Protein AF-A0A367IXM8-F1 (afdb_monomer)

Foldseek 3Di:
DKDFDDDDDDDDPLLVLLCCVLCVQVVPLPVCVVCVQVSLCVCPPPVVVLVSVLCCVPPLPGWIQDPVRDIGRVVVCVVVSCVPACLQLPHSNVLQNLSVLLSVLVNCPPPSNVNVVVFDPDLDGPCNVSVVSLLVDQHDNPHDDLLVSVQVDDDPVSCSSVLVVLLSNLNNDPDLVVNLVVLLCLLQRHQASAVSNLSNLVSNCVNPNLSPLSSVCCCLVPVLVVCLVPPVSLLSSLQNLLVNQVPHCPTRCLVSLLVNCLVCVVSLCVSQLPRQDQSSLLSSLSSVLRSLNLVPHDLVVLLVVLVSLVVSLVVQLVCVLVVRHDPSSNVSSLSVNLSSVLPNQDDNLVPPPDDDDDDDDDPDDPDAADFDPQPVCVVVHDPSNVSVNVSLVSVLVSLVVVVVRHDLVSNLVVLVSVLVVVCVQLVQAFDAPVVCVVQLVVLHADPSLCSLLVVCLVCVSVLSNLVSSVVRDDQQSSLSSLVSNLSNLLSVLVDPVQQVAAFCVVVNRSLNSLLSSLVVCVVQDDVVLNVCSNCRRRGGSNVSSCCSVVPVVVSLSPTPDRRRYDHDPPPPDPPDD

Structure (mmCIF, N/CA/C/O backbone):
data_AF-A0A367IXM8-F1
#
_entry.id   AF-A0A367IXM8-F1
#
loop_
_atom_site.group_PDB
_atom_site.id
_atom_site.type_symbol
_atom_site.label_atom_id
_atom_site.label_alt_id
_atom_site.label_comp_id
_atom_site.label_asym_id
_atom_site.label_entity_id
_atom_site.label_seq_id
_atom_site.pdbx_PDB_ins_code
_atom_site.Cartn_x
_atom_site.Cartn_y
_atom_site.Cartn_z
_atom_site.occupancy
_atom_site.B_iso_or_equiv
_atom_site.auth_seq_id
_atom_site.auth_comp_id
_atom_site.auth_asym_id
_atom_site.auth_atom_id
_atom_site.pdbx_PDB_model_num
ATOM 1 N N . MET A 1 1 ? -42.062 -7.644 53.557 1.00 35.94 1 MET A N 1
ATOM 2 C CA . MET A 1 1 ? -41.042 -8.689 53.343 1.00 35.94 1 MET A CA 1
ATOM 3 C C . MET A 1 1 ? -41.454 -9.471 52.094 1.00 35.94 1 MET A C 1
ATOM 5 O O . MET A 1 1 ? -42.642 -9.723 52.002 1.00 35.94 1 MET A O 1
ATOM 9 N N . ILE A 1 2 ? -40.581 -9.754 51.109 1.00 34.12 2 ILE A N 1
ATOM 10 C CA . ILE A 1 2 ? -40.997 -10.581 49.952 1.00 34.12 2 ILE A CA 1
ATOM 11 C C . ILE A 1 2 ? -40.824 -12.045 50.346 1.00 34.12 2 ILE A C 1
ATOM 13 O O . ILE A 1 2 ? -39.690 -12.484 50.521 1.00 34.12 2 ILE A O 1
ATOM 17 N N . HIS A 1 3 ? -41.923 -12.774 50.529 1.00 34.09 3 HIS A N 1
ATOM 18 C CA . HIS A 1 3 ? -41.893 -14.220 50.752 1.00 34.09 3 HIS A CA 1
ATOM 19 C C . HIS A 1 3 ? -42.270 -14.914 49.447 1.00 34.09 3 HIS A C 1
ATOM 21 O O . HIS A 1 3 ? -43.433 -14.922 49.049 1.00 34.09 3 HIS A O 1
ATOM 27 N N . THR A 1 4 ? -41.283 -15.465 48.751 1.00 39.84 4 THR A N 1
ATOM 28 C CA . THR A 1 4 ? -41.521 -16.256 47.542 1.00 39.84 4 THR A CA 1
ATOM 29 C C . THR A 1 4 ? -42.098 -17.609 47.962 1.00 39.84 4 THR A C 1
ATOM 31 O O . THR A 1 4 ? -41.442 -18.366 48.674 1.00 39.84 4 THR A O 1
ATOM 34 N N . ILE A 1 5 ? -43.341 -17.902 47.574 1.00 33.97 5 ILE A N 1
ATOM 35 C CA . ILE A 1 5 ? -43.983 -19.201 47.810 1.00 33.97 5 ILE A CA 1
ATOM 36 C C . ILE A 1 5 ? -43.933 -19.961 46.486 1.00 33.97 5 ILE A C 1
ATOM 38 O O . ILE A 1 5 ? -44.594 -19.568 45.529 1.00 33.97 5 ILE A O 1
ATOM 42 N N . PHE A 1 6 ? -43.150 -21.038 46.425 1.00 41.62 6 PHE A N 1
ATOM 43 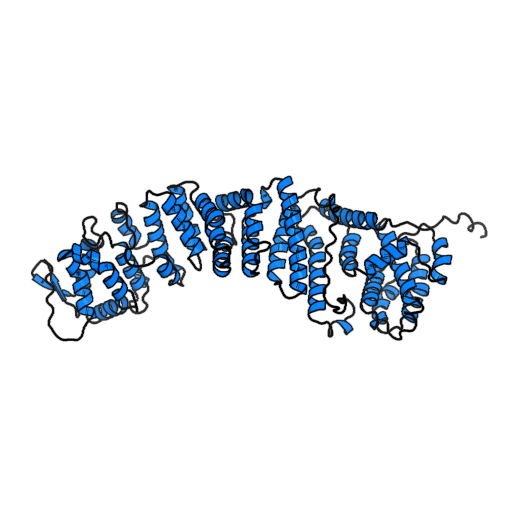C CA . PHE A 1 6 ? -43.096 -21.912 45.254 1.00 41.62 6 PHE A CA 1
ATOM 44 C C . PHE A 1 6 ? -44.029 -23.105 45.450 1.00 41.62 6 PHE A C 1
ATOM 46 O O . PHE A 1 6 ? -43.862 -23.885 46.389 1.00 41.62 6 PHE A O 1
ATOM 53 N N . VAL A 1 7 ? -45.006 -23.261 44.555 1.00 32.53 7 VAL A N 1
ATOM 54 C CA . VAL A 1 7 ? -45.826 -24.473 44.484 1.00 32.53 7 VAL A CA 1
ATOM 55 C C . VAL A 1 7 ? -45.082 -25.503 43.635 1.00 32.53 7 VAL A C 1
ATOM 57 O O . VAL A 1 7 ? -44.706 -25.251 42.493 1.00 32.53 7 VAL A O 1
ATOM 60 N N . ASN A 1 8 ? -44.820 -26.644 44.262 1.00 32.12 8 ASN A N 1
ATOM 61 C CA . ASN A 1 8 ? -43.941 -27.710 43.806 1.00 32.12 8 ASN A CA 1
ATOM 62 C C . ASN A 1 8 ? -44.542 -28.458 42.603 1.00 32.12 8 ASN A C 1
ATOM 64 O O . ASN A 1 8 ? -45.608 -29.051 42.734 1.00 32.12 8 ASN A O 1
ATOM 68 N N . ASN A 1 9 ? -43.844 -28.472 41.465 1.00 32.00 9 ASN A N 1
ATOM 69 C CA . ASN A 1 9 ? -43.823 -29.585 40.513 1.00 32.00 9 ASN A CA 1
ATOM 70 C C . ASN A 1 9 ? -42.594 -29.444 39.600 1.00 32.00 9 ASN A C 1
ATOM 72 O O . ASN A 1 9 ? -42.161 -28.344 39.279 1.00 32.00 9 ASN A O 1
ATOM 76 N N . ARG A 1 10 ? -41.999 -30.579 39.233 1.00 37.84 10 ARG A N 1
ATOM 77 C CA . ARG A 1 10 ? -40.627 -30.775 38.719 1.00 37.84 10 ARG A CA 1
ATOM 78 C C . ARG A 1 10 ? -40.244 -30.115 37.374 1.00 37.84 10 ARG A C 1
ATOM 80 O O . ARG A 1 10 ? -39.266 -30.542 36.772 1.00 37.84 10 ARG A O 1
ATOM 87 N N . ILE A 1 11 ? -40.953 -29.105 36.878 1.00 42.91 11 ILE A N 1
ATOM 88 C CA . ILE A 1 11 ? -40.687 -28.486 35.570 1.00 42.91 11 ILE A CA 1
ATOM 89 C C . ILE A 1 11 ? -40.942 -26.979 35.675 1.00 42.91 11 ILE A C 1
ATOM 91 O O . ILE A 1 11 ? -42.067 -26.540 35.492 1.00 42.91 11 ILE A O 1
ATOM 95 N N . ASP A 1 12 ? -39.917 -26.213 36.055 1.00 58.50 12 ASP A N 1
ATOM 96 C CA . ASP A 1 12 ? -39.691 -24.834 35.588 1.00 58.50 12 ASP A CA 1
ATOM 97 C C . ASP A 1 12 ? -38.408 -24.286 36.226 1.00 58.50 12 ASP A C 1
ATOM 99 O O . ASP A 1 12 ? -38.414 -23.471 37.152 1.00 58.50 12 ASP A O 1
ATOM 103 N N . PHE A 1 13 ? -37.265 -24.743 35.709 1.00 62.34 13 PHE A N 1
ATOM 104 C CA . PHE A 1 13 ? -35.946 -24.179 36.021 1.00 62.34 13 PHE A CA 1
ATOM 105 C C . PHE A 1 13 ? -35.949 -22.638 35.928 1.00 62.34 13 PHE A C 1
ATOM 107 O O . PHE A 1 13 ? -35.348 -21.955 36.749 1.00 62.34 13 PHE A O 1
ATOM 114 N N . GLN A 1 14 ? -36.730 -22.087 34.995 1.00 63.31 14 GLN A N 1
ATOM 115 C CA . GLN A 1 14 ? -36.931 -20.654 34.777 1.00 63.31 14 GLN A CA 1
ATOM 116 C C . GLN A 1 14 ? -37.508 -19.926 36.007 1.00 63.31 14 GLN A C 1
ATOM 118 O O . GLN A 1 14 ? -36.993 -18.876 36.400 1.00 63.31 14 GLN A O 1
ATOM 123 N N . ARG A 1 15 ? -38.528 -20.504 36.660 1.00 61.97 15 ARG A N 1
ATOM 124 C CA . ARG A 1 15 ? -39.173 -19.932 37.858 1.00 61.97 15 ARG A CA 1
ATOM 125 C C . ARG A 1 15 ? -38.250 -19.960 39.068 1.00 61.97 15 ARG A C 1
ATOM 127 O O . ARG A 1 15 ? -38.182 -18.988 39.822 1.00 61.97 15 ARG A O 1
ATOM 134 N N . PHE A 1 16 ? -37.532 -21.070 39.243 1.00 65.00 16 PHE A N 1
ATOM 135 C CA . PHE A 1 16 ? -36.578 -21.227 40.337 1.00 65.00 16 PHE A CA 1
ATOM 136 C C . PHE A 1 16 ? -35.446 -20.200 40.222 1.00 65.00 16 PHE A C 1
ATOM 138 O O . PHE A 1 16 ? -35.149 -19.504 41.190 1.00 65.00 16 PHE A O 1
ATOM 145 N N . THR A 1 17 ? -34.893 -20.029 39.019 1.00 68.44 17 THR A N 1
ATOM 146 C CA . THR A 1 17 ? -33.810 -19.080 38.737 1.00 68.44 17 THR A CA 1
ATOM 147 C C . THR A 1 17 ? -34.224 -17.627 38.990 1.00 68.44 17 THR A C 1
ATOM 149 O O . THR A 1 17 ? -33.500 -16.914 39.679 1.00 68.44 17 THR A O 1
ATOM 152 N N . LEU A 1 18 ? -35.406 -17.190 38.529 1.00 68.50 18 LEU A N 1
ATOM 153 C CA . LEU A 1 18 ? -35.930 -15.835 38.782 1.00 68.50 18 LEU A CA 1
ATOM 154 C C . LEU A 1 18 ? -36.120 -15.547 40.271 1.00 68.50 18 LEU A C 1
ATOM 156 O O . LEU A 1 18 ? -35.673 -14.519 40.779 1.00 68.50 18 LEU A O 1
ATOM 160 N N . GLY A 1 19 ? -36.789 -16.449 40.989 1.00 67.38 19 GLY A N 1
ATOM 161 C CA . GLY A 1 19 ? -37.028 -16.225 42.407 1.00 67.38 19 GLY A CA 1
ATOM 162 C C . GLY A 1 19 ? -35.743 -16.312 43.230 1.00 67.38 19 GLY A C 1
ATOM 163 O O . GLY A 1 19 ? -35.611 -15.564 44.198 1.00 67.38 19 GLY A O 1
ATOM 164 N N . TYR A 1 20 ? -34.767 -17.125 42.820 1.00 70.81 20 TYR A N 1
ATOM 165 C CA . TYR A 1 20 ? -33.434 -17.146 43.422 1.00 70.81 20 TYR A CA 1
ATOM 166 C C . TYR A 1 20 ? -32.702 -15.806 43.203 1.00 70.81 20 TYR A C 1
ATOM 168 O O . TYR A 1 20 ? -32.274 -15.192 44.178 1.00 70.81 20 TYR A O 1
ATOM 176 N N . LEU A 1 21 ? -32.695 -15.262 41.978 1.00 71.94 21 LEU A N 1
ATOM 177 C CA . LEU A 1 21 ? -32.135 -13.939 41.635 1.00 71.94 21 LEU A CA 1
ATOM 178 C C . LEU A 1 21 ? -32.730 -12.798 42.477 1.00 71.94 21 LEU A C 1
ATOM 180 O O . LEU A 1 21 ? -32.019 -11.915 42.957 1.00 71.94 21 LEU A O 1
ATOM 184 N N . LEU A 1 22 ? -34.051 -12.819 42.671 1.00 72.19 22 LEU A N 1
ATOM 185 C CA . LEU A 1 22 ? -34.781 -11.740 43.340 1.00 72.19 22 LEU A CA 1
ATOM 186 C C . LEU A 1 22 ? -34.693 -11.800 44.871 1.00 72.19 22 LEU A C 1
ATOM 188 O O . LEU A 1 22 ? -34.797 -10.760 45.531 1.00 72.19 22 LEU A O 1
ATOM 192 N N . SER A 1 23 ? -34.521 -12.997 45.439 1.00 70.88 23 SER A N 1
ATOM 193 C CA . SER A 1 23 ? -34.578 -13.226 46.889 1.00 70.88 23 SER A CA 1
ATOM 194 C C . SER A 1 23 ? -33.213 -13.439 47.544 1.00 70.88 23 SER A C 1
ATOM 196 O O . SER A 1 23 ? -33.008 -12.942 48.654 1.00 70.88 23 SER A O 1
ATOM 198 N N . LEU A 1 24 ? -32.254 -14.076 46.862 1.00 74.06 24 LEU A N 1
ATOM 199 C CA . LEU A 1 24 ? -30.922 -14.362 47.404 1.00 74.06 24 LEU A CA 1
ATOM 200 C C . LEU A 1 24 ? -30.185 -13.129 47.957 1.00 74.06 24 LEU A C 1
ATOM 202 O O . LEU A 1 24 ? -29.651 -13.224 49.064 1.00 74.06 24 LEU A O 1
ATOM 206 N N . PRO A 1 25 ? -30.232 -11.952 47.302 1.00 71.06 25 PRO A N 1
ATOM 207 C CA . PRO A 1 25 ? -29.621 -10.729 47.822 1.00 71.06 25 PRO A CA 1
ATOM 208 C C . PRO A 1 25 ? -30.084 -10.316 49.217 1.00 71.06 25 PRO A C 1
ATOM 210 O O . PRO A 1 25 ? -29.364 -9.626 49.931 1.00 71.06 25 PRO A O 1
ATOM 213 N N . LYS A 1 26 ? -31.307 -10.706 49.590 1.00 69.81 26 LYS A N 1
ATOM 214 C CA . LYS A 1 26 ? -31.907 -10.407 50.892 1.00 69.81 26 LYS A CA 1
ATOM 215 C C . LYS A 1 26 ? -31.740 -11.549 51.893 1.00 69.81 26 LYS A C 1
ATOM 217 O O . LYS A 1 26 ? -31.821 -11.293 53.088 1.00 69.81 26 LYS A O 1
ATOM 222 N N . ILE A 1 27 ? -31.542 -12.781 51.419 1.00 74.31 27 ILE A N 1
ATOM 223 C CA . ILE A 1 27 ? -31.411 -13.981 52.259 1.00 74.31 27 ILE A CA 1
ATOM 224 C C . ILE A 1 27 ? -29.961 -14.171 52.714 1.00 74.31 27 ILE A C 1
ATOM 226 O O . ILE A 1 27 ? -29.721 -14.415 53.892 1.00 74.31 27 ILE A O 1
ATOM 230 N N . SER A 1 28 ? -28.993 -14.064 51.798 1.00 77.00 28 SER A N 1
ATOM 231 C CA . SER A 1 28 ? -27.574 -14.245 52.115 1.00 77.00 28 SER A CA 1
ATOM 232 C C . SER A 1 28 ? -26.674 -13.452 51.159 1.00 77.00 28 SER A C 1
ATOM 234 O O . SER A 1 28 ? -26.374 -13.917 50.057 1.00 77.00 28 SER A O 1
ATOM 236 N N . PRO A 1 29 ? -26.185 -12.272 51.581 1.00 72.88 29 PRO A N 1
ATOM 237 C CA . PRO A 1 29 ? -25.232 -11.485 50.798 1.00 72.88 29 PRO A CA 1
ATOM 238 C C . PRO A 1 29 ? -23.893 -12.200 50.551 1.00 72.88 29 PRO A C 1
ATOM 240 O O . PRO A 1 29 ? -23.260 -11.978 49.522 1.00 72.88 29 PRO A O 1
ATOM 243 N N . ALA A 1 30 ? -23.455 -13.060 51.478 1.00 76.31 30 ALA A N 1
ATOM 244 C CA . ALA A 1 30 ? -22.222 -13.834 51.324 1.00 76.31 30 ALA A CA 1
ATOM 245 C C . ALA A 1 30 ? -22.361 -14.876 50.206 1.00 76.31 30 ALA A C 1
ATOM 247 O O . ALA A 1 30 ? -21.547 -14.906 49.287 1.00 76.31 30 ALA A O 1
ATOM 248 N N . LEU A 1 31 ? -23.454 -15.649 50.231 1.00 76.94 31 LEU A N 1
ATOM 249 C CA . LEU A 1 31 ? -23.732 -16.652 49.204 1.00 76.94 31 LEU A CA 1
ATOM 250 C C . LEU A 1 31 ? -23.990 -16.003 47.839 1.00 76.94 31 LEU A C 1
ATOM 252 O O . LEU A 1 31 ? -23.589 -16.556 46.819 1.00 76.94 31 LEU A O 1
ATOM 256 N N . LEU A 1 32 ? -24.624 -14.822 47.813 1.00 76.69 32 LEU A N 1
ATOM 257 C CA . LEU A 1 32 ? -24.763 -14.024 46.595 1.00 76.69 32 LEU A CA 1
ATOM 258 C C . LEU A 1 32 ? -23.390 -13.765 45.975 1.00 76.69 32 LEU A C 1
ATOM 260 O O . LEU A 1 32 ? -23.196 -14.100 44.820 1.00 76.69 32 LEU A O 1
ATOM 264 N N . ASN A 1 33 ? -22.429 -13.227 46.726 1.00 75.50 33 ASN A N 1
ATOM 265 C CA . ASN A 1 33 ? -21.121 -12.878 46.166 1.00 75.50 33 ASN A CA 1
ATOM 266 C C . ASN A 1 33 ? -20.327 -14.090 45.662 1.00 75.50 33 ASN A C 1
ATOM 268 O O . ASN A 1 33 ? -19.651 -13.974 44.646 1.00 75.50 33 ASN A O 1
ATOM 272 N N . GLU A 1 34 ? -20.417 -15.238 46.334 1.00 78.06 34 GLU A N 1
ATOM 273 C CA . GLU A 1 34 ? -19.716 -16.458 45.907 1.00 78.06 34 GLU A CA 1
ATOM 274 C C . GLU A 1 34 ? -20.364 -17.124 44.686 1.00 78.06 34 GLU A C 1
ATOM 276 O O . GLU A 1 34 ? -19.672 -17.689 43.842 1.00 78.06 34 GLU A O 1
ATOM 281 N N . SER A 1 35 ? -21.696 -17.067 44.580 1.00 76.94 35 SER A N 1
ATOM 282 C CA . SER A 1 35 ? -22.442 -17.757 43.521 1.00 76.94 35 SER A CA 1
ATOM 283 C C . SER A 1 35 ? -22.839 -16.864 42.346 1.00 76.94 35 SER A C 1
ATOM 285 O O . SER A 1 35 ? -23.238 -17.395 41.309 1.00 76.94 35 SER A O 1
ATOM 287 N N . TRP A 1 36 ? -22.714 -15.535 42.474 1.00 79.00 36 TRP A N 1
ATOM 288 C CA . TRP A 1 36 ? -23.199 -14.577 41.480 1.00 79.00 36 TRP A CA 1
ATOM 289 C C . TRP A 1 36 ? -22.601 -14.829 40.105 1.00 79.00 36 TRP A C 1
ATOM 291 O O . TRP A 1 36 ? -23.372 -15.025 39.176 1.00 79.00 36 TRP A O 1
ATOM 301 N N . SER A 1 37 ? -21.276 -14.928 39.968 1.00 76.38 37 SER A N 1
ATOM 302 C CA . SER A 1 37 ? -20.654 -15.111 38.650 1.00 76.38 37 SER A CA 1
ATOM 303 C C . SER A 1 37 ? -21.099 -16.398 37.957 1.00 76.38 37 SER A C 1
ATOM 305 O O . SER A 1 37 ? -21.421 -16.387 36.773 1.00 76.38 37 SER A O 1
ATOM 307 N N . SER A 1 38 ? -21.209 -17.502 38.704 1.00 75.88 38 SER A N 1
ATOM 308 C CA . SER A 1 38 ? -21.685 -18.782 38.156 1.00 75.88 38 SER A CA 1
ATOM 309 C C . SER A 1 38 ? -23.163 -18.720 37.759 1.00 75.88 38 SER A C 1
ATOM 311 O O . SER A 1 38 ? -23.549 -19.204 36.698 1.00 75.88 38 SER A O 1
ATOM 313 N N . MET A 1 39 ? -23.996 -18.102 38.599 1.00 75.81 39 MET A N 1
ATOM 314 C CA . MET A 1 39 ? -25.422 -17.918 38.333 1.00 75.81 39 MET A CA 1
ATOM 315 C C . MET A 1 39 ? -25.654 -16.968 37.155 1.00 75.81 39 MET A C 1
ATOM 317 O O . MET A 1 39 ? -26.502 -17.230 36.308 1.00 75.81 39 MET A O 1
ATOM 321 N N . PHE A 1 40 ? -24.905 -15.874 37.094 1.00 77.31 40 PHE A N 1
ATOM 322 C CA . PHE A 1 40 ? -25.013 -14.873 36.051 1.00 77.31 40 PHE A CA 1
ATOM 323 C C . PHE A 1 40 ? -24.593 -15.451 34.702 1.00 77.31 40 PHE A C 1
ATOM 325 O O . PHE A 1 40 ? -25.346 -15.313 33.744 1.00 77.31 40 PHE A O 1
ATOM 332 N N . ASN A 1 41 ? -23.488 -16.200 34.643 1.00 74.69 41 ASN A N 1
ATOM 333 C CA . ASN A 1 41 ? -23.078 -16.897 33.423 1.00 74.69 41 ASN A CA 1
ATOM 334 C C . ASN A 1 41 ? -24.119 -17.927 32.980 1.00 74.69 41 ASN A C 1
ATOM 336 O O . ASN A 1 41 ? -24.482 -17.940 31.815 1.00 74.69 41 ASN A O 1
ATOM 340 N N . LEU A 1 42 ? -24.709 -18.697 33.897 1.00 74.44 42 LEU A N 1
ATOM 341 C CA . LEU A 1 42 ? -25.791 -19.635 33.565 1.00 74.44 42 LEU A CA 1
ATOM 342 C C . LEU A 1 42 ? -27.035 -18.944 32.977 1.00 74.44 42 LEU A C 1
ATOM 344 O O . LEU A 1 42 ? -27.723 -19.497 32.120 1.00 74.44 42 LEU A O 1
ATOM 348 N N . ILE A 1 43 ? -27.351 -17.744 33.463 1.00 73.94 43 ILE A N 1
ATOM 349 C CA . ILE A 1 43 ? -28.496 -16.948 33.007 1.00 73.94 43 ILE A CA 1
ATOM 350 C C . ILE A 1 43 ? -28.184 -16.257 31.679 1.00 73.94 43 ILE A C 1
ATOM 352 O O . ILE A 1 43 ? -29.059 -16.130 30.820 1.00 73.94 43 ILE A O 1
ATOM 356 N N . TYR A 1 44 ? -26.949 -15.809 31.510 1.00 71.94 44 TYR A N 1
ATOM 357 C CA . TYR A 1 44 ? -26.492 -15.077 30.344 1.00 71.94 44 TYR A CA 1
ATOM 358 C C . TYR A 1 44 ? -26.212 -16.001 29.149 1.00 71.94 44 TYR A C 1
ATOM 360 O O . TYR A 1 44 ? -26.674 -15.745 28.034 1.00 71.94 44 TYR A O 1
ATOM 368 N N . GLU A 1 45 ? -25.513 -17.111 29.380 1.00 69.69 45 GLU A N 1
ATOM 369 C CA . GLU A 1 45 ? -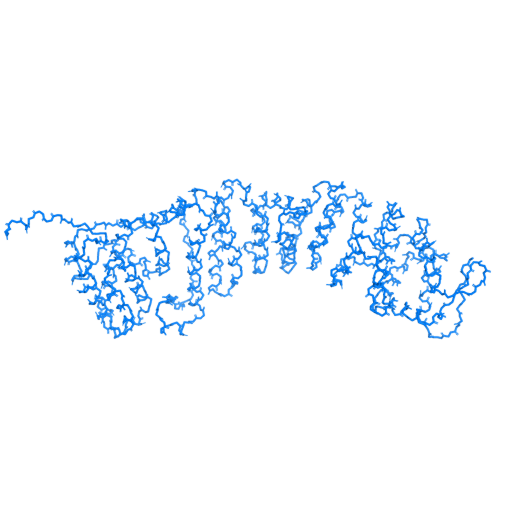25.190 -18.112 28.368 1.00 69.69 45 GLU A CA 1
ATOM 370 C C . GLU A 1 45 ? -26.461 -18.770 27.807 1.00 69.69 45 GLU A C 1
ATOM 372 O O . GLU A 1 45 ? -27.471 -18.972 28.491 1.00 69.69 45 GLU A O 1
ATOM 377 N N . ASN A 1 46 ? -26.417 -19.101 26.513 1.00 63.97 46 ASN A N 1
ATOM 378 C CA . ASN A 1 46 ? -27.512 -19.733 25.765 1.00 63.97 46 ASN A CA 1
ATOM 379 C C . ASN A 1 46 ? -28.835 -18.942 25.732 1.00 63.97 46 ASN A C 1
ATOM 381 O O . ASN A 1 46 ? -29.891 -19.516 25.465 1.00 63.97 46 ASN A O 1
ATOM 385 N N . ASN A 1 47 ? -28.798 -17.624 25.968 1.00 67.00 47 ASN A N 1
ATOM 386 C CA . ASN A 1 47 ? -29.982 -16.755 25.953 1.00 67.00 47 ASN A CA 1
ATOM 387 C C . ASN A 1 47 ? -31.092 -17.233 26.923 1.00 67.00 47 ASN A C 1
ATOM 389 O O . ASN A 1 47 ? -32.303 -17.136 26.657 1.00 67.00 47 ASN A O 1
ATOM 393 N N . THR A 1 48 ? -30.665 -17.781 28.064 1.00 74.62 48 THR A N 1
ATOM 394 C CA . THR A 1 48 ? -31.549 -18.281 29.121 1.00 74.62 48 THR A CA 1
ATOM 395 C C . THR A 1 48 ? -32.341 -17.128 29.740 1.00 74.62 48 THR A C 1
ATOM 397 O O . THR A 1 48 ? -33.554 -17.248 29.903 1.00 74.62 48 THR A O 1
ATOM 400 N N . ALA A 1 49 ? -31.701 -15.975 29.966 1.00 73.69 49 ALA A N 1
ATOM 401 C CA . ALA A 1 49 ? -32.339 -14.742 30.420 1.00 73.69 49 ALA A CA 1
ATOM 402 C C . ALA A 1 49 ? -33.503 -14.339 29.507 1.00 73.69 49 ALA A C 1
ATOM 404 O O . ALA A 1 49 ? -34.633 -14.221 29.975 1.00 73.69 49 ALA A O 1
ATOM 405 N N . GLY A 1 50 ? -33.269 -14.189 28.199 1.00 73.00 50 GLY A N 1
ATOM 406 C CA . GLY A 1 50 ? -34.320 -13.781 27.266 1.00 73.00 50 GLY A CA 1
ATOM 407 C C . GLY A 1 50 ? -35.481 -14.773 27.227 1.00 73.00 50 GLY A C 1
ATOM 408 O O . GLY A 1 50 ? -36.637 -14.366 27.174 1.00 73.00 50 GLY A O 1
ATOM 409 N N . SER A 1 51 ? -35.196 -16.072 27.350 1.00 75.62 51 SER A N 1
ATOM 410 C CA . SER A 1 51 ? -36.225 -17.119 27.388 1.00 75.62 51 SER A CA 1
ATOM 411 C C . SER A 1 51 ? -37.063 -17.059 28.669 1.00 75.62 51 SER A C 1
ATOM 413 O O . SER A 1 51 ? -38.287 -17.163 28.605 1.00 75.62 51 SER A O 1
ATOM 415 N N . ILE A 1 52 ? -36.416 -16.823 29.814 1.00 75.25 52 ILE A N 1
ATOM 416 C CA . ILE A 1 52 ? -37.065 -16.610 31.111 1.00 75.25 52 ILE A CA 1
ATOM 417 C C . ILE A 1 52 ? -37.968 -15.367 31.065 1.00 75.25 52 ILE A C 1
ATOM 419 O O . ILE A 1 52 ? -39.148 -15.450 31.402 1.00 75.25 52 ILE A O 1
ATOM 423 N N . PHE A 1 53 ? -37.444 -14.223 30.612 1.00 74.56 53 PHE A N 1
ATOM 424 C CA . PHE A 1 53 ? -38.204 -12.970 30.556 1.00 74.56 53 PHE A CA 1
ATOM 425 C C . PHE A 1 53 ? -39.326 -13.008 29.512 1.00 74.56 53 PHE A C 1
ATOM 427 O O . PHE A 1 53 ? -40.392 -12.448 29.753 1.00 74.56 53 PHE A O 1
ATOM 434 N N . TYR A 1 54 ? -39.138 -13.699 28.384 1.00 75.75 54 TYR A N 1
ATOM 435 C CA . TYR A 1 54 ? -40.181 -13.881 27.370 1.00 75.75 54 TYR A CA 1
ATOM 436 C C . TYR A 1 54 ? -41.319 -14.766 27.883 1.00 75.75 54 TYR A C 1
ATOM 438 O O . TYR A 1 54 ? -42.493 -14.424 27.726 1.00 75.75 54 TYR A O 1
ATOM 446 N N . HIS A 1 55 ? -40.982 -15.879 28.542 1.00 76.62 55 HIS A N 1
ATOM 447 C CA . HIS A 1 55 ? -41.971 -16.738 29.186 1.00 76.62 55 HIS A CA 1
ATOM 448 C C . HIS A 1 55 ? -42.758 -15.970 30.252 1.00 76.62 55 HIS A C 1
ATOM 450 O O . HIS A 1 55 ? -43.987 -16.035 30.278 1.00 76.62 55 HIS A O 1
ATOM 456 N N . GLU A 1 56 ? -42.076 -15.197 31.097 1.00 73.62 56 GLU A N 1
ATOM 457 C CA . GLU A 1 56 ? -42.730 -14.431 32.158 1.00 73.62 56 GLU A CA 1
ATOM 458 C C . GLU A 1 56 ? -43.607 -13.296 31.605 1.00 73.62 56 GLU A C 1
ATOM 460 O O . GLU A 1 56 ? -44.729 -13.121 32.077 1.00 73.62 56 GLU A O 1
ATOM 465 N N . LYS A 1 57 ? -43.160 -12.591 30.552 1.00 73.75 57 LYS A N 1
ATOM 466 C CA . LYS A 1 57 ? -43.948 -11.562 29.846 1.00 73.75 57 LYS A CA 1
ATOM 467 C C . LYS A 1 57 ? -45.281 -12.115 29.334 1.00 73.75 57 LYS A C 1
ATOM 469 O O . LYS A 1 57 ? -46.291 -11.421 29.407 1.00 73.75 57 LYS A O 1
ATOM 474 N N . ASN A 1 58 ? -45.281 -13.345 28.821 1.00 73.38 58 ASN A N 1
ATOM 475 C CA . ASN A 1 58 ? -46.458 -13.947 28.193 1.00 73.38 58 ASN A CA 1
ATOM 476 C C . ASN A 1 58 ? -47.355 -14.710 29.176 1.00 73.38 58 ASN A C 1
ATOM 478 O O . ASN A 1 58 ? -48.561 -14.786 28.960 1.00 73.38 58 ASN A O 1
ATOM 482 N N . THR A 1 59 ? -46.783 -15.308 30.224 1.00 73.81 59 THR A N 1
ATOM 483 C CA . THR A 1 59 ? -47.528 -16.207 31.122 1.00 73.81 59 THR A CA 1
ATOM 484 C C . THR A 1 59 ? -47.889 -15.584 32.464 1.00 73.81 59 THR A C 1
ATOM 486 O O . THR A 1 59 ? -48.829 -16.070 33.089 1.00 73.81 59 THR A O 1
ATOM 489 N N . LEU A 1 60 ? -47.154 -14.558 32.928 1.00 72.31 60 LEU A N 1
ATOM 490 C CA . LEU A 1 60 ? -47.268 -13.966 34.276 1.00 72.31 60 LEU A CA 1
ATOM 491 C C . LEU A 1 60 ? -47.335 -15.021 35.393 1.00 72.31 60 LEU A C 1
ATOM 493 O O . LEU A 1 60 ? -47.999 -14.845 36.416 1.00 72.31 60 LEU A O 1
ATOM 497 N N . SER A 1 61 ? -46.708 -16.169 35.148 1.00 68.44 61 SER A N 1
ATOM 498 C CA . SER A 1 61 ? -46.962 -17.374 35.925 1.00 68.44 61 SER A CA 1
ATOM 499 C C . SER A 1 61 ? -46.121 -17.448 37.194 1.00 68.44 61 SER A C 1
ATOM 501 O O . SER A 1 61 ? -46.441 -18.232 38.090 1.00 68.44 61 SER A O 1
ATOM 503 N N . SER A 1 62 ? -45.071 -16.629 37.303 1.00 70.31 62 SER A N 1
ATOM 504 C CA . SER A 1 62 ? -44.280 -16.520 38.520 1.00 70.31 62 SER A CA 1
ATOM 505 C C . SER A 1 62 ? -44.872 -15.449 39.431 1.00 70.31 62 SER A C 1
ATOM 507 O O . SER A 1 62 ? -44.990 -14.283 39.064 1.00 70.31 62 SER A O 1
ATOM 509 N N . ILE A 1 63 ? -45.207 -15.830 40.661 1.00 70.38 63 ILE A N 1
ATOM 510 C CA . ILE A 1 63 ? -45.831 -14.950 41.655 1.00 70.38 63 ILE A CA 1
ATOM 511 C C . ILE A 1 63 ? -44.950 -14.821 42.896 1.00 70.38 63 ILE A C 1
ATOM 513 O O . ILE A 1 63 ? -44.289 -15.772 43.317 1.00 70.38 63 ILE A O 1
ATOM 517 N N . ALA A 1 64 ? -44.949 -13.642 43.506 1.00 69.50 64 ALA A N 1
ATOM 518 C CA . ALA A 1 64 ? -44.278 -13.385 44.771 1.00 69.50 64 ALA A CA 1
ATOM 519 C C . ALA A 1 64 ? -45.213 -12.645 45.728 1.00 69.50 64 ALA A C 1
ATOM 521 O O . ALA A 1 64 ? -46.100 -11.898 45.322 1.00 69.50 64 ALA A O 1
ATOM 522 N N . LYS A 1 65 ? -45.015 -12.875 47.027 1.00 67.88 65 LYS A N 1
ATOM 523 C CA . LYS A 1 65 ? -45.791 -12.205 48.065 1.00 67.88 65 LYS A CA 1
ATOM 524 C C . LYS A 1 65 ? -45.137 -10.866 48.387 1.00 67.88 65 LYS A C 1
ATOM 526 O O . LYS A 1 65 ? -43.956 -10.847 48.729 1.00 67.88 65 LYS A O 1
ATOM 531 N N . ASN A 1 66 ? -45.865 -9.764 48.263 1.00 67.88 66 ASN A N 1
ATOM 532 C CA . ASN A 1 66 ? -45.360 -8.417 48.504 1.00 67.88 66 ASN A CA 1
ATOM 533 C C . ASN A 1 66 ? -45.212 -8.122 50.013 1.00 67.88 66 ASN A C 1
ATOM 535 O O . ASN A 1 66 ? -45.432 -8.985 50.867 1.00 67.88 66 ASN A O 1
ATOM 539 N N . LYS A 1 67 ? -44.809 -6.891 50.374 1.00 64.81 67 LYS A N 1
ATOM 540 C CA . LYS A 1 67 ? -44.598 -6.535 51.788 1.00 64.81 67 LYS A CA 1
ATOM 541 C C . LYS A 1 67 ? -45.882 -6.492 52.627 1.00 64.81 67 LYS A C 1
ATOM 543 O O . LYS A 1 67 ? -45.758 -6.639 53.839 1.00 64.81 67 LYS A O 1
ATOM 548 N N . GLU A 1 68 ? -47.033 -6.326 51.991 1.00 71.75 68 GLU A N 1
ATOM 549 C CA . GLU A 1 68 ? -48.373 -6.290 52.590 1.00 71.75 68 GLU A CA 1
ATOM 550 C C . GLU A 1 68 ? -49.025 -7.683 52.641 1.00 71.75 68 GLU A C 1
ATOM 552 O O . GLU A 1 68 ? -50.083 -7.857 53.234 1.00 71.75 68 GLU A O 1
ATOM 557 N N . GLY A 1 69 ? -48.361 -8.705 52.090 1.00 70.19 69 GLY A N 1
ATOM 558 C CA . GLY A 1 69 ? -48.865 -10.073 52.067 1.00 70.19 69 GLY A CA 1
ATOM 559 C C . GLY A 1 69 ? -49.705 -10.411 50.833 1.00 70.19 69 GLY A C 1
ATOM 560 O O . GLY A 1 69 ? -50.210 -11.532 50.752 1.00 70.19 69 GLY A O 1
ATOM 561 N N . GLU A 1 70 ? -49.828 -9.502 49.870 1.00 77.44 70 GLU A N 1
ATOM 562 C CA . GLU A 1 70 ? -50.565 -9.726 48.626 1.00 77.44 70 GLU A CA 1
ATOM 563 C C . GLU A 1 70 ? -49.716 -10.495 47.614 1.00 77.44 70 GLU A C 1
ATOM 565 O O . GLU A 1 70 ? -48.490 -10.382 47.589 1.00 77.44 70 GLU A O 1
ATOM 570 N N . ILE A 1 71 ? -50.370 -11.306 46.786 1.00 75.62 71 ILE A N 1
ATOM 571 C CA . ILE A 1 71 ? -49.719 -12.089 45.737 1.00 75.62 71 ILE A CA 1
ATOM 572 C C . ILE A 1 71 ? -49.690 -11.239 44.468 1.00 75.62 71 ILE A C 1
ATOM 574 O O . ILE A 1 71 ? -50.744 -10.916 43.928 1.00 75.62 71 ILE A O 1
ATOM 578 N N . GLU A 1 72 ? -48.497 -10.910 43.977 1.00 75.25 72 GLU A N 1
ATOM 579 C CA . GLU A 1 72 ? -48.314 -10.157 42.734 1.00 75.25 72 GLU A CA 1
ATOM 580 C C . GLU A 1 72 ? -47.363 -10.884 41.761 1.00 75.25 72 GLU A C 1
ATOM 582 O O . GLU A 1 72 ? -46.437 -11.575 42.205 1.00 75.25 72 GLU A O 1
ATOM 587 N N . PRO A 1 73 ? -47.568 -10.765 40.433 1.00 71.81 73 PRO A N 1
ATOM 588 C CA . PRO A 1 73 ? -46.654 -11.326 39.444 1.00 71.81 73 PRO A CA 1
ATOM 589 C C . PRO A 1 73 ? -45.245 -10.743 39.566 1.00 71.81 73 PRO A C 1
ATOM 591 O O . PRO A 1 73 ? -45.065 -9.541 39.788 1.00 71.81 73 PRO A O 1
ATOM 594 N N . ILE A 1 74 ? -44.227 -11.571 39.335 1.00 68.94 74 ILE A N 1
ATOM 595 C CA . ILE A 1 74 ? -42.825 -11.142 39.367 1.00 68.94 74 ILE A CA 1
ATOM 596 C C . ILE A 1 74 ? -42.552 -10.042 38.331 1.00 68.94 74 ILE A C 1
ATOM 598 O O . ILE A 1 74 ? -41.775 -9.127 38.607 1.00 68.94 74 ILE A O 1
ATOM 602 N N . ALA A 1 75 ? -43.239 -10.061 37.185 1.00 66.38 75 ALA A N 1
ATOM 603 C CA . ALA A 1 75 ? -43.156 -9.000 36.181 1.00 66.38 75 ALA A CA 1
ATOM 604 C C . ALA A 1 75 ? -43.459 -7.597 36.753 1.00 66.38 75 ALA A C 1
ATOM 606 O O . ALA A 1 75 ? -42.814 -6.622 36.369 1.00 66.38 75 ALA A O 1
ATOM 607 N N . HIS A 1 76 ? -44.384 -7.488 37.716 1.00 69.81 76 HIS A N 1
ATOM 608 C CA . HIS A 1 76 ? -44.726 -6.220 38.377 1.00 69.81 76 HIS A CA 1
ATOM 609 C C . HIS A 1 76 ? -43.715 -5.832 39.468 1.00 69.81 76 HIS A C 1
ATOM 611 O O . HIS A 1 76 ? -43.512 -4.652 39.757 1.00 69.81 76 HIS A O 1
ATOM 617 N N . LEU A 1 77 ? -43.044 -6.824 40.052 1.00 68.56 77 LEU A N 1
ATOM 618 C CA . LEU A 1 77 ? -42.011 -6.649 41.071 1.00 68.56 77 LEU A CA 1
ATOM 619 C C . LEU A 1 77 ? -40.643 -6.282 40.501 1.00 68.56 77 LEU A C 1
ATOM 621 O O . LEU A 1 77 ? -39.833 -5.680 41.208 1.00 68.56 77 LEU A O 1
ATOM 625 N N . PHE A 1 78 ? -40.367 -6.653 39.253 1.00 69.12 78 PHE A N 1
ATOM 626 C CA . PHE A 1 78 ? -39.040 -6.544 38.657 1.00 69.12 78 PHE A CA 1
ATOM 627 C C . PHE A 1 78 ? -38.543 -5.093 38.576 1.00 69.12 78 PHE A C 1
ATOM 629 O O . PHE A 1 78 ? -37.427 -4.800 39.002 1.00 69.12 78 PHE A O 1
ATOM 636 N N . SER A 1 79 ? -39.389 -4.155 38.139 1.00 66.38 79 SER A N 1
ATOM 637 C CA . SER A 1 79 ? -39.053 -2.721 38.096 1.00 66.38 79 SER A CA 1
ATOM 638 C C . SER A 1 79 ? -38.731 -2.161 39.487 1.00 66.38 79 SER A C 1
ATOM 640 O O . SER A 1 79 ? -37.753 -1.436 39.676 1.00 66.38 79 SER A O 1
ATOM 642 N N . ARG A 1 80 ? -39.511 -2.564 40.498 1.00 68.94 80 ARG A N 1
ATOM 643 C CA . ARG A 1 80 ? -39.295 -2.184 41.897 1.00 68.94 80 ARG A CA 1
ATOM 644 C C . ARG A 1 80 ? -38.015 -2.808 42.452 1.00 68.94 80 ARG A C 1
ATOM 646 O O . ARG A 1 80 ? -37.304 -2.151 43.207 1.00 68.94 80 ARG A O 1
ATOM 653 N N . TRP A 1 81 ? -37.697 -4.046 42.086 1.00 73.69 81 TRP A N 1
ATOM 654 C CA . TRP A 1 81 ? -36.454 -4.711 42.477 1.00 73.69 81 TRP A CA 1
ATOM 655 C C . TRP A 1 81 ? -35.224 -4.030 41.871 1.00 73.69 81 TRP A C 1
ATOM 657 O O . TRP A 1 81 ? -34.258 -3.788 42.596 1.00 73.69 81 TRP A O 1
ATOM 667 N N . LEU A 1 82 ? -35.285 -3.635 40.595 1.00 67.94 82 LEU A N 1
ATOM 668 C CA . LEU A 1 82 ? -34.218 -2.867 39.953 1.00 67.94 82 LEU A CA 1
ATOM 669 C C . LEU A 1 82 ? -33.937 -1.574 40.728 1.00 67.94 82 LEU A C 1
ATOM 671 O O . LEU A 1 82 ? -32.797 -1.319 41.104 1.00 67.94 82 LEU A O 1
ATOM 675 N N . ALA A 1 83 ? -34.983 -0.810 41.050 1.00 65.06 83 ALA A N 1
ATOM 676 C CA . ALA A 1 83 ? -34.846 0.472 41.738 1.00 65.06 83 ALA A CA 1
ATOM 677 C C . ALA A 1 83 ? -34.441 0.361 43.222 1.00 65.06 83 ALA A C 1
ATOM 679 O O . ALA A 1 83 ? -33.784 1.255 43.741 1.00 65.06 83 ALA A O 1
ATOM 680 N N . THR A 1 84 ? -34.857 -0.700 43.928 1.00 66.31 84 THR A N 1
ATOM 681 C CA . THR A 1 84 ? -34.726 -0.791 45.402 1.00 66.31 84 THR A CA 1
ATOM 682 C C . THR A 1 84 ? -33.735 -1.840 45.897 1.00 66.31 84 THR A C 1
ATOM 684 O O . THR A 1 84 ? -33.532 -1.955 47.103 1.00 66.31 84 THR A O 1
ATOM 687 N N . VAL A 1 85 ? -33.166 -2.653 45.004 1.00 68.56 85 VAL A N 1
ATOM 688 C CA . VAL A 1 85 ? -32.230 -3.726 45.368 1.00 68.56 85 VAL A CA 1
ATOM 689 C C . VAL A 1 85 ? -31.014 -3.739 44.446 1.00 68.56 85 VAL A C 1
ATOM 691 O O . VAL A 1 85 ? -29.895 -3.763 44.953 1.00 68.56 85 VAL A O 1
ATOM 694 N N . ALA A 1 86 ? -31.214 -3.720 43.122 1.00 67.00 86 ALA A N 1
ATOM 695 C CA . ALA A 1 86 ? -30.108 -3.809 42.163 1.00 67.00 86 ALA A CA 1
ATOM 696 C C . ALA A 1 86 ? -29.309 -2.502 42.046 1.00 67.00 86 ALA A C 1
ATOM 698 O O . ALA A 1 86 ? -28.084 -2.542 42.045 1.00 67.00 86 ALA A O 1
ATOM 699 N N . PHE A 1 87 ? -30.005 -1.360 41.996 1.00 67.56 87 PHE A N 1
ATOM 700 C CA . PHE A 1 87 ? -29.415 -0.022 41.867 1.00 67.56 87 PHE A CA 1
ATOM 701 C C . PHE A 1 87 ? -29.558 0.839 43.135 1.00 67.56 87 PHE A C 1
ATOM 703 O O . PHE A 1 87 ? -29.443 2.063 43.069 1.00 67.56 87 PHE A O 1
ATOM 710 N N . ASP A 1 88 ? -29.818 0.220 44.292 1.00 70.62 88 ASP A N 1
ATOM 711 C CA . ASP A 1 88 ? -29.732 0.907 45.585 1.00 70.62 88 ASP A CA 1
ATOM 712 C C . ASP A 1 88 ? -28.244 1.114 45.936 1.00 70.62 88 ASP A C 1
ATOM 714 O O . ASP A 1 88 ? -27.524 0.120 46.054 1.00 70.62 88 ASP A O 1
ATOM 718 N N . PRO A 1 89 ? -27.760 2.355 46.156 1.00 63.81 89 PRO A N 1
ATOM 719 C CA . PRO A 1 89 ? -26.370 2.616 46.546 1.00 63.81 89 PRO A CA 1
ATOM 720 C C . PRO A 1 89 ? -25.926 1.877 47.817 1.00 63.81 89 PRO A C 1
ATOM 722 O O . PRO A 1 89 ? -24.733 1.657 48.019 1.00 63.81 89 PRO A O 1
ATOM 725 N N . LYS A 1 90 ? -26.873 1.496 48.687 1.00 64.75 90 LYS A N 1
ATOM 726 C CA . LYS A 1 90 ? -26.632 0.695 49.901 1.00 64.75 90 LYS A CA 1
ATOM 727 C C . LYS A 1 90 ? -27.015 -0.783 49.730 1.00 64.75 90 LYS A C 1
ATOM 729 O O . LYS A 1 90 ? -26.944 -1.550 50.690 1.00 64.75 90 LYS A O 1
ATOM 734 N N . GLY A 1 91 ? -27.436 -1.178 48.532 1.00 66.56 91 GLY A N 1
ATOM 735 C CA . GLY A 1 91 ? -27.932 -2.507 48.205 1.00 66.56 91 GLY A CA 1
ATOM 736 C C . GLY A 1 91 ? -26.824 -3.550 48.062 1.00 66.56 91 GLY A C 1
ATOM 737 O O . GLY A 1 91 ? -25.730 -3.278 47.572 1.00 66.56 91 GLY A O 1
ATOM 738 N N . TYR A 1 92 ? -27.130 -4.791 48.445 1.00 67.69 92 TYR A N 1
ATOM 739 C CA . TYR A 1 92 ? -26.184 -5.914 48.401 1.00 67.69 92 TYR A CA 1
ATOM 740 C C . TYR A 1 92 ? -25.776 -6.337 46.978 1.00 67.69 92 TYR A C 1
ATOM 742 O O . TYR A 1 92 ? -24.713 -6.928 46.809 1.00 67.69 92 TYR A O 1
ATOM 750 N N . ILE A 1 93 ? -26.588 -6.022 45.959 1.00 69.06 93 ILE A N 1
ATOM 751 C CA . ILE A 1 93 ? -26.293 -6.306 44.539 1.00 69.06 93 ILE A CA 1
ATOM 752 C C . ILE A 1 93 ? -25.462 -5.206 43.894 1.00 69.06 93 ILE A C 1
ATOM 754 O O . ILE A 1 93 ? -24.926 -5.425 42.819 1.00 69.06 93 ILE A O 1
ATOM 758 N N . MET A 1 94 ? -25.298 -4.044 44.527 1.00 67.81 94 MET A N 1
ATOM 759 C CA . MET A 1 94 ? -24.703 -2.889 43.859 1.00 67.81 94 MET A CA 1
ATOM 760 C C . MET A 1 94 ? -23.280 -3.164 43.331 1.00 67.81 94 MET A C 1
ATOM 762 O O . MET A 1 94 ? -22.902 -2.634 42.294 1.00 67.81 94 MET A O 1
ATOM 766 N N . ARG A 1 95 ? -22.519 -4.073 43.966 1.00 66.56 95 ARG A N 1
ATOM 767 C CA . ARG A 1 95 ? -21.209 -4.559 43.470 1.00 66.56 95 ARG A CA 1
ATOM 768 C C . ARG A 1 95 ? -21.277 -5.281 42.117 1.00 66.56 95 ARG A C 1
ATOM 770 O O . ARG A 1 95 ? -20.297 -5.298 41.392 1.00 66.56 95 ARG A O 1
ATOM 777 N N . HIS A 1 96 ? -22.436 -5.834 41.789 1.00 73.12 96 HIS A N 1
ATOM 778 C CA . HIS A 1 96 ? -22.749 -6.584 40.574 1.00 73.12 96 HIS A CA 1
ATOM 779 C C . HIS A 1 96 ? -23.637 -5.788 39.605 1.00 73.12 96 HIS A C 1
ATOM 781 O O . HIS A 1 96 ? -24.177 -6.342 38.648 1.00 73.12 96 HIS A O 1
ATOM 787 N N . ALA A 1 97 ? -23.825 -4.484 39.841 1.00 71.00 97 ALA A N 1
ATOM 788 C CA . ALA A 1 97 ? -24.711 -3.643 39.036 1.00 71.00 97 ALA A CA 1
ATOM 789 C C . ALA A 1 97 ? -24.331 -3.644 37.544 1.00 71.00 97 ALA A C 1
ATOM 791 O O . ALA A 1 97 ? -25.218 -3.611 36.694 1.00 71.00 97 ALA A O 1
ATOM 792 N N . MET A 1 98 ? -23.036 -3.757 37.223 1.00 71.06 98 MET A N 1
ATOM 793 C CA . MET A 1 98 ? -22.540 -3.857 35.842 1.00 71.06 98 MET A CA 1
ATOM 794 C C . MET A 1 98 ? -23.062 -5.106 35.129 1.00 71.06 98 MET A C 1
ATOM 796 O O . MET A 1 98 ? -23.520 -5.010 33.994 1.00 71.06 98 MET A O 1
ATOM 800 N N . ASP A 1 99 ? -23.073 -6.253 35.809 1.00 74.94 99 ASP A N 1
ATOM 801 C CA . ASP A 1 99 ? -23.619 -7.499 35.269 1.00 74.94 99 ASP A CA 1
ATOM 802 C C . ASP A 1 99 ? -25.129 -7.342 35.014 1.00 74.94 99 ASP A C 1
ATOM 804 O O . ASP A 1 99 ? -25.631 -7.627 33.928 1.00 74.94 99 ASP A O 1
ATOM 808 N N . VAL A 1 100 ? -25.868 -6.760 35.966 1.00 75.19 100 VAL A N 1
ATOM 809 C CA . VAL A 1 100 ? -27.303 -6.477 35.783 1.00 75.19 100 VAL A CA 1
ATOM 810 C C . VAL A 1 100 ? -27.546 -5.539 34.591 1.00 75.19 100 VAL A C 1
ATOM 812 O O . VAL A 1 100 ? -28.470 -5.775 33.814 1.00 75.19 100 VAL A O 1
ATOM 815 N N . MET A 1 101 ? -26.710 -4.515 34.396 1.00 72.44 101 MET A N 1
ATOM 816 C CA . MET A 1 101 ? -26.801 -3.602 33.248 1.00 72.44 101 MET A CA 1
ATOM 817 C C . MET A 1 101 ? -26.527 -4.314 31.917 1.00 72.44 101 MET A C 1
ATOM 819 O O . MET A 1 101 ? -27.277 -4.110 30.964 1.00 72.44 101 MET A O 1
ATOM 823 N N . ILE A 1 102 ? -25.515 -5.187 31.859 1.00 73.75 102 ILE A N 1
ATOM 824 C CA . ILE A 1 102 ? -25.198 -6.010 30.679 1.00 73.75 102 ILE A CA 1
ATOM 825 C C . ILE A 1 102 ? -26.372 -6.935 30.323 1.00 73.75 102 ILE A C 1
ATOM 827 O O . ILE A 1 102 ? -26.746 -7.059 29.152 1.00 73.75 102 ILE A O 1
ATOM 831 N N . MET A 1 103 ? -26.993 -7.563 31.325 1.00 76.06 103 MET A N 1
ATOM 832 C CA . MET A 1 103 ? -28.170 -8.410 31.119 1.00 76.06 103 MET A CA 1
ATOM 833 C C . MET A 1 103 ? -29.354 -7.598 30.582 1.00 76.06 103 MET A C 1
ATOM 835 O O . MET A 1 103 ? -29.961 -8.003 29.594 1.00 76.06 103 MET A O 1
ATOM 839 N N . LEU A 1 104 ? -29.670 -6.450 31.191 1.00 73.19 104 LEU A N 1
ATOM 840 C CA . LEU A 1 104 ? -30.775 -5.592 30.748 1.00 73.19 104 LEU A CA 1
ATOM 841 C C . LEU A 1 104 ? -30.580 -5.084 29.316 1.00 73.19 104 LEU A C 1
ATOM 843 O O . LEU A 1 104 ? -31.530 -5.101 28.539 1.00 73.19 104 LEU A O 1
ATOM 847 N N . ASP A 1 105 ? -29.360 -4.691 28.949 1.00 70.12 105 ASP A N 1
ATOM 848 C CA . ASP A 1 105 ? -29.017 -4.312 27.574 1.00 70.12 105 ASP A CA 1
ATOM 849 C C . ASP A 1 105 ? -29.223 -5.474 26.598 1.00 70.12 105 ASP A C 1
ATOM 851 O O . ASP A 1 105 ? -29.868 -5.336 25.562 1.00 70.12 105 ASP A O 1
ATOM 855 N N . THR A 1 106 ? -28.742 -6.664 26.959 1.00 71.00 106 THR A N 1
ATOM 856 C CA . THR A 1 106 ? -28.921 -7.870 26.139 1.00 71.00 106 THR A CA 1
ATOM 857 C C . THR A 1 106 ? -30.395 -8.196 25.913 1.00 71.00 106 THR A C 1
ATOM 859 O O . THR A 1 106 ? -30.773 -8.548 24.799 1.00 71.00 106 THR A O 1
ATOM 862 N N . LEU A 1 107 ? -31.235 -8.007 26.930 1.00 71.69 107 LEU A N 1
ATOM 863 C CA . LEU A 1 107 ? -32.682 -8.198 26.834 1.00 71.69 107 LEU A CA 1
ATOM 864 C C . LEU A 1 107 ? -33.372 -7.102 26.014 1.00 71.69 107 LEU A C 1
ATOM 866 O O . LEU A 1 107 ? -34.327 -7.399 25.299 1.00 71.69 107 LEU A O 1
ATOM 870 N N . ALA A 1 108 ? -32.901 -5.854 26.088 1.00 67.81 108 ALA A N 1
ATOM 871 C CA . ALA A 1 108 ? -33.480 -4.741 25.337 1.00 67.81 108 ALA A CA 1
ATOM 872 C C . ALA A 1 108 ? -33.392 -4.952 23.814 1.00 67.81 108 ALA A C 1
ATOM 874 O O . ALA A 1 108 ? -34.297 -4.555 23.078 1.00 67.81 108 ALA A O 1
ATOM 875 N N . TYR A 1 109 ? -32.330 -5.625 23.363 1.00 65.88 109 TYR A N 1
ATOM 876 C CA . TYR A 1 109 ? -32.097 -5.984 21.963 1.00 65.88 109 TYR A CA 1
ATOM 877 C C . TYR A 1 109 ? -32.560 -7.407 21.591 1.00 65.88 109 TYR A C 1
ATOM 879 O O . TYR A 1 109 ? -32.371 -7.833 20.451 1.00 65.88 109 TYR A O 1
ATOM 887 N N . ASP A 1 110 ? -33.197 -8.155 22.501 1.00 68.81 110 ASP A N 1
ATOM 888 C CA . ASP A 1 110 ? -33.787 -9.453 22.158 1.00 68.81 110 ASP A CA 1
ATOM 889 C C . ASP A 1 110 ? -35.060 -9.250 21.318 1.00 68.81 110 ASP A C 1
ATOM 891 O O . ASP A 1 110 ? -36.083 -8.753 21.798 1.00 68.81 110 ASP A O 1
ATOM 895 N N . SER A 1 111 ? -35.006 -9.682 20.054 1.00 68.25 111 SER A N 1
ATOM 896 C CA . SER A 1 111 ? -36.117 -9.584 19.092 1.00 68.25 111 SER A CA 1
ATOM 897 C C . SER A 1 111 ? -37.443 -10.183 19.584 1.00 68.25 111 SER A C 1
ATOM 899 O O . SER A 1 111 ? -38.505 -9.746 19.152 1.00 68.25 111 SER A O 1
ATOM 901 N N . ARG A 1 112 ? -37.409 -11.152 20.509 1.00 71.31 112 ARG A N 1
ATOM 902 C CA . ARG A 1 112 ? -38.611 -11.783 21.077 1.00 71.31 112 ARG A CA 1
ATOM 903 C C . ARG A 1 112 ? -39.319 -10.875 22.079 1.00 71.31 112 ARG A C 1
ATOM 905 O O . ARG A 1 112 ? -40.524 -11.007 22.291 1.00 71.31 112 ARG A O 1
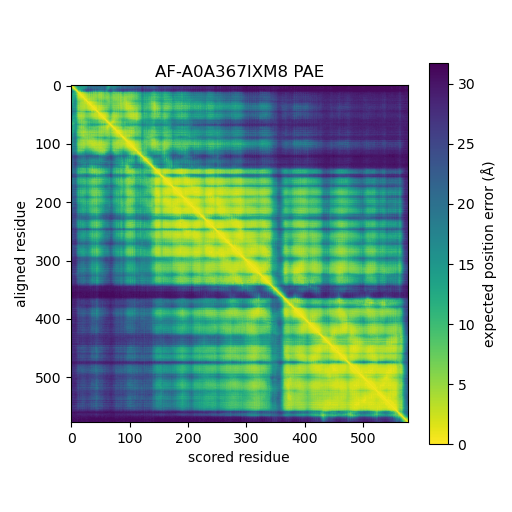ATOM 912 N N . LEU A 1 113 ? -38.574 -9.988 22.738 1.00 67.94 113 LEU A N 1
ATOM 913 C CA . LEU A 1 113 ? -39.100 -9.094 23.767 1.00 67.94 113 LEU A CA 1
ATOM 914 C C . LEU A 1 113 ? -39.605 -7.770 23.187 1.00 67.94 113 LEU A C 1
ATOM 916 O O . LEU A 1 113 ? -40.480 -7.162 23.808 1.00 67.94 113 LEU A O 1
ATOM 920 N N . ASP A 1 114 ? -39.109 -7.381 22.008 1.00 64.69 114 ASP A N 1
ATOM 921 C CA . ASP A 1 114 ? -39.463 -6.152 21.285 1.00 64.69 114 ASP A CA 1
ATOM 922 C C . ASP A 1 114 ? -39.376 -4.903 22.177 1.00 64.69 114 ASP A C 1
ATOM 924 O O . ASP A 1 114 ? -40.302 -4.108 22.271 1.00 64.69 114 ASP A O 1
ATOM 928 N N . LEU A 1 115 ? -38.273 -4.761 22.918 1.00 63.56 115 LEU A N 1
ATOM 929 C CA . LEU A 1 115 ? -38.070 -3.675 23.890 1.00 63.56 115 LEU A CA 1
ATOM 930 C C . LEU A 1 115 ? -37.253 -2.509 23.319 1.00 63.56 115 LEU A C 1
ATOM 932 O O . LEU A 1 115 ? -37.018 -1.522 24.013 1.00 63.56 115 LEU A O 1
ATOM 936 N N . SER A 1 116 ? -36.847 -2.593 22.051 1.00 57.56 116 SER A N 1
ATOM 937 C CA . SER A 1 116 ? -36.019 -1.583 21.385 1.00 57.56 116 SER A CA 1
ATOM 938 C C . SER A 1 116 ? -36.694 -0.206 21.339 1.00 57.56 116 SER A C 1
ATOM 940 O O . SER A 1 116 ? -36.012 0.810 21.434 1.00 57.56 116 SER A O 1
ATOM 942 N N . HIS A 1 117 ? -38.031 -0.159 21.282 1.00 55.41 117 HIS A N 1
ATOM 943 C CA . HIS A 1 117 ? -38.825 1.074 21.315 1.00 55.41 117 HIS A CA 1
ATOM 944 C C . HIS A 1 117 ? -38.821 1.786 22.679 1.00 55.41 117 HIS A C 1
ATOM 946 O O . HIS A 1 117 ? -39.156 2.967 22.754 1.00 55.41 117 HIS A O 1
ATOM 952 N N . LEU A 1 118 ? -38.472 1.078 23.759 1.00 52.16 118 LEU A N 1
ATOM 953 C CA . LEU A 1 118 ? -38.346 1.652 25.103 1.00 52.16 118 LEU A CA 1
ATOM 954 C C . LEU A 1 118 ? -36.969 2.273 25.328 1.00 52.16 118 LEU A C 1
ATOM 956 O O . LEU A 1 118 ? -36.788 3.033 26.280 1.00 52.16 118 LEU A O 1
ATOM 960 N N . LEU A 1 119 ? -35.998 1.964 24.464 1.00 54.69 119 LEU A N 1
ATOM 961 C CA . LEU A 1 119 ? -34.706 2.624 24.489 1.00 54.69 119 LEU A CA 1
ATOM 962 C C . LEU A 1 119 ? -34.896 4.063 23.988 1.00 54.69 119 LEU A C 1
ATOM 964 O O . LEU A 1 119 ? -35.425 4.269 22.896 1.00 54.69 119 LEU A O 1
ATOM 968 N N . PRO A 1 120 ? -34.488 5.078 24.762 1.00 50.81 120 PRO A N 1
ATOM 969 C CA . PRO A 1 120 ? -34.673 6.467 24.384 1.00 50.81 120 PRO A CA 1
ATOM 970 C C . PRO A 1 120 ? -34.034 6.751 23.022 1.00 50.81 120 PRO A C 1
ATOM 972 O O . PRO A 1 120 ? -32.851 6.506 22.770 1.00 50.81 120 PRO A O 1
ATOM 975 N N . THR A 1 121 ? -34.855 7.277 22.119 1.00 42.88 121 THR A N 1
ATOM 976 C CA . THR A 1 121 ? -34.443 7.734 20.797 1.00 42.88 121 THR A CA 1
ATOM 977 C C . THR A 1 121 ? -33.762 9.097 20.937 1.00 42.88 121 THR A C 1
ATOM 979 O O . THR A 1 121 ? -34.417 10.136 20.917 1.00 42.88 121 THR A O 1
ATOM 982 N N . GLY A 1 122 ? -32.444 9.087 21.145 1.00 50.44 122 GLY A N 1
ATOM 983 C CA . GLY A 1 122 ? -31.578 10.267 21.262 1.00 50.44 122 GLY A CA 1
ATOM 984 C C . GLY A 1 122 ? -30.235 9.924 21.925 1.00 50.44 122 GLY A C 1
ATOM 985 O O . GLY A 1 122 ? -30.002 8.766 22.267 1.00 50.44 122 GLY A O 1
ATOM 986 N N . ASP A 1 123 ? -29.371 10.922 22.138 1.00 45.22 123 ASP A N 1
ATOM 987 C CA . ASP A 1 123 ? -28.058 10.771 22.808 1.00 45.22 123 ASP A CA 1
ATOM 988 C C . ASP A 1 123 ? -28.146 10.477 24.317 1.00 45.22 123 ASP A C 1
ATOM 990 O O . ASP A 1 123 ? -27.119 10.346 24.977 1.00 45.22 123 ASP A O 1
ATOM 994 N N . ARG A 1 124 ? -29.354 10.388 24.887 1.00 42.22 124 ARG A N 1
ATOM 995 C CA . ARG A 1 124 ? -29.555 10.043 26.298 1.00 42.22 124 ARG A CA 1
ATOM 996 C C . ARG A 1 124 ? -30.084 8.623 26.414 1.00 42.22 124 ARG A C 1
ATOM 998 O O . ARG A 1 124 ? -31.180 8.378 25.934 1.00 42.22 124 ARG A O 1
ATOM 1005 N N . SER A 1 125 ? -29.345 7.710 27.041 1.00 47.78 125 SER A N 1
ATOM 1006 C CA . SER A 1 125 ? -29.756 6.332 27.346 1.00 47.78 125 SER A CA 1
ATOM 1007 C C . SER A 1 125 ? -30.583 6.245 28.646 1.00 47.78 125 SER A C 1
ATOM 1009 O O . SER A 1 125 ? -30.517 7.136 29.490 1.00 47.78 125 SER A O 1
ATOM 1011 N N . ILE A 1 126 ? -31.310 5.134 28.870 1.00 48.38 126 ILE A N 1
ATOM 1012 C CA . ILE A 1 126 ? -31.944 4.799 30.176 1.00 48.38 126 ILE A CA 1
ATOM 1013 C C . ILE A 1 126 ? -30.926 4.840 31.330 1.00 48.38 126 ILE A C 1
ATOM 1015 O O . ILE A 1 126 ? -31.275 5.021 32.498 1.00 48.38 126 ILE A O 1
ATOM 1019 N N . LEU A 1 127 ? -29.645 4.687 31.019 1.00 49.69 127 LEU A N 1
ATOM 1020 C CA . LEU A 1 127 ? -28.576 4.667 32.000 1.00 49.69 127 LEU A CA 1
ATOM 1021 C C . LEU A 1 127 ? -28.097 6.081 32.374 1.00 49.69 127 LEU A C 1
ATOM 1023 O O . LEU A 1 127 ? -27.560 6.256 33.466 1.00 49.69 127 LEU A O 1
ATOM 1027 N N . ASP A 1 128 ? -28.389 7.112 31.571 1.00 48.88 128 ASP A N 1
ATOM 1028 C CA . ASP A 1 128 ? -28.118 8.510 31.948 1.00 48.88 128 ASP A CA 1
ATOM 1029 C C . ASP A 1 128 ? -29.000 8.965 33.115 1.00 48.88 128 ASP A C 1
ATOM 1031 O O . ASP A 1 128 ? -28.574 9.755 33.956 1.00 48.88 128 ASP A O 1
ATOM 1035 N N . THR A 1 129 ? -30.200 8.392 33.244 1.00 50.28 129 THR A N 1
ATOM 1036 C CA . THR A 1 129 ? -31.031 8.548 34.447 1.00 50.28 129 THR A CA 1
ATOM 1037 C C . THR A 1 129 ? -30.472 7.821 35.677 1.00 50.28 129 THR A C 1
ATOM 1039 O O . THR A 1 129 ? -30.812 8.194 36.797 1.00 50.28 129 THR A O 1
ATOM 1042 N N . LEU A 1 130 ? -29.588 6.830 35.500 1.00 51.59 130 LEU A N 1
ATOM 1043 C CA . LEU A 1 130 ? -28.948 6.067 36.586 1.00 51.59 130 LEU A CA 1
ATOM 1044 C C . LEU A 1 130 ? -27.563 6.618 36.981 1.00 51.59 130 LEU A C 1
ATOM 1046 O O . LEU A 1 130 ? -27.029 6.262 38.033 1.00 51.59 130 LEU A O 1
ATOM 1050 N N . GLN A 1 131 ? -26.998 7.527 36.180 1.00 51.72 131 GLN A N 1
ATOM 1051 C CA . GLN A 1 131 ? -25.678 8.135 36.373 1.00 51.72 131 GLN A CA 1
ATOM 1052 C C . GLN A 1 131 ? -25.432 8.729 37.784 1.00 51.72 131 GLN A C 1
ATOM 1054 O O . GLN A 1 131 ? -24.334 8.534 38.312 1.00 51.72 131 GLN A O 1
ATOM 1059 N N . PRO A 1 132 ? -26.394 9.416 38.444 1.00 52.03 132 PRO A N 1
ATOM 1060 C CA . PRO A 1 132 ? -26.183 9.976 39.784 1.00 52.03 132 PRO A CA 1
ATOM 1061 C C . PRO A 1 132 ? -25.941 8.912 40.864 1.00 52.03 132 PR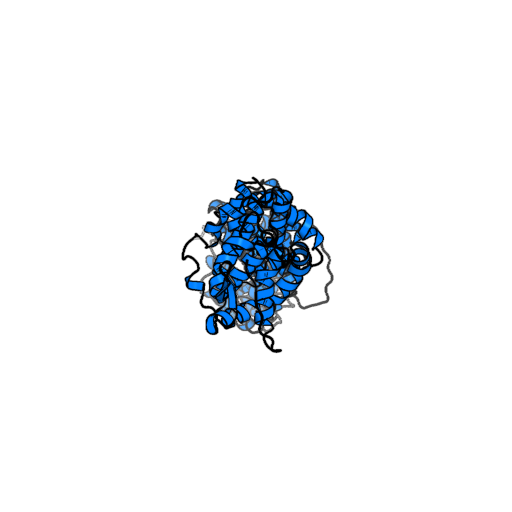O A C 1
ATOM 1063 O O . PRO A 1 132 ? -25.147 9.140 41.773 1.00 52.03 132 PRO A O 1
ATOM 1066 N N . SER A 1 133 ? -26.587 7.747 40.748 1.00 51.97 133 SER A N 1
ATOM 1067 C CA . SER A 1 133 ? -26.483 6.643 41.716 1.00 51.97 133 SER A CA 1
ATOM 1068 C C . SER A 1 133 ? -25.193 5.833 41.553 1.00 51.97 133 SER A C 1
ATOM 1070 O O . SER A 1 133 ? -24.746 5.182 42.492 1.00 51.97 133 SER A O 1
ATOM 1072 N N . ILE A 1 134 ? -24.591 5.875 40.360 1.00 54.81 134 ILE A N 1
ATOM 1073 C CA . ILE A 1 134 ? -23.454 5.030 39.968 1.00 54.81 134 ILE A CA 1
ATOM 1074 C C . ILE A 1 134 ? -22.096 5.735 40.168 1.00 54.81 134 ILE A C 1
ATOM 1076 O O . ILE A 1 134 ? -21.084 5.075 40.397 1.00 54.81 134 ILE A O 1
ATOM 1080 N N . LYS A 1 135 ? -22.051 7.075 40.159 1.00 51.41 135 LYS A N 1
ATOM 1081 C CA . LYS A 1 135 ? -20.815 7.880 40.308 1.00 51.41 135 LYS A CA 1
ATOM 1082 C C . LYS A 1 135 ? -20.044 7.689 41.626 1.00 51.41 135 LYS A C 1
ATOM 1084 O O . LYS A 1 135 ? -18.926 8.175 41.738 1.00 51.41 135 LYS A O 1
ATOM 1089 N N . GLN A 1 136 ? -20.623 7.034 42.633 1.00 51.38 136 GLN A N 1
ATOM 1090 C CA . GLN A 1 136 ? -20.008 6.882 43.961 1.00 51.38 136 GLN A CA 1
ATOM 1091 C C . GLN A 1 136 ? -19.282 5.541 44.172 1.00 51.38 136 GLN A C 1
ATOM 1093 O O . GLN A 1 136 ? -18.856 5.264 45.292 1.00 51.38 136 GLN A O 1
ATOM 1098 N N . LEU A 1 137 ? -19.165 4.682 43.151 1.00 53.16 137 LEU A N 1
ATOM 1099 C CA . LEU A 1 137 ? -18.759 3.287 43.351 1.00 53.16 137 LEU A CA 1
ATOM 1100 C C . LEU A 1 137 ? -17.719 2.797 42.331 1.00 53.16 137 LEU A C 1
ATOM 1102 O O . LEU A 1 137 ? -17.865 2.991 41.123 1.00 53.16 137 LEU A O 1
ATOM 1106 N N . ASN A 1 138 ? -16.702 2.093 42.843 1.00 53.41 138 ASN A N 1
ATOM 1107 C CA . ASN A 1 138 ? -15.785 1.259 42.061 1.00 53.41 138 ASN A CA 1
ATOM 1108 C C . ASN A 1 138 ? -16.553 0.028 41.567 1.00 53.41 138 ASN A C 1
ATOM 1110 O O . ASN A 1 138 ? -16.759 -0.916 42.331 1.00 53.41 138 ASN A O 1
ATOM 1114 N N . LEU A 1 139 ? -17.020 0.064 40.321 1.00 59.47 139 LEU A N 1
ATOM 1115 C CA . LEU A 1 139 ? -17.777 -1.022 39.706 1.00 59.47 139 LEU A CA 1
ATOM 1116 C C . LEU A 1 139 ? -16.941 -1.672 38.602 1.00 59.47 139 LEU A C 1
ATOM 1118 O O . LEU A 1 139 ? -16.625 -1.027 37.605 1.00 59.47 139 LEU A O 1
ATOM 1122 N N . GLU A 1 140 ? -16.623 -2.954 38.768 1.00 55.47 140 GLU A N 1
ATOM 1123 C CA . GLU A 1 140 ? -16.100 -3.821 37.709 1.00 55.47 140 GLU A CA 1
ATOM 1124 C C . GLU A 1 140 ? -17.118 -4.945 37.452 1.00 55.47 140 GLU A C 1
ATOM 1126 O O . GLU A 1 140 ? -17.759 -5.400 38.404 1.00 55.47 140 GLU A O 1
ATOM 1131 N N . PRO A 1 141 ? -17.322 -5.390 36.197 1.00 57.75 141 PRO A N 1
ATOM 1132 C CA . PRO A 1 141 ? -18.122 -6.582 35.930 1.00 57.75 141 PRO A CA 1
ATOM 1133 C C . PRO A 1 141 ? -17.439 -7.801 36.564 1.00 57.75 141 PRO A C 1
ATOM 1135 O O . PRO A 1 141 ? -16.289 -8.109 36.256 1.00 57.75 141 PRO A O 1
ATOM 1138 N N . ALA A 1 142 ? -18.135 -8.481 37.476 1.00 58.25 142 ALA A N 1
ATOM 1139 C CA . ALA A 1 142 ? -17.575 -9.589 38.252 1.00 58.25 142 ALA A CA 1
ATOM 1140 C C . ALA A 1 142 ? -17.664 -10.937 37.516 1.00 58.25 142 ALA A C 1
ATOM 1142 O O . ALA A 1 142 ? -17.091 -11.931 37.969 1.00 58.25 142 ALA A O 1
ATOM 1143 N N . SER A 1 143 ? -18.422 -10.993 36.417 1.00 65.75 143 SER A N 1
ATOM 1144 C CA . SER A 1 143 ? -18.909 -12.268 35.875 1.00 65.75 143 SER A CA 1
ATOM 1145 C C . SER A 1 143 ? -18.632 -12.472 34.388 1.00 65.75 143 SER A C 1
ATOM 1147 O O . SER A 1 143 ? -18.461 -13.614 33.968 1.00 65.75 143 SER A O 1
ATOM 1149 N N . ILE A 1 144 ? -18.549 -11.392 33.603 1.00 68.94 144 ILE A N 1
ATOM 1150 C CA . ILE A 1 144 ? -18.368 -11.442 32.146 1.00 68.94 144 ILE A CA 1
ATOM 1151 C C . ILE A 1 144 ? -17.105 -10.694 31.726 1.00 68.94 144 ILE A C 1
ATOM 1153 O O . ILE A 1 144 ? -16.833 -9.590 32.200 1.00 68.94 144 ILE A O 1
ATOM 1157 N N . ASP A 1 145 ? -16.376 -11.264 30.764 1.00 74.69 145 ASP A N 1
ATOM 1158 C CA . ASP A 1 145 ? -15.340 -10.530 30.047 1.00 74.69 145 ASP A CA 1
ATOM 1159 C C . ASP A 1 145 ? -15.980 -9.461 29.147 1.00 74.69 145 ASP A C 1
ATOM 1161 O O . ASP A 1 145 ? -16.604 -9.752 28.120 1.00 74.69 145 ASP A O 1
ATOM 1165 N N . LEU A 1 146 ? -15.811 -8.201 29.552 1.00 76.75 146 LEU A N 1
ATOM 1166 C CA . LEU A 1 146 ? -16.379 -7.039 28.878 1.00 76.75 146 LEU A CA 1
ATOM 1167 C C . LEU A 1 146 ? -16.013 -6.986 27.385 1.00 76.75 146 LEU A C 1
ATOM 1169 O O . LEU A 1 146 ? -16.838 -6.578 26.573 1.00 76.75 146 LEU A O 1
ATOM 1173 N N . PHE A 1 147 ? -14.806 -7.404 26.997 1.00 82.75 147 PHE A N 1
ATOM 1174 C CA . PHE A 1 147 ? -14.350 -7.310 25.607 1.00 82.75 147 PHE A CA 1
ATOM 1175 C C . PHE A 1 147 ? -14.966 -8.391 24.725 1.00 82.75 147 PHE A C 1
ATOM 1177 O O . PHE A 1 147 ? -15.302 -8.119 23.571 1.00 82.75 147 PHE A O 1
ATOM 1184 N N . ASP A 1 148 ? -15.140 -9.599 25.260 1.00 79.62 148 ASP A N 1
ATOM 1185 C CA . ASP A 1 148 ? -15.787 -10.693 24.534 1.00 79.62 148 ASP A CA 1
ATOM 1186 C C . ASP A 1 148 ? -17.275 -10.389 24.335 1.00 79.62 148 ASP A C 1
ATOM 1188 O O . ASP A 1 148 ? -17.811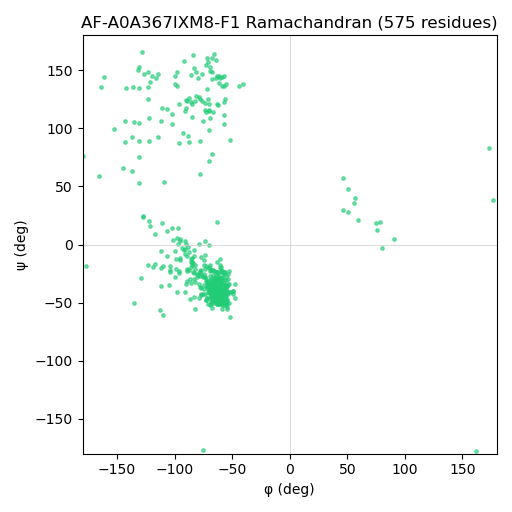 -10.571 23.239 1.00 79.62 148 ASP A O 1
ATOM 1192 N N . TRP A 1 149 ? -17.916 -9.804 25.351 1.00 77.75 149 TRP A N 1
ATOM 1193 C CA . TRP A 1 149 ? -19.276 -9.291 25.228 1.00 77.75 149 TRP A CA 1
ATOM 1194 C C . TRP A 1 149 ? -19.394 -8.203 24.159 1.00 77.75 149 TRP A C 1
ATOM 1196 O O . TRP A 1 149 ? -20.266 -8.293 23.294 1.00 77.75 149 TRP A O 1
ATOM 1206 N N . ILE A 1 150 ? -18.500 -7.210 24.152 1.00 80.44 150 ILE A N 1
ATOM 1207 C CA . ILE A 1 150 ? -18.506 -6.155 23.127 1.00 80.44 150 ILE A CA 1
ATOM 1208 C C . ILE A 1 150 ? -18.334 -6.750 21.725 1.00 80.44 150 ILE A C 1
ATOM 1210 O O . ILE A 1 150 ? -19.058 -6.368 20.811 1.00 80.44 150 ILE A O 1
ATOM 1214 N N . ASN A 1 151 ? -17.430 -7.718 21.553 1.00 81.94 151 ASN A N 1
ATOM 1215 C CA . ASN A 1 151 ? -17.205 -8.385 20.267 1.00 81.94 151 ASN A CA 1
ATOM 1216 C C . ASN A 1 151 ? -18.429 -9.170 19.759 1.00 81.94 151 ASN A C 1
ATOM 1218 O O . ASN A 1 151 ? -18.542 -9.391 18.554 1.00 81.94 151 ASN A O 1
ATOM 1222 N N . SER A 1 152 ? -19.336 -9.593 20.647 1.00 74.12 152 SER A N 1
ATOM 1223 C CA . SER A 1 152 ? -20.583 -10.274 20.267 1.00 74.12 152 SER A CA 1
ATOM 1224 C C . SER A 1 152 ? -21.646 -9.335 19.674 1.00 74.12 152 SER A C 1
ATOM 1226 O O . SER A 1 152 ? 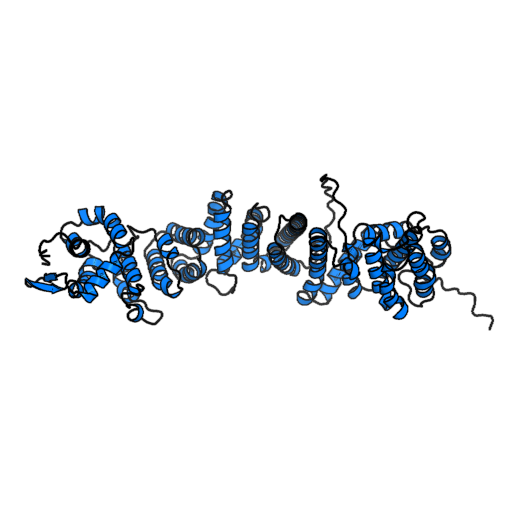-22.615 -9.799 19.070 1.00 74.12 152 SER A O 1
ATOM 1228 N N . ARG A 1 153 ? -21.474 -8.013 19.812 1.00 71.19 153 ARG A N 1
ATOM 1229 C CA . ARG A 1 153 ? -22.384 -6.993 19.275 1.00 71.19 153 ARG A CA 1
ATOM 1230 C C . ARG A 1 153 ? -21.995 -6.644 17.839 1.00 71.19 153 ARG A C 1
ATOM 1232 O O . ARG A 1 153 ? -20.848 -6.299 17.572 1.00 71.19 153 ARG A O 1
ATOM 1239 N N . THR A 1 154 ? -22.946 -6.728 16.907 1.00 57.88 154 THR A N 1
ATOM 1240 C CA . THR A 1 154 ? -22.674 -6.545 15.466 1.00 57.88 154 THR A CA 1
ATOM 1241 C C . THR A 1 154 ? -23.295 -5.281 14.874 1.00 57.88 154 THR A C 1
ATOM 1243 O O . THR A 1 154 ? -22.808 -4.816 13.844 1.00 57.88 154 THR A O 1
ATOM 1246 N N . ALA A 1 155 ? -24.316 -4.680 15.505 1.00 59.50 155 ALA A N 1
ATOM 1247 C CA . ALA A 1 155 ? -24.938 -3.456 15.003 1.00 59.50 155 ALA A CA 1
ATOM 1248 C C . ALA A 1 155 ? -24.420 -2.189 15.725 1.00 59.50 155 ALA A C 1
ATOM 1250 O O . ALA A 1 155 ? -24.202 -2.210 16.936 1.00 59.50 155 ALA A O 1
ATOM 1251 N N . PRO A 1 156 ? -24.289 -1.037 15.035 1.00 56.00 156 PRO A N 1
ATOM 1252 C CA . PRO A 1 156 ? -23.795 0.212 15.636 1.00 56.00 156 PRO A CA 1
ATOM 1253 C C . PRO A 1 156 ? -24.634 0.731 16.816 1.00 56.00 156 PRO A C 1
ATOM 1255 O O . PRO A 1 156 ? -24.106 1.378 17.722 1.00 56.00 156 PRO A O 1
ATOM 1258 N N . ASN A 1 157 ? -25.944 0.457 16.819 1.00 59.66 157 ASN A N 1
ATOM 1259 C CA . ASN A 1 157 ? -26.832 0.826 17.926 1.00 59.66 157 ASN A CA 1
ATOM 1260 C C . ASN A 1 157 ? -26.547 0.008 19.195 1.00 59.66 157 ASN A C 1
ATOM 1262 O O . ASN A 1 157 ? -26.702 0.530 20.300 1.00 59.66 157 ASN A O 1
ATOM 1266 N N . ASP A 1 158 ? -26.025 -1.208 19.043 1.00 65.12 158 ASP A N 1
ATOM 1267 C CA . ASP A 1 158 ? -25.739 -2.132 20.142 1.00 65.12 158 ASP A CA 1
ATOM 1268 C C . ASP A 1 158 ? -24.510 -1.706 20.969 1.00 65.12 158 ASP A C 1
ATOM 1270 O O . ASP A 1 158 ? -24.239 -2.271 22.026 1.00 65.12 158 ASP A O 1
ATOM 1274 N N . LEU A 1 159 ? -23.753 -0.697 20.515 1.00 71.88 159 LEU A N 1
ATOM 1275 C CA . LEU A 1 159 ? -22.555 -0.194 21.199 1.00 71.88 159 LEU A CA 1
ATOM 1276 C C . LEU A 1 159 ? -22.832 0.966 22.167 1.00 71.88 159 LEU A C 1
ATOM 1278 O O . LEU A 1 159 ? -21.920 1.402 22.870 1.00 71.88 159 LEU A O 1
ATOM 1282 N N . ARG A 1 160 ? -24.074 1.470 22.243 1.00 69.62 160 ARG A N 1
ATOM 1283 C CA . ARG A 1 160 ? -24.433 2.602 23.123 1.00 69.62 160 ARG A CA 1
ATOM 1284 C C . ARG A 1 160 ? -24.206 2.289 24.601 1.00 69.62 160 ARG A C 1
ATOM 1286 O O . ARG A 1 160 ? -23.626 3.103 25.315 1.00 69.62 160 ARG A O 1
ATOM 1293 N N . ILE A 1 161 ? -24.645 1.115 25.052 1.00 69.06 161 ILE A N 1
ATOM 1294 C CA . ILE A 1 161 ? -24.483 0.701 26.447 1.00 69.06 161 ILE A CA 1
ATOM 1295 C C . ILE A 1 161 ? -23.028 0.336 26.758 1.00 69.06 161 ILE A C 1
ATOM 1297 O O . ILE A 1 161 ? -22.506 0.888 27.727 1.00 69.06 161 ILE A O 1
ATOM 1301 N N . PRO A 1 162 ? -22.320 -0.470 25.941 1.00 75.06 162 PRO A N 1
ATOM 1302 C CA . PRO A 1 162 ? -20.879 -0.643 26.092 1.00 75.06 162 PRO A CA 1
ATOM 1303 C C . PRO A 1 162 ? -20.098 0.664 26.239 1.00 75.06 162 PRO A C 1
ATOM 1305 O O . PRO A 1 162 ? -19.275 0.790 27.142 1.00 75.06 162 PRO A O 1
ATOM 1308 N N . LEU A 1 163 ? -20.389 1.657 25.391 1.00 75.75 163 LEU A N 1
ATOM 1309 C CA . LEU A 1 163 ? -19.747 2.966 25.448 1.00 75.75 163 LEU A CA 1
ATOM 1310 C C . LEU A 1 163 ? -19.992 3.658 26.792 1.00 75.75 163 LEU A C 1
ATOM 1312 O O . LEU A 1 163 ? -19.043 4.111 27.426 1.00 75.75 163 LEU A O 1
ATOM 1316 N N . PHE A 1 164 ? -21.246 3.717 27.238 1.00 71.62 164 PHE A N 1
ATOM 1317 C CA . PHE A 1 164 ? -21.609 4.332 28.513 1.00 71.62 164 PHE A CA 1
ATOM 1318 C C . PHE A 1 164 ? -20.939 3.633 29.706 1.00 71.62 164 PHE A C 1
ATOM 1320 O O . PHE A 1 164 ? -20.389 4.293 30.587 1.00 71.62 164 PHE A O 1
ATOM 1327 N N . LEU A 1 165 ? -20.941 2.298 29.723 1.00 72.12 165 LEU A N 1
ATOM 1328 C CA . LEU A 1 165 ? -20.294 1.506 30.770 1.00 72.12 165 LEU A CA 1
ATOM 1329 C C . LEU A 1 165 ? -18.787 1.777 30.823 1.00 72.12 165 LEU A C 1
ATOM 1331 O O . LEU A 1 165 ? -18.242 2.016 31.898 1.00 72.12 165 LEU A O 1
ATOM 1335 N N . LEU A 1 166 ? -18.121 1.815 29.667 1.00 79.44 166 LEU A N 1
ATOM 1336 C CA . LEU A 1 166 ? -16.701 2.157 29.576 1.00 79.44 166 LEU A CA 1
ATOM 1337 C C . LEU A 1 166 ? -16.427 3.594 30.046 1.00 79.44 166 LEU A C 1
ATOM 1339 O O . LEU A 1 166 ? -15.468 3.815 30.783 1.00 79.44 166 LEU A O 1
ATOM 1343 N N . GLN A 1 167 ? -17.283 4.560 29.694 1.00 77.38 167 GLN A N 1
ATOM 1344 C CA . GLN A 1 167 ? -17.179 5.939 30.187 1.00 77.38 167 GLN A CA 1
ATOM 1345 C C . GLN A 1 167 ? -17.308 6.005 31.712 1.00 77.38 167 GLN A C 1
ATOM 1347 O O . GLN A 1 167 ? -16.519 6.691 32.359 1.00 77.38 167 GLN A O 1
ATOM 1352 N N . LEU A 1 168 ? -18.261 5.277 32.300 1.00 69.88 168 LEU A N 1
ATOM 1353 C CA . LEU A 1 168 ? -18.423 5.204 33.752 1.00 69.88 168 LEU A CA 1
ATOM 1354 C C . LEU A 1 168 ? -17.201 4.596 34.437 1.00 69.88 168 LEU A C 1
ATOM 1356 O O . LEU A 1 168 ? -16.721 5.168 35.412 1.00 69.88 168 LEU A O 1
ATOM 1360 N N . ILE A 1 169 ? -16.679 3.481 33.914 1.00 74.56 169 ILE A N 1
ATOM 1361 C CA . ILE A 1 169 ? -15.463 2.847 34.436 1.00 74.56 169 ILE A CA 1
ATOM 1362 C C . ILE A 1 169 ? -14.307 3.859 34.428 1.00 74.56 169 ILE A C 1
ATOM 1364 O O . ILE A 1 169 ? -13.629 4.017 35.438 1.00 74.56 169 ILE A O 1
ATOM 1368 N N . MET A 1 170 ? -14.112 4.601 33.331 1.00 76.50 170 MET A N 1
ATOM 1369 C CA . MET A 1 170 ? -13.053 5.617 33.230 1.00 76.50 170 MET A CA 1
ATOM 1370 C C . MET A 1 170 ? -13.250 6.796 34.194 1.00 76.50 170 MET A C 1
ATOM 1372 O O . MET A 1 170 ? -12.284 7.298 34.768 1.00 76.50 170 MET A O 1
ATOM 1376 N N . ILE A 1 171 ? -14.491 7.255 34.379 1.00 73.31 171 ILE A N 1
ATOM 1377 C CA . ILE A 1 171 ? -14.809 8.375 35.276 1.00 73.31 171 ILE A CA 1
ATOM 1378 C C . ILE A 1 171 ? -14.623 7.971 36.740 1.00 73.31 171 ILE A C 1
ATOM 1380 O O . ILE A 1 171 ? -14.071 8.755 37.514 1.00 73.31 171 ILE A O 1
ATOM 1384 N N . ASN A 1 172 ? -15.052 6.766 37.115 1.00 68.69 172 ASN A N 1
ATOM 1385 C CA . ASN A 1 172 ? -15.028 6.297 38.499 1.00 68.69 172 ASN A CA 1
ATOM 1386 C C . ASN A 1 172 ? -13.662 5.738 38.917 1.00 68.69 172 ASN A C 1
ATOM 1388 O O . ASN A 1 172 ? -13.352 5.738 40.102 1.00 68.69 172 ASN A O 1
ATOM 1392 N N . ASN A 1 173 ? -12.834 5.274 37.978 1.00 72.94 173 ASN A N 1
ATOM 1393 C CA . ASN A 1 173 ? -11.518 4.741 38.308 1.00 72.94 173 ASN A CA 1
ATOM 1394 C C . ASN A 1 173 ? -10.494 5.871 38.503 1.00 72.94 173 ASN A C 1
ATOM 1396 O O . ASN A 1 173 ? -10.321 6.736 37.640 1.00 72.94 173 ASN A O 1
ATOM 1400 N N . ASP A 1 174 ? -9.790 5.860 39.633 1.00 76.81 174 ASP A N 1
ATOM 1401 C CA . ASP A 1 174 ? -8.772 6.863 39.969 1.00 76.81 174 ASP A CA 1
ATOM 1402 C C . ASP A 1 174 ? -7.356 6.491 39.503 1.00 76.81 174 ASP A C 1
ATOM 1404 O O . ASP A 1 174 ? -6.414 7.265 39.672 1.00 76.81 174 ASP A O 1
ATOM 1408 N N . SER A 1 175 ? -7.190 5.337 38.856 1.00 84.31 175 SER A N 1
ATOM 1409 C CA . SER A 1 175 ? -5.923 4.916 38.270 1.00 84.31 175 SER A CA 1
ATOM 1410 C C . SER A 1 175 ? -5.787 5.372 36.817 1.00 84.31 175 SER A C 1
ATOM 1412 O O . SER A 1 175 ? -6.464 4.897 35.894 1.00 84.31 175 SER A O 1
ATOM 1414 N N . LYS A 1 176 ? -4.813 6.261 36.600 1.00 87.00 176 LYS A N 1
ATOM 1415 C CA . LYS A 1 176 ? -4.346 6.649 35.265 1.00 87.00 176 LYS A CA 1
ATOM 1416 C C . LYS A 1 176 ? -3.859 5.429 34.473 1.00 87.00 176 LYS A C 1
ATOM 1418 O O . LYS A 1 176 ? -4.204 5.270 33.307 1.00 87.00 176 LYS A O 1
ATOM 1423 N N . GLU A 1 177 ? -3.097 4.541 35.107 1.00 87.75 177 GLU A N 1
ATOM 1424 C CA . GLU A 1 177 ? -2.549 3.339 34.463 1.00 87.75 177 GLU A CA 1
ATOM 1425 C C . GLU A 1 177 ? -3.646 2.372 34.019 1.00 87.75 177 GLU A C 1
ATOM 1427 O O . GLU A 1 177 ? -3.584 1.837 32.913 1.00 87.75 177 GLU A O 1
ATOM 1432 N N . TYR A 1 178 ? -4.682 2.199 34.843 1.00 86.62 178 TYR A N 1
ATOM 1433 C CA . TYR A 1 178 ? -5.839 1.389 34.480 1.00 86.62 178 TYR A CA 1
ATOM 1434 C C . TYR A 1 178 ? -6.530 1.935 33.229 1.00 86.62 178 TYR A C 1
ATOM 1436 O O . TYR A 1 178 ? -6.809 1.184 32.298 1.00 86.62 178 TYR A O 1
ATOM 1444 N N . THR A 1 179 ? -6.745 3.252 33.167 1.00 87.75 179 THR A N 1
ATOM 1445 C CA . THR A 1 179 ? -7.388 3.904 32.015 1.00 87.75 179 THR A CA 1
ATOM 1446 C C . THR A 1 179 ? -6.560 3.739 30.737 1.00 87.75 179 THR A C 1
ATOM 1448 O O . THR A 1 179 ? -7.110 3.429 29.680 1.00 87.75 179 THR A O 1
ATOM 1451 N N . ALA A 1 180 ? -5.231 3.875 30.819 1.00 90.44 180 ALA A N 1
ATOM 1452 C CA . ALA A 1 180 ? -4.346 3.604 29.685 1.00 90.44 180 ALA A CA 1
ATOM 1453 C C . ALA A 1 180 ? -4.439 2.136 29.237 1.00 90.44 180 ALA A C 1
ATOM 1455 O O . ALA A 1 180 ? -4.575 1.858 28.046 1.00 90.44 180 ALA A O 1
ATOM 1456 N N . ASN A 1 181 ? -4.408 1.196 30.186 1.00 89.88 181 ASN A N 1
ATOM 1457 C CA . ASN A 1 181 ? -4.520 -0.235 29.904 1.00 89.88 181 ASN A CA 1
ATOM 1458 C C . ASN A 1 181 ? -5.878 -0.604 29.298 1.00 89.88 181 ASN A C 1
ATOM 1460 O O . ASN A 1 181 ? -5.931 -1.473 28.431 1.00 89.88 181 ASN A O 1
ATOM 1464 N N . LEU A 1 182 ? -6.956 0.083 29.679 1.00 89.50 182 LEU A N 1
ATOM 1465 C CA . LEU A 1 182 ? -8.269 -0.093 29.069 1.00 89.50 182 LEU A CA 1
ATOM 1466 C C . LEU A 1 182 ? -8.231 0.251 27.572 1.00 89.50 182 LEU A C 1
ATOM 1468 O O . LEU A 1 182 ? -8.692 -0.547 26.761 1.00 89.50 182 LEU A O 1
ATOM 1472 N N . PHE A 1 183 ? -7.602 1.364 27.172 1.00 92.75 183 PHE A N 1
ATOM 1473 C CA . PHE A 1 183 ? -7.396 1.677 25.747 1.00 92.75 183 PHE A CA 1
ATOM 1474 C C . PHE A 1 183 ? -6.527 0.641 25.030 1.00 92.75 183 PHE A C 1
ATOM 1476 O O . PHE A 1 183 ? -6.852 0.246 23.908 1.00 92.75 183 PHE A O 1
ATOM 1483 N N . VAL A 1 184 ? -5.454 0.165 25.673 1.00 91.94 184 VAL A N 1
ATOM 1484 C CA . VAL A 1 184 ? -4.614 -0.916 25.128 1.00 91.94 184 VAL A CA 1
ATOM 1485 C C . VAL A 1 184 ? -5.471 -2.158 24.865 1.00 91.94 184 VAL A C 1
ATOM 1487 O O . VAL A 1 184 ? -5.418 -2.723 23.774 1.00 91.94 184 VAL A O 1
ATOM 1490 N N . GLN A 1 185 ? -6.310 -2.568 25.818 1.00 89.94 185 GLN A N 1
ATOM 1491 C CA . GLN A 1 185 ? -7.189 -3.728 25.668 1.00 89.94 185 GLN A CA 1
ATOM 1492 C C . GLN A 1 185 ? -8.269 -3.509 24.600 1.00 89.94 185 GLN A C 1
ATOM 1494 O O . GLN A 1 185 ? -8.502 -4.406 23.793 1.00 89.94 185 GLN A O 1
ATOM 1499 N N . LEU A 1 186 ? -8.864 -2.314 24.511 1.00 91.00 186 LEU A N 1
ATOM 1500 C CA . LEU A 1 186 ? -9.833 -1.981 23.460 1.00 91.00 186 LEU A CA 1
ATOM 1501 C C . LEU A 1 186 ? -9.214 -2.122 22.062 1.00 91.00 186 LEU A C 1
ATOM 1503 O O . LEU A 1 186 ? -9.796 -2.764 21.192 1.00 91.00 186 LEU A O 1
ATOM 1507 N N . ILE A 1 187 ? -8.010 -1.586 21.852 1.00 91.25 187 ILE A N 1
ATOM 1508 C CA . ILE A 1 187 ? -7.333 -1.631 20.546 1.00 91.25 187 ILE A CA 1
ATOM 1509 C C . ILE A 1 187 ? -6.822 -3.042 20.214 1.00 91.25 187 ILE A C 1
ATOM 1511 O O . ILE A 1 187 ? -6.773 -3.426 19.046 1.00 91.25 187 ILE A O 1
ATOM 1515 N N . THR A 1 188 ? -6.451 -3.836 21.218 1.00 88.88 188 THR A N 1
ATOM 1516 C CA . THR A 1 188 ? -5.842 -5.161 21.004 1.00 88.88 188 THR A CA 1
ATOM 1517 C C . THR A 1 188 ? -6.866 -6.291 20.918 1.00 88.88 188 THR A C 1
ATOM 1519 O O . THR A 1 188 ? -6.669 -7.238 20.155 1.00 88.88 188 THR A O 1
ATOM 1522 N N . ARG A 1 189 ? -7.972 -6.210 21.668 1.00 87.38 189 ARG A N 1
ATOM 1523 C CA . ARG A 1 189 ? -8.959 -7.294 21.792 1.00 87.38 189 ARG A CA 1
ATOM 1524 C C . ARG A 1 189 ? -10.196 -7.112 20.923 1.00 87.38 189 ARG A C 1
ATOM 1526 O O . ARG A 1 189 ? -10.783 -8.121 20.525 1.00 87.38 189 ARG A O 1
ATOM 1533 N N . LEU A 1 190 ? -10.598 -5.886 20.589 1.00 86.94 190 LEU A N 1
ATOM 1534 C CA . LEU A 1 190 ? -11.817 -5.668 19.803 1.00 86.94 190 LEU A CA 1
ATOM 1535 C C . LEU A 1 190 ? -11.597 -5.903 18.311 1.00 86.94 190 LEU A C 1
ATOM 1537 O O . LEU A 1 190 ? -10.544 -5.572 17.774 1.00 86.94 190 LEU A O 1
ATOM 1541 N N . ASN A 1 191 ? -12.597 -6.461 17.628 1.00 83.12 191 ASN A N 1
ATOM 1542 C CA . ASN A 1 191 ? -12.572 -6.624 16.170 1.00 83.12 191 ASN A CA 1
ATOM 1543 C C . ASN A 1 191 ? -12.770 -5.291 15.429 1.00 83.12 191 ASN A C 1
ATOM 1545 O O . ASN A 1 191 ? -12.212 -5.103 14.353 1.00 83.12 191 ASN A O 1
ATOM 1549 N N . CYS A 1 192 ? -13.533 -4.365 16.017 1.00 81.00 192 CYS A N 1
ATOM 1550 C CA . CYS A 1 192 ? -13.759 -3.022 15.486 1.00 81.00 192 CYS A CA 1
ATOM 1551 C C . CYS A 1 192 ? -13.670 -2.001 16.627 1.00 81.00 192 CYS A C 1
ATOM 1553 O O . CYS A 1 192 ? -14.651 -1.741 17.319 1.00 81.00 192 CYS A O 1
ATOM 1555 N N . ALA A 1 193 ? -12.480 -1.437 16.851 1.00 85.06 193 ALA A N 1
ATOM 1556 C CA . ALA A 1 193 ? -12.248 -0.542 17.990 1.00 85.06 193 ALA A CA 1
ATOM 1557 C C . ALA A 1 193 ? -12.626 0.931 17.728 1.00 85.06 193 ALA A C 1
ATOM 1559 O O . ALA A 1 193 ? -12.807 1.687 18.682 1.00 85.06 193 ALA A O 1
ATOM 1560 N N . LYS A 1 194 ? -12.731 1.346 16.457 1.00 88.50 194 LYS A N 1
ATOM 1561 C CA . LYS A 1 194 ? -12.781 2.759 16.040 1.00 88.50 194 LYS A CA 1
ATOM 1562 C C . LYS A 1 194 ? -13.832 3.584 16.782 1.00 88.50 194 LYS A C 1
ATOM 1564 O O . LYS A 1 194 ? -13.479 4.516 17.499 1.00 88.50 194 LYS A O 1
ATOM 1569 N N . ASP A 1 195 ? -15.104 3.223 16.636 1.00 84.25 195 ASP A N 1
ATOM 1570 C CA . ASP A 1 195 ? -16.216 4.039 17.136 1.00 84.25 195 ASP A CA 1
ATOM 1571 C C . ASP A 1 195 ? -16.217 4.165 18.661 1.00 84.25 195 ASP A C 1
ATOM 1573 O O . ASP A 1 195 ? -16.563 5.216 19.199 1.00 84.25 195 ASP A O 1
ATOM 1577 N N . LEU A 1 196 ? -15.816 3.102 19.365 1.00 87.25 196 LEU A N 1
ATOM 1578 C CA . LEU A 1 196 ? -15.711 3.107 20.822 1.00 87.25 196 LEU A CA 1
ATOM 1579 C C . LEU A 1 196 ? -14.532 3.963 21.281 1.00 87.25 196 LEU A C 1
ATOM 1581 O O . LEU A 1 196 ? -14.708 4.852 22.109 1.00 87.25 196 LEU A O 1
ATOM 1585 N N . VAL A 1 197 ? -13.339 3.729 20.729 1.00 91.19 197 VAL A N 1
ATOM 1586 C CA . VAL A 1 197 ? -12.121 4.440 21.136 1.00 91.19 197 VAL A CA 1
ATOM 1587 C C . VAL A 1 197 ? -12.260 5.942 20.887 1.00 91.19 197 VAL A C 1
ATOM 1589 O O . VAL A 1 197 ? -12.039 6.719 21.814 1.00 91.19 197 VAL A O 1
ATOM 1592 N N . LEU A 1 198 ? -12.703 6.359 19.695 1.00 90.75 198 LEU A N 1
ATOM 1593 C CA . LEU A 1 198 ? -12.850 7.781 19.359 1.00 90.75 198 LEU A CA 1
ATOM 1594 C C . LEU A 1 198 ? -13.845 8.506 20.277 1.00 90.75 198 LEU A C 1
ATOM 1596 O O . LEU A 1 198 ? -13.597 9.643 20.675 1.00 90.75 198 LEU A O 1
ATOM 1600 N N . LYS A 1 199 ? -14.939 7.843 20.674 1.00 88.56 199 LYS A N 1
ATOM 1601 C CA . LYS A 1 199 ? -15.935 8.412 21.599 1.00 88.56 199 LYS A CA 1
ATOM 1602 C C . LYS A 1 199 ? -15.485 8.408 23.064 1.00 88.56 199 LYS A C 1
ATOM 1604 O O . LYS A 1 199 ? -16.008 9.193 23.853 1.00 88.56 199 LYS A O 1
ATOM 1609 N N . LEU A 1 200 ? -14.532 7.553 23.440 1.00 89.50 200 LEU A N 1
ATOM 1610 C CA . LEU A 1 200 ? -13.987 7.474 24.802 1.00 89.50 200 LEU A CA 1
ATOM 1611 C C . LEU A 1 200 ? -12.836 8.451 25.050 1.00 89.50 200 LEU A C 1
ATOM 1613 O O . LEU A 1 200 ? -12.671 8.911 26.181 1.00 89.50 200 LEU A O 1
ATOM 1617 N N . ILE A 1 201 ? -12.058 8.793 24.016 1.00 92.56 201 ILE A N 1
ATOM 1618 C CA . ILE A 1 201 ? -10.909 9.705 24.133 1.00 92.56 201 ILE A CA 1
ATOM 1619 C C . ILE A 1 201 ? -11.287 11.036 24.811 1.00 92.56 201 ILE A C 1
ATOM 1621 O O . ILE A 1 201 ? -10.626 11.374 25.791 1.00 92.56 201 ILE A O 1
ATOM 1625 N N . PRO A 1 202 ? -12.345 11.773 24.404 1.00 88.44 202 PRO A N 1
ATOM 1626 C CA . PRO A 1 202 ? -12.701 13.040 25.050 1.00 88.44 202 PRO A CA 1
ATOM 1627 C C . PRO A 1 202 ? -12.989 12.900 26.549 1.00 88.44 202 PRO A C 1
ATOM 1629 O O . PRO A 1 202 ? -12.558 13.731 27.347 1.00 88.44 202 PRO A O 1
ATOM 1632 N N . THR A 1 203 ? -13.695 11.833 26.943 1.00 83.19 203 THR A N 1
ATOM 1633 C CA . THR A 1 203 ? -14.006 11.546 28.349 1.00 83.19 203 THR A CA 1
ATOM 1634 C C . THR A 1 203 ? -12.728 11.288 29.140 1.00 83.19 203 THR A C 1
ATOM 1636 O O . THR A 1 203 ? -12.532 11.882 30.199 1.00 83.19 203 THR A O 1
ATOM 1639 N N . ALA A 1 204 ? -11.837 10.450 28.614 1.00 87.00 204 ALA A N 1
ATOM 1640 C CA . ALA A 1 204 ? -10.597 10.096 29.290 1.00 87.00 204 ALA A CA 1
ATOM 1641 C C . ALA A 1 204 ? -9.623 11.281 29.389 1.00 87.00 204 ALA A C 1
ATOM 1643 O O . ALA A 1 204 ? -9.099 11.539 30.469 1.00 87.00 204 ALA A O 1
ATOM 1644 N N . GLU A 1 205 ? -9.439 12.040 28.306 1.00 88.75 205 GLU A N 1
ATOM 1645 C CA . GLU A 1 205 ? -8.569 13.224 28.253 1.00 88.75 205 GLU A CA 1
ATOM 1646 C C . GLU A 1 205 ? -9.058 14.344 29.187 1.00 88.75 205 GLU A C 1
ATOM 1648 O O . GLU A 1 205 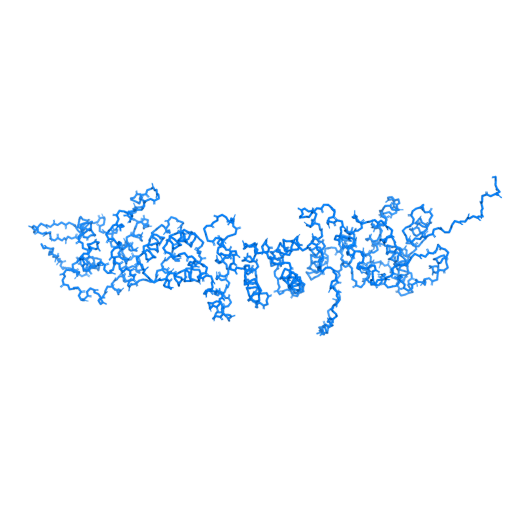? -8.244 15.072 29.753 1.00 88.75 205 GLU A O 1
ATOM 1653 N N . SER A 1 206 ? -10.375 14.450 29.421 1.00 85.06 206 SER A N 1
ATOM 1654 C CA . SER A 1 206 ? -10.935 15.429 30.367 1.00 85.06 206 SER A CA 1
ATOM 1655 C C . SER A 1 206 ? -10.518 15.178 31.822 1.00 85.06 206 SER A C 1
ATOM 1657 O O . SER A 1 206 ? -10.337 16.133 32.577 1.00 85.06 206 SER A O 1
ATOM 1659 N N . LYS A 1 207 ? -10.344 13.906 32.215 1.00 83.50 207 LYS A N 1
ATOM 1660 C CA . LYS A 1 207 ? -9.895 13.512 33.561 1.00 83.50 207 LYS A CA 1
ATOM 1661 C C . LYS A 1 207 ? -8.370 13.390 33.623 1.00 83.50 207 LYS A C 1
ATOM 1663 O O . LYS A 1 207 ? -7.753 13.823 34.592 1.00 83.50 207 LYS A O 1
ATOM 1668 N N . TRP A 1 208 ? -7.767 12.820 32.582 1.00 88.56 208 TRP A N 1
ATOM 1669 C CA . TRP A 1 208 ? -6.345 12.501 32.493 1.00 88.56 208 TRP A CA 1
ATOM 1670 C C . TRP A 1 208 ? -5.752 13.008 31.169 1.00 88.56 208 TRP A C 1
ATOM 1672 O O . TRP A 1 208 ? -5.695 12.254 30.197 1.00 88.56 208 TRP A O 1
ATOM 1682 N N . PRO A 1 209 ? -5.251 14.253 31.117 1.00 90.06 209 PRO A N 1
ATOM 1683 C CA . PRO A 1 209 ? -4.619 14.780 29.912 1.00 90.06 209 PRO A CA 1
ATOM 1684 C C . PRO A 1 209 ? -3.411 13.940 29.461 1.00 90.06 209 PRO A C 1
ATOM 1686 O O . PRO A 1 209 ? -2.572 13.532 30.276 1.00 90.06 209 PRO A O 1
ATOM 1689 N N . GLY A 1 210 ? -3.319 13.687 28.156 1.00 89.56 210 GLY A N 1
ATOM 1690 C CA . GLY A 1 210 ? -2.272 12.895 27.507 1.00 89.56 210 GLY A CA 1
ATOM 1691 C C . GLY A 1 210 ? -2.412 11.382 27.697 1.00 89.56 210 GLY A C 1
ATOM 1692 O O . GLY A 1 210 ? -1.464 10.638 27.435 1.00 89.56 210 GLY A O 1
ATOM 1693 N N . ILE A 1 211 ? -3.557 10.893 28.182 1.00 92.69 211 ILE A N 1
ATOM 1694 C CA . ILE A 1 211 ? -3.750 9.464 28.453 1.00 92.69 211 ILE A CA 1
ATOM 1695 C C . ILE A 1 211 ? -3.701 8.616 27.185 1.00 92.69 211 ILE A C 1
ATOM 1697 O O . ILE A 1 211 ? -3.153 7.511 27.207 1.00 92.69 211 ILE A O 1
ATOM 1701 N N . PHE A 1 212 ? -4.215 9.135 26.067 1.00 93.38 212 PHE A N 1
ATOM 1702 C CA . PHE A 1 212 ? -4.209 8.392 24.815 1.00 93.38 212 PHE A CA 1
ATOM 1703 C C . PHE A 1 212 ? -2.787 8.226 24.259 1.00 93.38 212 PHE A C 1
ATOM 1705 O O . PHE A 1 212 ? -2.451 7.163 23.740 1.00 93.38 212 PHE A O 1
ATOM 1712 N N . GLN A 1 213 ? -1.911 9.217 24.455 1.00 92.00 213 GLN A N 1
ATOM 1713 C CA . GLN A 1 213 ? -0.493 9.097 24.104 1.00 92.00 213 GLN A CA 1
ATOM 1714 C C . GLN A 1 213 ? 0.191 7.965 24.889 1.00 92.00 213 GLN A C 1
ATOM 1716 O O . GLN A 1 213 ? 0.895 7.147 24.301 1.00 92.00 213 GLN A O 1
ATOM 1721 N N . ILE A 1 214 ? -0.076 7.858 26.195 1.00 92.31 214 ILE A N 1
ATOM 1722 C CA . ILE A 1 214 ? 0.466 6.780 27.044 1.00 92.31 214 ILE A CA 1
ATOM 1723 C C . ILE A 1 214 ? -0.058 5.409 26.595 1.00 92.31 214 ILE A C 1
ATOM 1725 O O . ILE A 1 214 ? 0.673 4.416 26.607 1.00 92.31 214 ILE A O 1
ATOM 1729 N N . ALA A 1 215 ? -1.324 5.333 26.175 1.00 93.06 215 ALA A N 1
ATOM 1730 C CA . ALA A 1 215 ? -1.875 4.107 25.612 1.00 93.06 215 ALA A CA 1
ATOM 1731 C C . ALA A 1 215 ? -1.137 3.700 24.325 1.00 93.06 215 ALA A C 1
ATOM 1733 O O . ALA A 1 215 ? -0.743 2.541 24.199 1.00 93.06 215 ALA A O 1
ATOM 1734 N N . LEU A 1 216 ? -0.877 4.641 23.408 1.00 92.19 216 LEU A N 1
ATOM 1735 C CA . LEU A 1 216 ? -0.099 4.387 22.188 1.00 92.19 216 LEU A CA 1
ATOM 1736 C C . LEU A 1 216 ? 1.327 3.913 22.502 1.00 92.19 216 LEU A C 1
ATOM 1738 O O . LEU A 1 216 ? 1.773 2.916 21.932 1.00 92.19 216 LEU A O 1
ATOM 1742 N N . GLU A 1 217 ? 2.003 4.554 23.458 1.00 90.31 217 GLU A N 1
ATOM 1743 C CA . GLU A 1 217 ? 3.318 4.130 23.952 1.00 90.31 217 GLU A CA 1
ATOM 1744 C C . GLU A 1 217 ? 3.296 2.679 24.453 1.00 90.31 217 GLU A C 1
ATOM 1746 O O . GLU A 1 217 ? 4.153 1.875 24.086 1.00 90.31 217 GLU A O 1
ATOM 1751 N N . ASN A 1 218 ? 2.289 2.296 25.242 1.00 90.12 218 ASN A N 1
ATOM 1752 C CA . ASN A 1 218 ? 2.147 0.921 25.726 1.00 90.12 218 ASN A CA 1
ATOM 1753 C C . ASN A 1 218 ? 1.830 -0.081 24.598 1.00 90.12 218 ASN A C 1
ATOM 1755 O O . ASN A 1 218 ? 2.269 -1.235 24.652 1.00 90.12 218 ASN A O 1
ATOM 1759 N N . ILE A 1 219 ? 1.096 0.326 23.561 1.00 90.12 219 ILE A N 1
ATOM 1760 C CA . ILE A 1 219 ? 0.801 -0.542 22.415 1.00 90.12 219 ILE A CA 1
ATOM 1761 C C . ILE A 1 219 ? 2.077 -0.824 21.626 1.00 90.12 219 ILE A C 1
ATOM 1763 O O . ILE A 1 219 ? 2.438 -1.988 21.452 1.00 90.12 219 ILE A O 1
ATOM 1767 N N . PHE A 1 220 ? 2.784 0.217 21.192 1.00 85.62 220 PHE A N 1
ATOM 1768 C CA . PHE A 1 220 ? 3.959 0.066 20.335 1.00 85.62 220 PHE A CA 1
ATOM 1769 C C . PHE A 1 220 ? 5.182 -0.477 21.082 1.00 85.62 220 PHE A C 1
ATOM 1771 O O . PHE A 1 220 ? 5.844 -1.379 20.572 1.00 85.62 220 PHE A O 1
ATOM 1778 N N . SER A 1 221 ? 5.454 -0.004 22.302 1.00 80.69 221 SER A N 1
ATOM 1779 C CA . SER A 1 221 ? 6.672 -0.376 23.036 1.00 80.69 221 SER A CA 1
ATOM 1780 C C . SER A 1 221 ? 6.556 -1.699 23.791 1.00 80.69 221 SER A C 1
ATOM 1782 O O . SER A 1 221 ? 7.562 -2.374 23.993 1.00 80.69 221 SER A O 1
ATOM 1784 N N . LYS A 1 222 ? 5.350 -2.081 24.237 1.00 80.44 222 LYS A N 1
ATOM 1785 C CA . LYS A 1 222 ? 5.148 -3.301 25.040 1.00 80.44 222 LYS A CA 1
ATOM 1786 C C . LYS A 1 222 ? 4.347 -4.343 24.278 1.00 80.44 222 LYS A C 1
ATOM 1788 O O . LYS A 1 222 ? 4.814 -5.458 24.087 1.00 80.44 222 LYS A O 1
ATOM 1793 N N . THR A 1 223 ? 3.156 -3.990 23.811 1.00 76.38 223 THR A N 1
ATOM 1794 C CA . THR A 1 223 ? 2.201 -4.990 23.311 1.00 76.38 223 THR A CA 1
ATOM 1795 C C . THR A 1 223 ? 2.626 -5.592 21.973 1.00 76.38 223 THR A C 1
ATOM 1797 O O . THR A 1 223 ? 2.635 -6.810 21.809 1.00 76.38 223 THR A O 1
ATOM 1800 N N . ILE A 1 224 ? 3.046 -4.751 21.030 1.00 76.56 224 ILE A N 1
ATOM 1801 C CA . ILE A 1 224 ? 3.568 -5.195 19.734 1.00 76.56 224 ILE A CA 1
ATOM 1802 C C . ILE A 1 224 ? 4.885 -5.962 19.911 1.00 76.56 224 ILE A C 1
ATOM 1804 O O . ILE A 1 224 ? 5.079 -6.991 19.267 1.00 76.56 224 ILE A O 1
ATOM 1808 N N . ALA A 1 225 ? 5.757 -5.520 20.824 1.00 70.75 225 ALA A N 1
ATOM 1809 C CA . ALA A 1 225 ? 7.007 -6.215 21.130 1.00 70.75 225 ALA A CA 1
ATOM 1810 C C . ALA A 1 225 ? 6.764 -7.629 21.695 1.00 70.75 225 ALA A C 1
ATOM 1812 O O . ALA A 1 225 ? 7.402 -8.586 21.261 1.00 70.75 225 ALA A O 1
ATOM 1813 N N . ILE A 1 226 ? 5.797 -7.781 22.607 1.00 70.25 226 ILE A N 1
ATOM 1814 C CA . ILE A 1 226 ? 5.411 -9.078 23.188 1.00 70.25 226 ILE A CA 1
ATOM 1815 C C . ILE A 1 226 ? 4.811 -10.011 22.126 1.00 70.25 226 ILE A C 1
ATOM 1817 O O . ILE A 1 226 ? 5.020 -11.223 22.167 1.00 70.25 226 ILE A O 1
ATOM 1821 N N . HIS A 1 227 ? 4.077 -9.467 21.156 1.00 69.31 227 HIS A N 1
ATOM 1822 C CA . HIS A 1 227 ? 3.396 -10.249 20.124 1.00 69.31 227 HIS A CA 1
ATOM 1823 C C . HIS A 1 227 ? 4.165 -10.366 18.808 1.00 69.31 227 HIS A C 1
ATOM 1825 O O . HIS A 1 227 ? 3.586 -10.831 17.832 1.00 69.31 227 HIS A O 1
ATOM 1831 N N . ILE A 1 228 ? 5.461 -10.033 18.766 1.00 66.31 228 ILE A N 1
ATOM 1832 C CA . ILE A 1 228 ? 6.254 -10.011 17.522 1.00 66.31 228 ILE A CA 1
ATOM 1833 C C . ILE A 1 228 ? 6.267 -11.347 16.757 1.00 66.31 228 ILE A C 1
ATOM 1835 O O . ILE A 1 228 ? 6.435 -11.363 15.541 1.00 66.31 228 ILE A O 1
ATOM 1839 N N . ALA A 1 229 ? 6.026 -12.466 17.448 1.00 64.31 229 ALA A N 1
ATOM 1840 C CA . ALA A 1 229 ? 5.876 -13.791 16.844 1.00 64.31 229 ALA A CA 1
ATOM 1841 C C . ALA A 1 229 ? 4.427 -14.138 16.425 1.00 64.31 229 ALA A C 1
ATOM 1843 O O . ALA A 1 229 ? 4.224 -15.016 15.586 1.00 64.31 229 ALA A O 1
ATOM 1844 N N . ASN A 1 230 ? 3.413 -13.470 16.986 1.00 79.62 230 ASN A N 1
ATOM 1845 C CA . ASN A 1 230 ? 1.996 -13.703 16.700 1.00 79.62 230 ASN A CA 1
ATOM 1846 C C . ASN A 1 230 ? 1.479 -12.710 15.647 1.00 79.62 230 ASN A C 1
ATOM 1848 O O . ASN A 1 230 ? 0.925 -11.650 15.951 1.00 79.62 230 ASN A O 1
ATOM 1852 N N . THR A 1 231 ? 1.651 -13.096 14.385 1.00 80.12 231 THR A N 1
ATOM 1853 C CA . THR A 1 231 ? 1.334 -12.247 13.231 1.00 80.12 231 THR A CA 1
ATOM 1854 C C . THR A 1 231 ? -0.136 -11.815 13.163 1.00 80.12 231 THR A C 1
ATOM 1856 O O . THR A 1 231 ? -0.397 -10.655 12.862 1.00 80.12 231 THR A O 1
ATOM 1859 N N . THR A 1 232 ? -1.090 -12.683 13.517 1.00 83.56 232 THR A N 1
ATOM 1860 C CA . THR A 1 232 ? -2.529 -12.361 13.467 1.00 83.56 232 THR A CA 1
ATOM 1861 C C . THR A 1 232 ? -2.919 -11.314 14.503 1.00 83.56 232 THR A C 1
ATOM 1863 O O . THR A 1 232 ? -3.746 -10.443 14.237 1.00 83.56 232 THR A O 1
ATOM 1866 N N . GLN A 1 233 ? -2.299 -11.362 15.684 1.00 84.62 233 GLN A N 1
ATOM 1867 C CA . GLN A 1 233 ? -2.575 -10.390 16.737 1.00 84.62 233 GLN A CA 1
ATOM 1868 C C . GLN A 1 233 ? -2.013 -9.010 16.377 1.00 84.62 233 GLN A C 1
ATOM 1870 O O . GLN A 1 233 ? -2.687 -8.000 16.569 1.00 84.62 233 GLN A O 1
ATOM 1875 N N . ILE A 1 234 ? -0.807 -8.962 15.801 1.00 86.50 234 ILE A N 1
ATOM 1876 C CA . ILE A 1 234 ? -0.211 -7.711 15.313 1.00 86.50 234 ILE A CA 1
ATOM 1877 C C . ILE A 1 234 ? -1.038 -7.114 14.181 1.00 86.50 234 ILE A C 1
ATOM 1879 O O . ILE A 1 234 ? -1.303 -5.914 14.197 1.00 86.50 234 ILE A O 1
ATOM 1883 N N . GLU A 1 235 ? -1.463 -7.933 13.220 1.00 87.62 235 GLU A N 1
ATOM 1884 C CA . GLU A 1 235 ? -2.317 -7.489 12.120 1.00 87.62 235 GLU A CA 1
ATOM 1885 C C . GLU A 1 235 ? -3.585 -6.811 12.644 1.00 87.62 235 GLU A C 1
ATOM 1887 O O . GLU A 1 235 ? -3.901 -5.701 12.223 1.00 87.62 235 GLU A O 1
ATOM 1892 N N . LYS A 1 236 ? -4.257 -7.432 13.620 1.00 89.44 236 LYS A N 1
ATOM 1893 C CA . LYS A 1 236 ? -5.457 -6.881 14.257 1.00 89.44 236 LYS A CA 1
ATOM 1894 C C . LYS A 1 236 ? -5.189 -5.548 14.958 1.00 89.44 236 LYS A C 1
ATOM 1896 O O . LYS A 1 236 ? -5.934 -4.592 14.752 1.00 89.44 236 LYS A O 1
ATOM 1901 N N . ILE A 1 237 ? -4.116 -5.462 15.747 1.00 90.69 237 ILE A N 1
ATOM 1902 C CA . ILE A 1 237 ? -3.728 -4.225 16.445 1.00 90.69 237 ILE A CA 1
ATOM 1903 C C . ILE A 1 237 ? -3.472 -3.100 15.437 1.00 90.69 237 ILE A C 1
ATOM 1905 O O . ILE A 1 237 ? -4.025 -2.009 15.572 1.00 90.69 237 ILE A O 1
ATOM 1909 N N . LEU A 1 238 ? -2.660 -3.362 14.408 1.00 89.62 238 LEU A N 1
ATOM 1910 C CA . LEU A 1 238 ? -2.336 -2.377 13.375 1.00 89.62 238 LEU A CA 1
ATOM 1911 C C . LEU A 1 238 ? -3.567 -2.002 12.543 1.00 89.62 238 LEU A C 1
ATOM 1913 O O . LEU A 1 238 ? -3.718 -0.838 12.191 1.00 89.62 238 LEU A O 1
ATOM 1917 N N . GLY A 1 239 ? -4.456 -2.957 12.263 1.00 90.06 239 GLY A N 1
ATOM 1918 C CA . GLY A 1 239 ? -5.722 -2.716 11.576 1.00 90.06 239 GLY A CA 1
ATOM 1919 C C . GLY A 1 239 ? -6.630 -1.772 12.361 1.00 90.06 239 GLY A C 1
ATOM 1920 O O . GLY A 1 239 ? -7.111 -0.784 11.807 1.00 90.06 239 GLY A O 1
ATOM 1921 N N . ASN A 1 240 ? -6.789 -2.005 13.668 1.00 91.88 240 ASN A N 1
ATOM 1922 C CA . ASN A 1 240 ? -7.541 -1.107 14.545 1.00 91.88 240 ASN A CA 1
ATOM 1923 C C . ASN A 1 240 ? -6.910 0.289 14.611 1.00 91.88 240 ASN A C 1
ATOM 1925 O O . ASN A 1 240 ? -7.626 1.280 14.495 1.00 91.88 240 ASN A O 1
ATOM 1929 N N . LEU A 1 241 ? -5.582 0.384 14.748 1.00 92.25 241 LEU A N 1
ATOM 1930 C CA . LEU A 1 241 ? -4.875 1.669 14.753 1.00 92.25 241 LEU A CA 1
ATOM 1931 C C . LEU A 1 241 ? -5.023 2.422 13.425 1.00 92.25 241 LEU A C 1
ATOM 1933 O O . LEU A 1 241 ? -5.235 3.632 13.431 1.00 92.25 241 LEU A O 1
ATOM 1937 N N . ALA A 1 242 ? -4.931 1.720 12.294 1.00 89.62 242 ALA A N 1
ATOM 1938 C CA . ALA A 1 242 ? -5.115 2.308 10.973 1.00 89.62 242 ALA A CA 1
ATOM 1939 C C . ALA A 1 242 ? -6.535 2.867 10.806 1.00 89.62 242 ALA A C 1
ATOM 1941 O O . ALA A 1 242 ? -6.691 3.987 10.319 1.00 89.62 242 ALA A O 1
ATOM 1942 N N . ALA A 1 243 ? -7.549 2.121 11.254 1.00 90.75 243 ALA A N 1
ATOM 1943 C CA . ALA A 1 243 ? -8.954 2.488 11.107 1.00 90.75 243 ALA A CA 1
ATOM 1944 C C . ALA A 1 243 ? -9.343 3.762 11.880 1.00 90.75 243 ALA A C 1
ATOM 1946 O O . ALA A 1 243 ? -10.248 4.474 11.442 1.00 90.75 243 ALA A O 1
ATOM 1947 N N . LEU A 1 244 ? -8.669 4.070 13.001 1.00 90.19 244 LEU A N 1
ATOM 1948 C CA . LEU A 1 244 ? -8.994 5.226 13.852 1.00 90.19 244 LEU A CA 1
ATOM 1949 C C . LEU A 1 244 ? -9.039 6.546 13.074 1.00 90.19 244 LEU A C 1
ATOM 1951 O O . LEU A 1 244 ? -9.963 7.329 13.265 1.00 90.19 244 LEU A O 1
ATOM 1955 N N . TYR A 1 245 ? -8.080 6.765 12.173 1.00 89.75 245 TYR A N 1
ATOM 1956 C CA . TYR A 1 245 ? -7.887 8.053 11.494 1.00 89.75 245 TYR A CA 1
ATOM 1957 C C . TYR A 1 245 ? -7.827 7.928 9.966 1.00 89.75 245 TYR A C 1
ATOM 1959 O O . TYR A 1 245 ? -7.236 8.768 9.293 1.00 89.75 245 TYR A O 1
ATOM 1967 N N . GLU A 1 246 ? -8.425 6.874 9.402 1.00 82.12 246 GLU A N 1
ATOM 1968 C CA . GLU A 1 246 ? -8.457 6.651 7.947 1.00 82.12 246 GLU A CA 1
ATOM 1969 C C . GLU A 1 246 ? -9.244 7.746 7.200 1.00 82.12 246 GLU A C 1
ATOM 1971 O O . GLU A 1 246 ? -8.855 8.133 6.098 1.00 82.12 246 GLU A O 1
ATOM 1976 N N . ASP A 1 247 ? -10.287 8.305 7.831 1.00 73.50 247 ASP A N 1
ATOM 1977 C CA . ASP A 1 247 ? -11.243 9.214 7.177 1.00 73.50 247 ASP A CA 1
ATOM 1978 C C . ASP A 1 247 ? -11.051 10.701 7.518 1.00 73.50 247 ASP A C 1
ATOM 1980 O O . ASP A 1 247 ? -11.527 11.571 6.787 1.00 73.50 247 ASP A O 1
ATOM 1984 N N . SER A 1 248 ? -10.401 11.031 8.639 1.00 76.62 248 SER A N 1
ATOM 1985 C CA . SER A 1 248 ? -10.380 12.409 9.141 1.00 76.62 248 SER A CA 1
ATOM 1986 C C . SER A 1 248 ? -9.284 12.656 10.179 1.00 76.62 248 SER A C 1
ATOM 1988 O O . SER A 1 248 ? -9.116 11.901 11.132 1.00 76.62 248 SER A O 1
ATOM 1990 N N . GLN A 1 249 ? -8.591 13.788 10.027 1.00 83.31 249 GLN A N 1
ATOM 1991 C CA . GLN A 1 249 ? -7.634 14.323 11.009 1.00 83.31 249 GLN A CA 1
ATOM 1992 C C . GLN A 1 249 ? -8.318 15.134 12.124 1.00 83.31 249 GLN A C 1
ATOM 1994 O O . GLN A 1 249 ? -7.659 15.619 13.040 1.00 83.31 249 GLN A O 1
ATOM 1999 N N . LYS A 1 250 ? -9.638 15.346 12.024 1.00 85.25 250 LYS A N 1
ATOM 2000 C CA . LYS A 1 250 ? -10.423 16.118 13.002 1.00 85.25 250 LYS A CA 1
ATOM 2001 C C . LYS A 1 250 ? -10.930 15.263 14.162 1.00 85.25 250 LYS A C 1
ATOM 2003 O O . LYS A 1 250 ? -11.533 15.804 15.084 1.00 85.25 250 LYS A O 1
ATOM 2008 N N . GLU A 1 251 ? -10.724 13.951 14.094 1.00 88.50 251 GLU A N 1
ATOM 2009 C CA . GLU A 1 251 ? -11.184 13.031 15.126 1.00 88.50 251 GLU A CA 1
ATOM 2010 C C . GLU A 1 251 ? -10.433 13.241 16.454 1.00 88.50 251 GLU A C 1
ATOM 2012 O O . GLU A 1 251 ? -9.248 13.610 16.457 1.00 88.50 251 GLU A O 1
ATOM 2017 N N . PRO A 1 252 ? -11.090 12.996 17.602 1.00 89.31 252 PRO A N 1
ATOM 2018 C CA . PRO A 1 252 ? -10.462 13.105 18.913 1.00 89.31 252 PRO A CA 1
ATOM 2019 C C . PRO A 1 252 ? -9.210 12.235 19.029 1.00 89.31 252 PRO A C 1
ATOM 2021 O O . PRO A 1 252 ? -9.202 11.090 18.596 1.00 89.31 252 PRO A O 1
ATOM 2024 N N . GLY A 1 253 ? -8.157 12.770 19.651 1.00 88.50 253 GLY A N 1
ATOM 2025 C CA . GLY A 1 253 ? -6.900 12.045 19.873 1.00 88.50 253 GLY A CA 1
ATOM 2026 C C . GLY A 1 253 ? -5.961 11.982 18.668 1.00 88.50 253 GLY A C 1
ATOM 2027 O O . GLY A 1 253 ? -4.834 11.504 18.821 1.00 88.50 253 GLY A O 1
ATOM 2028 N N . TYR A 1 254 ? -6.354 12.525 17.506 1.00 92.75 254 TYR A N 1
ATOM 2029 C CA . TYR A 1 254 ? -5.493 12.557 16.320 1.00 92.75 254 TYR A CA 1
ATOM 2030 C C . TYR A 1 254 ? -4.152 13.244 16.595 1.00 92.75 254 TYR A C 1
ATOM 2032 O O . TYR A 1 254 ? -3.114 12.745 16.178 1.00 92.75 254 TYR A O 1
ATOM 2040 N N . GLN A 1 255 ? -4.140 14.350 17.346 1.00 90.50 255 GLN A N 1
ATOM 2041 C CA . GLN A 1 255 ? -2.897 15.058 17.678 1.00 90.50 255 GLN A CA 1
ATOM 2042 C C . GLN A 1 255 ? -1.920 14.183 18.473 1.00 90.50 255 GLN A C 1
ATOM 2044 O O . GLN A 1 255 ? -0.733 14.170 18.164 1.00 90.50 255 GLN A O 1
ATOM 2049 N N . ALA A 1 256 ? -2.412 13.412 19.447 1.00 91.44 256 ALA A N 1
ATOM 2050 C CA . ALA A 1 256 ? -1.587 12.479 20.212 1.00 91.44 256 ALA A CA 1
ATOM 2051 C C . ALA A 1 256 ? -1.071 11.330 19.329 1.00 91.44 256 ALA A C 1
ATOM 2053 O O . ALA A 1 256 ? 0.094 10.948 19.433 1.00 91.44 256 ALA A O 1
ATOM 2054 N N . PHE A 1 257 ? -1.906 10.822 18.417 1.00 92.31 257 PHE A N 1
ATOM 2055 C CA . PHE A 1 257 ? -1.503 9.818 17.432 1.00 92.31 257 PHE A CA 1
ATOM 2056 C C . PHE A 1 257 ? -0.429 10.338 16.471 1.00 92.31 257 PHE A C 1
ATOM 2058 O O . PHE A 1 257 ? 0.624 9.720 16.332 1.00 92.31 257 PHE A O 1
ATOM 2065 N N . HIS A 1 258 ? -0.656 11.500 15.860 1.00 91.12 258 HIS A N 1
ATOM 2066 C CA . HIS A 1 258 ? 0.298 12.173 14.986 1.00 91.12 258 HIS A CA 1
ATOM 2067 C C . HIS A 1 258 ? 1.628 12.432 15.702 1.00 91.12 258 HIS A C 1
ATOM 2069 O O . HIS A 1 258 ? 2.675 12.040 15.192 1.00 91.12 258 HIS A O 1
ATOM 2075 N N . ALA A 1 259 ? 1.590 13.033 16.896 1.00 89.62 259 ALA A N 1
ATOM 2076 C CA . ALA A 1 259 ? 2.783 13.350 17.675 1.00 89.62 259 ALA A CA 1
ATOM 2077 C C . ALA A 1 259 ? 3.584 12.089 18.021 1.00 89.62 259 ALA A C 1
ATOM 2079 O O . ALA A 1 259 ? 4.794 12.052 17.799 1.00 89.62 259 ALA A O 1
ATOM 2080 N N . TYR A 1 260 ? 2.912 11.028 18.482 1.00 90.62 260 TYR A N 1
ATOM 2081 C CA . TYR A 1 260 ? 3.576 9.769 18.805 1.00 90.62 260 TYR A CA 1
ATOM 2082 C C . TYR A 1 260 ? 4.279 9.165 17.583 1.00 90.62 260 TYR A C 1
ATOM 2084 O O . TYR A 1 260 ? 5.463 8.824 17.661 1.00 90.62 260 TYR A O 1
ATOM 2092 N N . ILE A 1 261 ? 3.574 9.062 16.448 1.00 90.25 261 ILE A N 1
ATOM 2093 C CA . ILE A 1 261 ? 4.138 8.490 15.220 1.00 90.25 261 ILE A CA 1
ATOM 2094 C C . ILE A 1 261 ? 5.235 9.389 14.646 1.00 90.25 261 ILE A C 1
ATOM 2096 O O . ILE A 1 261 ? 6.213 8.860 14.137 1.00 90.25 261 ILE A O 1
ATOM 2100 N N . ASN A 1 262 ? 5.138 10.716 14.756 1.00 88.62 262 ASN A N 1
ATOM 2101 C CA . ASN A 1 262 ? 6.209 11.620 14.334 1.00 88.62 262 ASN A CA 1
ATOM 2102 C C . ASN A 1 262 ? 7.491 11.366 15.140 1.00 88.62 262 ASN A C 1
ATOM 2104 O O . ASN A 1 262 ? 8.537 11.063 14.562 1.00 88.62 262 ASN A O 1
ATOM 2108 N N . SER A 1 263 ? 7.388 11.351 16.472 1.00 87.25 263 SER A N 1
ATOM 2109 C CA . SER A 1 263 ? 8.532 11.126 17.365 1.00 87.25 263 SER A CA 1
ATOM 2110 C C . SER A 1 263 ? 9.129 9.715 17.282 1.00 87.25 263 SER A C 1
ATOM 2112 O O . SER A 1 263 ? 10.313 9.542 17.563 1.00 87.25 263 SER A O 1
ATOM 2114 N N . HIS A 1 264 ? 8.346 8.706 16.885 1.00 86.44 264 HIS A N 1
ATOM 2115 C CA . HIS A 1 264 ? 8.770 7.295 16.876 1.00 86.44 264 HIS A CA 1
ATOM 2116 C C . HIS A 1 264 ? 8.691 6.633 15.495 1.00 86.44 264 HIS A C 1
ATOM 2118 O O . HIS A 1 264 ? 8.766 5.410 15.385 1.00 86.44 264 HIS A O 1
ATOM 2124 N N . SER A 1 265 ? 8.576 7.421 14.429 1.00 83.62 265 SER A N 1
ATOM 2125 C CA . SER A 1 265 ? 8.363 6.965 13.046 1.00 83.62 265 SER A CA 1
ATOM 2126 C C . SER A 1 265 ? 9.324 5.860 12.613 1.00 83.62 265 SER A C 1
ATOM 2128 O O . SER A 1 265 ? 8.900 4.861 12.034 1.00 83.62 265 SER A O 1
ATOM 2130 N N . ARG A 1 266 ? 10.611 5.988 12.955 1.00 79.19 266 ARG A N 1
ATOM 2131 C CA . ARG A 1 266 ? 11.637 4.981 12.655 1.00 79.19 266 ARG A CA 1
ATOM 2132 C C . ARG A 1 266 ? 11.383 3.659 13.374 1.00 79.19 266 ARG A C 1
ATOM 2134 O O . ARG A 1 266 ? 11.489 2.605 12.755 1.00 79.19 266 ARG A O 1
ATOM 2141 N N . GLN A 1 267 ? 11.052 3.704 14.664 1.00 79.88 267 GLN A N 1
ATOM 2142 C CA . GLN A 1 267 ? 10.755 2.501 15.446 1.00 79.88 267 GLN A CA 1
ATOM 2143 C C . GLN A 1 267 ? 9.499 1.821 14.908 1.00 79.88 267 GLN A C 1
ATOM 2145 O O . GLN A 1 267 ? 9.529 0.632 14.609 1.00 79.88 267 GLN A O 1
ATOM 2150 N N . VAL A 1 268 ? 8.437 2.603 14.702 1.00 82.12 268 VAL A N 1
ATOM 2151 C CA . VAL A 1 268 ? 7.163 2.145 14.142 1.00 82.12 268 VAL A CA 1
ATOM 2152 C C . VAL A 1 268 ? 7.389 1.475 12.788 1.00 82.12 268 VAL A C 1
ATOM 2154 O O . VAL A 1 268 ? 6.949 0.350 12.584 1.00 82.12 268 VAL A O 1
ATOM 2157 N N . LEU A 1 269 ? 8.144 2.104 11.889 1.00 81.88 269 LEU A N 1
ATOM 2158 C CA . LEU A 1 269 ? 8.442 1.553 10.571 1.00 81.88 269 LEU A CA 1
ATOM 2159 C C . LEU A 1 269 ? 9.254 0.253 10.644 1.00 81.88 269 LEU A C 1
ATOM 2161 O O . LEU A 1 269 ? 8.950 -0.697 9.922 1.00 81.88 269 LEU A O 1
ATOM 2165 N N . LEU A 1 270 ? 10.242 0.164 11.540 1.00 78.56 270 LEU A N 1
ATOM 2166 C CA . LEU A 1 270 ? 11.036 -1.055 11.733 1.00 78.56 270 LEU A CA 1
ATOM 2167 C C . LEU A 1 270 ? 10.195 -2.255 12.187 1.00 78.56 270 LEU A C 1
ATOM 2169 O O . LEU A 1 270 ? 10.529 -3.379 11.813 1.00 78.56 270 LEU A O 1
ATOM 2173 N N . VAL A 1 271 ? 9.098 -2.034 12.924 1.00 78.44 271 VAL A N 1
ATOM 2174 C CA . VAL A 1 271 ? 8.193 -3.111 13.364 1.00 78.44 271 VAL A CA 1
ATOM 2175 C C . VAL A 1 271 ? 7.645 -3.898 12.177 1.00 78.44 271 VAL A C 1
ATOM 2177 O O . VAL A 1 271 ? 7.571 -5.124 12.242 1.00 78.44 271 VAL A O 1
ATOM 2180 N N . PHE A 1 272 ? 7.238 -3.219 11.101 1.00 82.44 272 PHE A N 1
ATOM 2181 C CA . PHE A 1 272 ? 6.497 -3.870 10.019 1.00 82.44 272 PHE A CA 1
ATOM 2182 C C . PHE A 1 272 ? 7.195 -3.872 8.664 1.00 82.44 272 PHE A C 1
ATOM 2184 O O . PHE A 1 272 ? 6.827 -4.689 7.831 1.00 82.44 272 PHE A O 1
ATOM 2191 N N . ILE A 1 273 ? 8.220 -3.056 8.407 1.00 81.38 273 ILE A N 1
ATOM 2192 C CA . ILE A 1 273 ? 8.820 -2.968 7.062 1.00 81.38 273 ILE A CA 1
ATOM 2193 C C . ILE A 1 273 ? 9.394 -4.300 6.550 1.00 81.38 273 ILE A C 1
ATOM 2195 O O . ILE A 1 273 ? 9.349 -4.581 5.353 1.00 81.38 273 ILE A O 1
ATOM 2199 N N . ASN A 1 274 ? 9.891 -5.130 7.470 1.00 77.25 274 ASN A N 1
ATOM 2200 C CA . ASN A 1 274 ? 10.450 -6.460 7.211 1.00 77.25 274 ASN A CA 1
ATOM 2201 C C . ASN A 1 274 ? 9.661 -7.580 7.894 1.00 77.25 274 ASN A C 1
ATOM 2203 O O . ASN A 1 274 ? 10.122 -8.719 7.939 1.00 77.25 274 ASN A O 1
ATOM 2207 N N . HIS A 1 275 ? 8.496 -7.269 8.459 1.00 82.75 275 HIS A N 1
ATOM 2208 C CA . HIS A 1 275 ? 7.692 -8.266 9.154 1.00 82.75 275 HIS A CA 1
ATOM 2209 C C . HIS A 1 275 ? 7.279 -9.366 8.175 1.00 82.75 275 HIS A C 1
ATOM 2211 O O . HIS A 1 275 ? 6.916 -9.009 7.065 1.00 82.75 275 HIS A O 1
ATOM 2217 N N . PRO A 1 276 ? 7.289 -10.665 8.527 1.00 80.50 276 PRO A N 1
ATOM 2218 C CA . PRO A 1 276 ? 7.063 -11.760 7.575 1.00 80.50 276 PRO A CA 1
ATOM 2219 C C . PRO A 1 276 ? 5.665 -11.761 6.931 1.00 80.50 276 PRO A C 1
ATOM 2221 O O . PRO A 1 276 ? 5.542 -12.047 5.740 1.00 80.50 276 PRO A O 1
ATOM 2224 N N . SER A 1 277 ? 4.616 -11.389 7.672 1.00 84.12 277 SER A N 1
ATOM 2225 C CA . SER A 1 277 ? 3.243 -11.289 7.140 1.00 84.12 277 SER A CA 1
ATOM 2226 C C . SER A 1 277 ? 3.035 -10.030 6.295 1.00 84.12 277 SER A C 1
ATOM 2228 O O . SER A 1 277 ? 3.178 -8.921 6.814 1.00 84.12 277 SER A O 1
ATOM 2230 N N . THR A 1 278 ? 2.613 -10.206 5.035 1.00 83.88 278 THR A N 1
ATOM 2231 C CA . THR A 1 278 ? 2.200 -9.123 4.121 1.00 83.88 278 THR A CA 1
ATOM 2232 C C . THR A 1 278 ? 1.078 -8.274 4.708 1.00 83.88 278 THR A C 1
ATOM 2234 O O . THR A 1 278 ? 1.110 -7.054 4.571 1.00 83.88 278 THR A O 1
ATOM 2237 N N . ALA A 1 279 ? 0.116 -8.888 5.400 1.00 84.94 279 ALA A N 1
ATOM 2238 C CA . ALA A 1 279 ? -1.016 -8.174 5.979 1.00 84.94 279 ALA A CA 1
ATOM 2239 C C . ALA A 1 279 ? -0.573 -7.196 7.080 1.00 84.94 279 ALA A C 1
ATOM 2241 O O . ALA A 1 279 ? -0.992 -6.039 7.083 1.00 84.94 279 ALA A O 1
ATOM 2242 N N . CYS A 1 280 ? 0.383 -7.590 7.932 1.00 86.50 280 CYS A N 1
ATOM 2243 C CA . CYS A 1 280 ? 0.982 -6.672 8.905 1.00 86.50 280 CYS A CA 1
ATOM 2244 C C . CYS A 1 280 ? 1.717 -5.511 8.225 1.00 86.50 280 CYS A C 1
ATOM 2246 O O . CYS A 1 280 ? 1.598 -4.374 8.679 1.00 86.50 280 CYS A O 1
ATOM 2248 N N . ARG A 1 281 ? 2.451 -5.772 7.127 1.00 87.81 281 ARG A N 1
ATOM 2249 C CA . ARG A 1 281 ? 3.120 -4.706 6.356 1.00 87.81 281 ARG A CA 1
ATOM 2250 C C . ARG A 1 281 ? 2.095 -3.707 5.821 1.00 87.81 281 ARG A C 1
ATOM 2252 O O . ARG A 1 281 ? 2.261 -2.506 6.012 1.00 87.81 281 ARG A O 1
ATOM 2259 N N . VAL A 1 282 ? 1.014 -4.205 5.214 1.00 87.69 282 VAL A N 1
ATOM 2260 C CA . VAL A 1 282 ? -0.097 -3.393 4.691 1.00 87.69 282 VAL A CA 1
ATOM 2261 C C . VAL A 1 282 ? -0.689 -2.503 5.785 1.00 87.69 282 VAL A C 1
ATOM 2263 O O . VAL A 1 282 ? -0.776 -1.289 5.597 1.00 87.69 282 VAL A O 1
ATOM 2266 N N . MET A 1 283 ? -1.053 -3.077 6.935 1.00 88.81 283 MET A N 1
ATOM 2267 C CA . MET A 1 283 ? -1.650 -2.311 8.034 1.00 88.81 283 MET A CA 1
ATOM 2268 C C . MET A 1 283 ? -0.665 -1.303 8.634 1.00 88.81 283 MET A C 1
ATOM 2270 O O . MET A 1 283 ? -1.044 -0.168 8.907 1.00 88.81 283 MET A O 1
ATOM 2274 N N . GLY A 1 284 ? 0.615 -1.658 8.753 1.00 89.25 284 GLY A N 1
ATOM 2275 C CA . GLY A 1 284 ? 1.658 -0.742 9.211 1.00 89.25 284 GLY A CA 1
ATOM 2276 C C . GLY A 1 284 ? 1.844 0.476 8.300 1.00 89.25 284 GLY A C 1
ATOM 2277 O O . GLY A 1 284 ? 1.873 1.613 8.776 1.00 89.25 284 GLY A O 1
ATOM 2278 N N . TYR A 1 285 ? 1.878 0.277 6.978 1.00 89.12 285 TYR A N 1
ATOM 2279 C CA . TYR A 1 285 ? 1.921 1.403 6.039 1.00 89.12 285 TYR A CA 1
ATOM 2280 C C . TYR A 1 285 ? 0.649 2.259 6.088 1.00 89.12 285 TYR A C 1
ATOM 2282 O O . TYR A 1 285 ? 0.742 3.478 5.936 1.00 89.12 285 TYR A O 1
ATOM 2290 N N . ARG A 1 286 ? -0.528 1.666 6.343 1.00 89.56 286 ARG A N 1
ATOM 2291 C CA . ARG A 1 286 ? -1.762 2.437 6.574 1.00 89.56 286 ARG A CA 1
ATOM 2292 C C . ARG A 1 286 ? -1.664 3.305 7.826 1.00 89.56 286 ARG A C 1
ATOM 2294 O O . ARG A 1 286 ? -1.982 4.485 7.744 1.00 89.56 286 ARG A O 1
ATOM 2301 N N . VAL A 1 287 ? -1.161 2.768 8.941 1.00 90.75 287 VAL A N 1
ATOM 2302 C CA . VAL A 1 287 ? -0.917 3.533 10.180 1.00 90.75 287 VAL A CA 1
ATOM 2303 C C . VAL A 1 287 ? -0.031 4.754 9.906 1.00 90.75 287 VAL A C 1
ATOM 2305 O O . VAL A 1 287 ? -0.391 5.865 10.293 1.00 90.75 287 VAL A O 1
ATOM 2308 N N . LEU A 1 288 ? 1.087 4.578 9.191 1.00 89.38 288 LEU A N 1
ATOM 2309 C CA . LEU A 1 288 ? 1.978 5.689 8.825 1.00 89.38 288 LEU A CA 1
ATOM 2310 C C . LEU A 1 288 ? 1.320 6.711 7.899 1.00 89.38 288 LEU A C 1
ATOM 2312 O O . LEU A 1 288 ? 1.498 7.914 8.068 1.00 89.38 288 LEU A O 1
ATOM 2316 N N . ASN A 1 289 ? 0.574 6.248 6.900 1.00 88.00 289 ASN A N 1
ATOM 2317 C CA . ASN A 1 289 ? -0.074 7.150 5.959 1.00 88.00 289 ASN A CA 1
ATOM 2318 C C . ASN A 1 289 ? -1.196 7.957 6.628 1.00 88.00 289 ASN A C 1
ATOM 2320 O O . ASN A 1 289 ? -1.367 9.138 6.327 1.00 88.00 289 ASN A O 1
ATOM 2324 N N . ASN A 1 290 ? -1.938 7.342 7.548 1.00 90.50 290 ASN A N 1
ATOM 2325 C CA . ASN A 1 290 ? -3.049 7.982 8.247 1.00 90.50 290 ASN A CA 1
ATOM 2326 C C . ASN A 1 290 ? -2.560 8.948 9.333 1.00 90.50 290 ASN A C 1
ATOM 2328 O O . ASN A 1 290 ? -3.248 9.919 9.623 1.00 90.50 290 ASN A O 1
ATOM 2332 N N . SER A 1 291 ? -1.362 8.743 9.895 1.00 89.00 291 SER A N 1
ATOM 2333 C CA . SER A 1 291 ? -0.798 9.664 10.890 1.00 89.00 291 SER A CA 1
ATOM 2334 C C . SER A 1 291 ? -0.297 10.978 10.297 1.00 89.00 291 SER A C 1
ATOM 2336 O O . SER A 1 291 ? -0.123 11.939 11.041 1.00 89.00 291 SER A O 1
ATOM 2338 N N . LYS A 1 292 ? -0.010 11.025 8.987 1.00 87.56 292 LYS A N 1
ATOM 2339 C CA . LYS A 1 292 ? 0.564 12.201 8.302 1.00 87.56 292 LYS A CA 1
ATOM 2340 C C . LYS A 1 292 ? 1.808 12.766 8.986 1.00 87.56 292 LYS A C 1
ATOM 2342 O O . LYS A 1 292 ? 2.096 13.954 8.884 1.00 87.56 292 LYS A O 1
ATOM 2347 N N . PHE A 1 293 ? 2.554 11.910 9.680 1.00 85.69 293 PHE A N 1
ATOM 2348 C CA . PHE A 1 293 ? 3.701 12.298 10.499 1.00 85.69 293 PHE A CA 1
ATOM 2349 C C . PHE A 1 293 ? 4.777 13.069 9.718 1.00 85.69 293 PHE A C 1
ATOM 2351 O O . PHE A 1 293 ? 5.414 13.966 10.257 1.00 85.69 293 PHE A O 1
ATOM 2358 N N . TYR A 1 294 ? 4.907 12.778 8.422 1.00 81.44 294 TYR A N 1
ATOM 2359 C CA . TYR A 1 294 ? 5.817 13.453 7.501 1.00 81.44 294 TYR A CA 1
ATOM 2360 C C . TYR A 1 294 ? 5.556 14.960 7.354 1.00 81.44 294 TYR A C 1
ATOM 2362 O O . TYR A 1 294 ? 6.446 15.663 6.907 1.00 81.44 294 TYR A O 1
ATOM 2370 N N . GLN A 1 295 ? 4.384 15.481 7.743 1.00 81.62 295 GLN A N 1
ATOM 2371 C CA . GLN A 1 295 ? 4.071 16.914 7.641 1.00 81.62 295 GLN A CA 1
ATOM 2372 C C . GLN A 1 295 ? 4.860 17.805 8.611 1.00 81.62 295 GLN A C 1
ATOM 2374 O O . GLN A 1 295 ? 4.957 19.008 8.377 1.00 81.62 295 GLN A O 1
ATOM 2379 N N . GLN A 1 296 ? 5.356 17.243 9.716 1.00 78.81 296 GLN A N 1
ATOM 2380 C CA . GLN A 1 296 ? 6.041 17.972 10.793 1.00 78.81 296 GLN A CA 1
ATOM 2381 C C . GLN A 1 296 ? 7.403 17.348 11.117 1.00 78.81 296 GLN A C 1
ATOM 2383 O O . GLN A 1 296 ? 7.895 17.451 12.243 1.00 78.81 296 GLN A O 1
ATOM 2388 N N . MET A 1 297 ? 7.985 16.635 10.154 1.00 77.56 297 MET A N 1
ATOM 2389 C CA . MET A 1 297 ? 9.244 15.935 10.348 1.00 77.56 297 MET A CA 1
ATOM 2390 C C . MET A 1 297 ? 10.427 16.871 10.097 1.00 77.56 297 MET A C 1
ATOM 2392 O O . MET A 1 297 ? 10.379 17.737 9.224 1.00 77.56 297 MET A O 1
ATOM 2396 N N . ASN A 1 298 ? 11.515 16.686 10.844 1.00 77.19 298 ASN A N 1
ATOM 2397 C CA . ASN A 1 298 ? 12.750 17.409 10.567 1.00 77.19 298 ASN A CA 1
ATOM 2398 C C . ASN A 1 298 ? 13.343 16.945 9.220 1.00 77.19 298 ASN A C 1
ATOM 2400 O O . ASN A 1 298 ? 13.353 15.739 8.955 1.00 77.19 298 ASN A O 1
ATOM 2404 N N . PRO A 1 299 ? 13.933 17.844 8.407 1.00 74.00 299 PRO A N 1
ATOM 2405 C CA . PRO A 1 299 ? 14.456 17.492 7.082 1.00 74.00 299 PRO A CA 1
ATOM 2406 C C . PRO A 1 299 ? 15.489 16.352 7.077 1.00 74.00 299 PRO A C 1
ATOM 2408 O O . PRO A 1 299 ? 15.517 15.545 6.150 1.00 74.00 299 PRO A O 1
ATOM 2411 N N . GLN A 1 300 ? 16.323 16.259 8.121 1.00 73.88 300 GLN A N 1
ATOM 2412 C CA . GLN A 1 300 ? 17.333 15.200 8.257 1.00 73.88 300 GLN A CA 1
ATOM 2413 C C . GLN A 1 300 ? 16.703 13.818 8.489 1.00 73.88 300 GLN A C 1
ATOM 2415 O O . GLN A 1 300 ? 17.101 12.840 7.856 1.00 73.88 300 GLN A O 1
ATOM 2420 N N . ASP A 1 301 ? 15.699 13.736 9.365 1.00 75.69 301 ASP A N 1
ATOM 2421 C CA . ASP A 1 301 ? 14.997 12.482 9.659 1.00 75.69 301 ASP A CA 1
ATOM 2422 C C . ASP A 1 301 ? 14.171 12.015 8.454 1.00 75.69 301 ASP A C 1
ATOM 2424 O O . ASP A 1 301 ? 14.068 10.817 8.173 1.00 75.69 301 ASP A O 1
ATOM 2428 N N . GLN A 1 302 ? 13.645 12.975 7.696 1.00 75.06 302 GLN A N 1
ATOM 2429 C CA . GLN A 1 302 ? 12.882 12.734 6.484 1.00 75.06 302 GLN A CA 1
ATOM 2430 C C . GLN A 1 302 ? 13.724 12.124 5.352 1.00 75.06 302 GLN A C 1
ATOM 2432 O O . GLN A 1 302 ? 13.215 11.279 4.615 1.00 75.06 302 GLN A O 1
ATOM 2437 N N . GLU A 1 303 ? 15.006 12.489 5.221 1.00 76.19 303 GLU A N 1
ATOM 2438 C CA . GLU A 1 303 ? 15.911 11.910 4.209 1.00 76.19 303 GLU A CA 1
ATOM 2439 C C . GLU A 1 303 ? 16.165 10.435 4.485 1.00 76.19 303 GLU A C 1
ATOM 2441 O O . GLU A 1 303 ? 15.959 9.581 3.619 1.00 76.19 303 GLU A O 1
ATOM 2446 N N . HIS A 1 304 ? 16.530 10.127 5.729 1.00 79.12 304 HIS A N 1
ATOM 2447 C CA . HIS A 1 304 ? 16.774 8.755 6.151 1.00 79.12 304 HIS A CA 1
ATOM 2448 C C . HIS A 1 304 ? 15.525 7.880 5.990 1.00 79.12 304 HIS A C 1
ATOM 2450 O O . HIS A 1 304 ? 15.598 6.749 5.503 1.00 79.12 304 HIS A O 1
ATOM 2456 N N . LEU A 1 305 ? 14.366 8.414 6.375 1.00 81.25 305 LEU A N 1
ATOM 2457 C CA . LEU A 1 305 ? 13.086 7.746 6.211 1.00 81.25 305 LEU A CA 1
ATOM 2458 C C . LEU A 1 305 ? 12.759 7.484 4.739 1.00 81.25 305 LEU A C 1
ATOM 2460 O O . LEU A 1 305 ? 12.363 6.372 4.395 1.00 81.25 305 LEU A O 1
ATOM 2464 N N . SER A 1 306 ? 12.916 8.487 3.878 1.00 79.00 306 SER A N 1
ATOM 2465 C CA . SER A 1 306 ? 12.594 8.367 2.458 1.00 79.00 306 SER A CA 1
ATOM 2466 C C . SER A 1 306 ? 13.473 7.323 1.779 1.00 79.00 306 SER A C 1
ATOM 2468 O O . SER A 1 306 ? 12.960 6.485 1.040 1.00 79.00 306 SER A O 1
ATOM 2470 N N . GLN A 1 307 ? 14.771 7.295 2.097 1.00 81.12 307 GLN A N 1
ATOM 2471 C CA . GLN A 1 307 ? 15.677 6.247 1.627 1.00 81.12 307 GLN A CA 1
ATOM 2472 C C . GLN A 1 307 ? 15.187 4.857 2.055 1.00 81.12 307 GLN A C 1
ATOM 2474 O O . GLN A 1 307 ? 15.041 3.960 1.228 1.00 81.12 307 GLN A O 1
ATOM 2479 N N . LEU A 1 308 ? 14.847 4.693 3.333 1.00 82.75 308 LEU A N 1
ATOM 2480 C CA . LEU A 1 308 ? 14.394 3.416 3.878 1.00 82.75 308 LEU A CA 1
ATOM 2481 C C . LEU A 1 308 ? 13.050 2.959 3.276 1.00 82.75 308 LEU A C 1
ATOM 2483 O O . LEU A 1 308 ? 12.843 1.764 3.037 1.00 82.75 308 LEU A O 1
ATOM 2487 N N . LEU A 1 309 ? 12.149 3.897 2.976 1.00 84.62 309 LEU A N 1
ATOM 2488 C CA . LEU A 1 309 ? 10.894 3.629 2.277 1.00 84.62 309 LEU A CA 1
ATOM 2489 C C . LEU A 1 309 ? 11.112 3.255 0.801 1.00 84.62 309 LEU A C 1
ATOM 2491 O O . LEU A 1 309 ? 10.446 2.341 0.313 1.00 84.62 309 LEU A O 1
ATOM 2495 N N . VAL A 1 310 ? 12.050 3.897 0.100 1.00 83.19 310 VAL A N 1
ATOM 2496 C CA . VAL A 1 310 ? 12.420 3.554 -1.285 1.00 83.19 310 VAL A CA 1
ATOM 2497 C C . VAL A 1 310 ? 13.111 2.186 -1.352 1.00 83.19 310 VAL A C 1
ATOM 2499 O O . VAL A 1 310 ? 12.778 1.364 -2.207 1.00 83.19 310 VAL A O 1
ATOM 2502 N N . ASP A 1 311 ? 13.996 1.872 -0.411 1.00 83.50 311 ASP A N 1
ATOM 2503 C CA . ASP A 1 311 ? 14.645 0.558 -0.342 1.00 83.50 311 ASP A CA 1
ATOM 2504 C C . ASP A 1 311 ? 13.623 -0.562 -0.116 1.00 83.50 311 ASP A C 1
ATOM 2506 O O . ASP A 1 311 ? 13.665 -1.617 -0.761 1.00 83.50 311 ASP A O 1
ATOM 2510 N N . ALA A 1 312 ? 12.656 -0.332 0.775 1.00 85.44 312 ALA A N 1
ATOM 2511 C CA . ALA A 1 312 ? 11.560 -1.269 0.979 1.00 85.44 312 ALA A CA 1
ATOM 2512 C C . ALA A 1 312 ? 10.651 -1.375 -0.248 1.00 85.44 312 ALA A C 1
ATOM 2514 O O . ALA A 1 312 ? 10.210 -2.472 -0.575 1.00 85.44 312 ALA A O 1
ATOM 2515 N N . TRP A 1 313 ? 10.411 -0.274 -0.966 1.00 86.06 313 TRP A N 1
ATOM 2516 C CA . TRP A 1 313 ? 9.637 -0.277 -2.210 1.00 86.06 313 TRP A CA 1
ATOM 2517 C C . TRP A 1 313 ? 10.239 -1.242 -3.235 1.00 86.06 313 TRP A C 1
ATOM 2519 O O . TRP A 1 313 ? 9.554 -2.135 -3.737 1.00 86.06 313 TRP A O 1
ATOM 2529 N N . PHE A 1 314 ? 11.546 -1.133 -3.492 1.00 84.19 314 PHE A N 1
ATOM 2530 C CA . PHE A 1 314 ? 12.239 -2.039 -4.410 1.00 84.19 314 PHE A CA 1
ATOM 2531 C C . PHE A 1 314 ? 12.251 -3.488 -3.915 1.00 84.19 314 PHE A C 1
ATOM 2533 O O . PHE A 1 314 ? 12.104 -4.416 -4.720 1.00 84.19 314 PHE A O 1
ATOM 2540 N N . ARG A 1 315 ? 12.364 -3.705 -2.599 1.00 84.88 315 ARG A N 1
ATOM 2541 C CA . ARG A 1 315 ? 12.240 -5.040 -1.996 1.00 84.88 315 ARG A CA 1
ATOM 2542 C C . ARG A 1 315 ? 10.863 -5.649 -2.265 1.00 84.88 315 ARG A C 1
ATOM 2544 O O . ARG A 1 315 ? 10.796 -6.805 -2.680 1.00 84.88 315 ARG A O 1
ATOM 2551 N N . HIS A 1 316 ? 9.790 -4.874 -2.115 1.00 85.88 316 HIS A N 1
ATOM 2552 C CA . HIS A 1 316 ? 8.419 -5.338 -2.341 1.00 85.88 316 HIS A CA 1
ATOM 2553 C C . HIS A 1 316 ? 8.113 -5.557 -3.825 1.00 85.88 316 HIS A C 1
ATOM 2555 O O . HIS A 1 316 ? 7.483 -6.554 -4.176 1.00 85.88 316 HIS A O 1
ATOM 2561 N N . LEU A 1 317 ? 8.638 -4.717 -4.728 1.00 84.06 317 LEU A N 1
ATOM 2562 C CA . LEU A 1 317 ? 8.572 -4.963 -6.177 1.00 84.06 317 LEU A CA 1
ATOM 2563 C C . LEU A 1 317 ? 9.237 -6.298 -6.548 1.00 84.06 317 LEU A C 1
ATOM 2565 O O . LEU A 1 317 ? 8.668 -7.094 -7.305 1.00 84.06 317 LEU A O 1
ATOM 2569 N N . LYS A 1 318 ? 10.420 -6.570 -5.981 1.00 82.62 318 LYS A N 1
ATOM 2570 C CA . LYS A 1 318 ? 11.131 -7.843 -6.153 1.00 82.62 318 LYS A CA 1
ATOM 2571 C C . LYS A 1 318 ? 10.321 -9.009 -5.578 1.00 82.62 318 LYS A C 1
ATOM 2573 O O . LYS A 1 318 ? 10.142 -10.009 -6.269 1.00 82.62 318 LYS A O 1
ATOM 2578 N N . GLY A 1 319 ? 9.790 -8.877 -4.363 1.00 82.19 319 GLY A N 1
ATOM 2579 C CA . GLY A 1 319 ? 8.940 -9.890 -3.732 1.00 82.19 319 GLY A CA 1
ATOM 2580 C C . GLY A 1 319 ? 7.697 -10.205 -4.567 1.00 82.19 319 GLY A C 1
ATOM 2581 O O . GLY A 1 319 ? 7.385 -11.371 -4.807 1.00 82.19 319 GLY A O 1
ATOM 2582 N N . ARG A 1 320 ? 7.051 -9.184 -5.138 1.00 82.50 320 ARG A N 1
ATOM 2583 C CA . ARG A 1 320 ? 5.895 -9.347 -6.028 1.00 82.50 320 ARG A CA 1
ATOM 2584 C C . ARG A 1 320 ? 6.244 -10.126 -7.291 1.00 82.50 320 ARG A C 1
ATOM 2586 O O . ARG A 1 320 ? 5.494 -11.015 -7.686 1.00 82.50 320 ARG A O 1
ATOM 2593 N N . TYR A 1 321 ? 7.397 -9.847 -7.895 1.00 80.31 321 TYR A N 1
ATOM 2594 C CA . TYR A 1 321 ? 7.901 -10.595 -9.051 1.00 80.31 321 TYR A CA 1
ATOM 2595 C C . TYR A 1 321 ? 8.143 -12.084 -8.742 1.00 80.31 321 TYR A C 1
ATOM 2597 O O . TYR A 1 321 ? 8.006 -12.935 -9.623 1.00 80.31 321 TYR A O 1
ATOM 2605 N N . PHE A 1 322 ? 8.448 -12.416 -7.485 1.00 80.06 322 PHE A N 1
ATOM 2606 C CA . PHE A 1 322 ? 8.545 -13.794 -6.998 1.00 80.06 322 PHE A CA 1
ATOM 2607 C C . PHE A 1 322 ? 7.229 -14.357 -6.430 1.00 80.06 322 PHE A C 1
ATOM 2609 O O . PHE A 1 322 ? 7.215 -15.498 -5.975 1.00 80.06 322 PHE A O 1
ATOM 2616 N N . GLY A 1 323 ? 6.125 -13.603 -6.480 1.00 76.56 323 GLY A N 1
ATOM 2617 C CA . GLY A 1 323 ? 4.817 -14.024 -5.968 1.00 76.56 323 GLY A CA 1
ATOM 2618 C C . GLY A 1 323 ? 4.685 -13.996 -4.440 1.00 76.56 323 GLY A C 1
ATOM 2619 O O . GLY A 1 323 ? 3.795 -14.649 -3.908 1.00 76.56 323 GLY A O 1
ATOM 2620 N N . GLN A 1 324 ? 5.563 -13.270 -3.745 1.00 78.75 324 GLN A N 1
ATOM 2621 C CA . GLN A 1 324 ? 5.615 -13.168 -2.279 1.00 78.75 324 GLN A CA 1
ATOM 2622 C C . GLN A 1 324 ? 4.874 -11.939 -1.724 1.00 78.75 324 GLN A C 1
ATOM 2624 O O . GLN A 1 324 ? 4.648 -11.855 -0.522 1.00 78.75 324 GLN A O 1
ATOM 2629 N N . GLU A 1 325 ? 4.512 -10.980 -2.583 1.00 82.00 325 GLU A N 1
ATOM 2630 C CA . GLU A 1 325 ? 3.914 -9.695 -2.191 1.00 82.00 325 GLU A CA 1
ATOM 2631 C C . GLU A 1 325 ? 2.652 -9.375 -2.995 1.00 82.00 325 GLU A C 1
ATOM 2633 O O . GLU A 1 325 ? 2.515 -9.784 -4.154 1.00 82.00 325 GLU A O 1
ATOM 2638 N N . SER A 1 326 ? 1.747 -8.598 -2.390 1.00 80.12 326 SER A N 1
ATOM 2639 C CA . SER A 1 326 ? 0.503 -8.142 -3.017 1.00 80.12 326 SER A CA 1
ATOM 2640 C C . SER A 1 326 ? 0.659 -6.789 -3.723 1.00 80.12 326 SER A C 1
ATOM 2642 O O . SER A 1 326 ? 1.546 -5.990 -3.419 1.00 80.12 326 SER A O 1
ATOM 2644 N N . LYS A 1 327 ? -0.240 -6.508 -4.678 1.00 79.44 327 LYS A N 1
ATOM 2645 C CA . LYS A 1 327 ? -0.324 -5.196 -5.347 1.00 79.44 327 LYS A CA 1
ATOM 2646 C C . LYS A 1 327 ? -0.784 -4.093 -4.382 1.00 79.44 327 LYS A C 1
ATOM 2648 O O . LYS A 1 327 ? -0.333 -2.959 -4.504 1.00 79.44 327 LYS A O 1
ATOM 2653 N N . ASP A 1 328 ? -1.623 -4.434 -3.407 1.00 77.69 328 ASP A N 1
ATOM 2654 C CA . ASP A 1 328 ? -2.178 -3.483 -2.434 1.00 77.69 328 ASP A CA 1
ATOM 2655 C C . ASP A 1 328 ? -1.100 -2.868 -1.538 1.00 77.69 328 ASP A C 1
ATOM 2657 O O . ASP A 1 328 ? -1.146 -1.672 -1.246 1.00 77.69 328 ASP A O 1
ATOM 2661 N N . LEU A 1 329 ? -0.092 -3.664 -1.156 1.00 81.69 329 LEU A N 1
ATOM 2662 C CA . LEU A 1 329 ? 1.057 -3.191 -0.385 1.00 81.69 329 LEU A CA 1
ATOM 2663 C C . LEU A 1 329 ? 1.796 -2.070 -1.125 1.00 81.69 329 LEU A C 1
ATOM 2665 O O . LEU A 1 329 ? 2.049 -1.008 -0.556 1.00 81.69 329 LEU A O 1
ATOM 2669 N N . LEU A 1 330 ? 2.078 -2.294 -2.412 1.00 81.06 330 LEU A N 1
ATOM 2670 C CA . LEU A 1 330 ? 2.693 -1.293 -3.278 1.00 81.06 330 LEU A CA 1
ATOM 2671 C C . LEU A 1 330 ? 1.771 -0.083 -3.441 1.00 81.06 330 LEU A C 1
ATOM 2673 O O . LEU A 1 330 ? 2.212 1.043 -3.309 1.00 81.06 330 LEU A O 1
ATOM 2677 N N . TYR A 1 331 ? 0.470 -0.246 -3.653 1.00 81.75 331 TYR A N 1
ATOM 2678 C CA . TYR A 1 331 ? -0.395 0.929 -3.798 1.00 81.75 331 TYR A CA 1
ATOM 2679 C C . TYR A 1 331 ? -0.345 1.868 -2.572 1.00 81.75 331 TYR A C 1
ATOM 2681 O O . TYR A 1 331 ? -0.188 3.084 -2.717 1.00 81.75 331 TYR A O 1
ATOM 2689 N N . ILE A 1 332 ? -0.415 1.307 -1.361 1.00 80.56 332 ILE A N 1
ATOM 2690 C CA . ILE A 1 332 ? -0.405 2.082 -0.109 1.00 80.56 332 ILE A CA 1
ATOM 2691 C C . ILE A 1 332 ? 0.962 2.727 0.126 1.00 80.56 332 ILE A C 1
ATOM 2693 O O . ILE A 1 332 ? 1.039 3.911 0.458 1.00 80.56 332 ILE A O 1
ATOM 2697 N N . GLN A 1 333 ? 2.047 1.981 -0.082 1.00 81.81 333 GLN A N 1
ATOM 2698 C CA . GLN A 1 333 ? 3.389 2.526 0.084 1.00 81.81 333 GLN A CA 1
ATOM 2699 C C . GLN A 1 333 ? 3.716 3.583 -0.984 1.00 81.81 333 GLN A C 1
ATOM 2701 O O . GLN A 1 333 ? 4.424 4.539 -0.684 1.00 81.81 333 GLN A O 1
ATOM 2706 N N . GLN A 1 334 ? 3.161 3.484 -2.199 1.00 79.25 334 GLN A N 1
ATOM 2707 C CA . GLN A 1 334 ? 3.390 4.467 -3.262 1.00 79.25 334 GLN A CA 1
ATOM 2708 C C . GLN A 1 334 ? 2.881 5.834 -2.825 1.00 79.25 334 GLN A C 1
ATOM 2710 O O . GLN A 1 334 ? 3.542 6.846 -3.037 1.00 79.25 334 GLN A O 1
ATOM 2715 N N . ARG A 1 335 ? 1.700 5.845 -2.199 1.00 78.75 335 ARG A N 1
ATOM 2716 C CA . ARG A 1 335 ? 1.080 7.050 -1.656 1.00 78.75 335 ARG A CA 1
ATOM 2717 C C . ARG A 1 335 ? 1.949 7.667 -0.561 1.00 78.75 335 ARG A C 1
ATOM 2719 O O . ARG A 1 335 ? 2.212 8.860 -0.610 1.00 78.75 335 ARG A O 1
ATOM 2726 N N . LEU A 1 336 ? 2.462 6.846 0.357 1.00 78.06 336 LEU A N 1
ATOM 2727 C CA . LEU A 1 336 ? 3.372 7.311 1.405 1.00 78.06 336 LEU A CA 1
ATOM 2728 C C . LEU A 1 336 ? 4.694 7.858 0.839 1.00 78.06 336 LEU A C 1
ATOM 2730 O O . LEU A 1 336 ? 5.188 8.867 1.334 1.00 78.06 336 LEU A O 1
ATOM 2734 N N . ASN A 1 337 ? 5.249 7.227 -0.201 1.00 76.94 337 ASN A N 1
ATOM 2735 C CA . ASN A 1 337 ? 6.466 7.698 -0.864 1.00 76.94 337 ASN A CA 1
ATOM 2736 C C . ASN A 1 337 ? 6.242 9.062 -1.514 1.00 76.94 337 ASN A C 1
ATOM 2738 O O . ASN A 1 337 ? 7.025 9.970 -1.279 1.00 76.94 337 ASN A O 1
ATOM 2742 N N . VAL A 1 338 ? 5.171 9.224 -2.297 1.00 72.12 338 VAL A N 1
ATOM 2743 C CA . VAL A 1 338 ? 4.857 10.507 -2.947 1.00 72.12 338 VAL A CA 1
ATOM 2744 C C . VAL A 1 338 ? 4.685 11.610 -1.902 1.00 72.12 338 VAL A C 1
ATOM 2746 O O . VAL A 1 338 ? 5.317 12.655 -2.022 1.00 72.12 338 VAL A O 1
ATOM 2749 N N . ASP A 1 339 ? 3.913 11.352 -0.846 1.00 73.31 339 ASP A N 1
ATOM 2750 C CA . ASP A 1 339 ? 3.635 12.345 0.192 1.00 73.31 339 ASP A CA 1
ATOM 2751 C C . ASP A 1 339 ? 4.886 12.705 1.026 1.00 73.31 339 ASP A C 1
ATOM 2753 O O . ASP A 1 339 ? 5.092 13.871 1.358 1.00 73.31 339 ASP A O 1
ATOM 2757 N N . THR A 1 340 ? 5.755 11.733 1.339 1.00 66.94 340 THR A N 1
ATOM 2758 C CA . THR A 1 340 ? 7.021 11.995 2.059 1.00 66.94 340 THR A CA 1
ATOM 2759 C C . THR A 1 340 ? 8.031 12.731 1.172 1.00 66.94 340 THR A C 1
ATOM 2761 O O . THR A 1 340 ? 8.731 13.623 1.647 1.00 66.94 340 THR A O 1
ATOM 2764 N N . LEU A 1 341 ? 8.107 12.391 -0.119 1.00 64.88 341 LEU A N 1
ATOM 2765 C CA . LEU A 1 341 ? 9.064 12.980 -1.063 1.00 64.88 341 LEU A CA 1
ATOM 2766 C C . LEU A 1 341 ? 8.702 14.418 -1.462 1.00 64.88 341 LEU A C 1
ATOM 2768 O O . LEU A 1 341 ? 9.607 15.203 -1.722 1.00 64.88 341 LEU A O 1
ATOM 2772 N N . GLN A 1 342 ? 7.418 14.799 -1.449 1.00 59.22 342 GLN A N 1
ATOM 2773 C CA . GLN A 1 342 ? 6.972 16.182 -1.702 1.00 59.22 342 GLN A CA 1
ATOM 2774 C C . GLN A 1 342 ? 7.666 17.224 -0.810 1.00 59.22 342 GLN A C 1
ATOM 2776 O O . GLN A 1 342 ? 7.895 18.351 -1.243 1.00 59.22 342 GLN A O 1
ATOM 2781 N N . GLN A 1 343 ? 7.984 16.874 0.439 1.00 54.41 343 GLN A N 1
ATOM 2782 C CA . GLN A 1 343 ? 8.580 17.812 1.393 1.00 54.41 343 GLN A CA 1
ATOM 2783 C C . GLN A 1 343 ? 10.124 17.815 1.376 1.00 54.41 343 GLN A C 1
ATOM 2785 O O . GLN A 1 343 ? 10.736 18.699 1.972 1.00 54.41 343 GLN A O 1
ATOM 2790 N N . GLN A 1 344 ? 10.771 16.886 0.659 1.00 52.31 344 GLN A N 1
ATOM 2791 C CA . GLN A 1 344 ? 12.226 16.869 0.486 1.00 52.31 344 GLN A CA 1
ATOM 2792 C C . GLN A 1 344 ? 12.630 17.730 -0.709 1.00 52.31 344 GLN A C 1
ATOM 2794 O O . GLN A 1 344 ? 12.746 17.266 -1.837 1.00 52.31 344 GLN A O 1
ATOM 2799 N N . GLN A 1 345 ? 12.844 19.014 -0.444 1.00 53.62 345 GLN A N 1
ATOM 2800 C CA . GLN A 1 345 ? 13.032 20.039 -1.470 1.00 53.62 345 GLN A CA 1
ATOM 2801 C C . GLN A 1 345 ? 14.386 20.034 -2.207 1.00 53.62 345 GLN A C 1
ATOM 2803 O O . GLN A 1 345 ? 14.570 20.915 -3.039 1.00 53.62 345 GLN A O 1
ATOM 2808 N N . SER A 1 346 ? 15.325 19.103 -1.973 1.00 40.38 346 SER A N 1
ATOM 2809 C CA . SER A 1 346 ? 16.590 19.098 -2.750 1.00 40.38 346 SER A CA 1
ATOM 2810 C C . SER A 1 346 ? 17.604 17.967 -2.498 1.00 40.38 346 SER A C 1
ATOM 2812 O O . SER A 1 346 ? 18.453 17.772 -3.357 1.00 40.38 346 SER A O 1
ATOM 2814 N N . SER A 1 347 ? 17.586 17.210 -1.389 1.00 42.09 347 SER A N 1
ATOM 2815 C CA . SER A 1 347 ? 18.806 16.468 -0.972 1.00 42.09 347 SER A CA 1
ATOM 2816 C C . SER A 1 347 ? 18.917 14.978 -1.336 1.00 42.09 347 SER A C 1
ATOM 2818 O O . SER A 1 347 ? 20.028 14.452 -1.377 1.00 42.09 347 SER A O 1
ATOM 2820 N N . LEU A 1 348 ? 17.822 14.263 -1.622 1.00 37.97 348 LEU A N 1
ATOM 2821 C CA . LEU A 1 348 ? 17.877 12.796 -1.824 1.00 37.97 348 LEU A CA 1
ATOM 2822 C C . LEU A 1 348 ? 18.670 12.366 -3.057 1.00 37.97 348 LEU A C 1
ATOM 2824 O O . LEU A 1 348 ? 19.263 11.289 -3.131 1.00 37.97 348 LEU A O 1
ATOM 2828 N N . PHE A 1 349 ? 18.616 13.219 -4.059 1.00 41.22 349 PHE A N 1
ATOM 2829 C CA . PHE A 1 349 ? 19.055 12.950 -5.408 1.00 41.22 349 PHE A CA 1
ATOM 2830 C C . PHE A 1 349 ? 20.577 13.142 -5.570 1.00 41.22 349 PHE A C 1
ATOM 2832 O O . PHE A 1 349 ? 21.178 12.546 -6.469 1.00 41.22 349 PHE A O 1
ATOM 2839 N N . ASP A 1 350 ? 21.212 13.841 -4.624 1.00 40.28 350 ASP A N 1
ATOM 2840 C CA . ASP A 1 350 ? 22.656 14.100 -4.576 1.00 40.28 350 ASP A CA 1
ATOM 2841 C C . ASP A 1 350 ? 23.478 12.949 -3.961 1.00 40.28 350 ASP A C 1
ATOM 2843 O O . ASP A 1 350 ? 24.709 12.949 -4.049 1.00 40.28 350 ASP A O 1
ATOM 2847 N N . ARG A 1 351 ? 22.840 11.931 -3.356 1.00 40.56 351 ARG A N 1
ATOM 2848 C CA . ARG A 1 351 ? 23.540 10.887 -2.574 1.00 40.56 351 ARG A CA 1
ATOM 2849 C C . ARG A 1 351 ? 23.352 9.433 -3.010 1.00 40.56 351 ARG A C 1
ATOM 2851 O O . ARG A 1 351 ? 23.723 8.523 -2.270 1.00 40.56 351 ARG A O 1
ATOM 2858 N N . ILE A 1 352 ? 22.942 9.168 -4.253 1.00 39.22 352 ILE A N 1
ATOM 2859 C CA . ILE A 1 352 ? 22.960 7.803 -4.833 1.00 39.22 352 ILE A CA 1
ATOM 2860 C C . ILE A 1 352 ? 24.392 7.410 -5.264 1.00 39.22 352 ILE A C 1
ATOM 2862 O O . ILE A 1 352 ? 24.698 7.142 -6.429 1.00 39.22 352 ILE A O 1
ATOM 2866 N N . HIS A 1 353 ? 25.303 7.385 -4.291 1.00 35.56 353 HIS A N 1
ATOM 2867 C CA . HIS A 1 353 ? 26.675 6.902 -4.410 1.00 35.56 353 HIS A CA 1
ATOM 2868 C C . HIS A 1 353 ? 27.047 6.053 -3.186 1.00 35.56 353 HIS A C 1
ATOM 2870 O O . HIS A 1 353 ? 27.974 6.362 -2.447 1.00 35.56 353 HIS A O 1
ATOM 2876 N N . SER A 1 354 ? 26.365 4.925 -2.999 1.00 31.06 354 SER A N 1
ATOM 2877 C CA . SER A 1 354 ? 26.891 3.821 -2.193 1.00 31.06 354 SER A CA 1
ATOM 2878 C C . SER A 1 354 ? 26.656 2.510 -2.934 1.00 31.06 354 SER A C 1
ATOM 2880 O O . SER A 1 354 ? 25.532 2.028 -3.061 1.00 31.06 354 SER A O 1
ATOM 2882 N N . LYS A 1 355 ? 27.738 1.967 -3.498 1.00 33.88 355 LYS A N 1
ATOM 2883 C CA . LYS A 1 355 ? 27.766 0.632 -4.095 1.00 33.88 355 LYS A CA 1
ATOM 2884 C C . LYS A 1 355 ? 27.668 -0.401 -2.975 1.00 33.88 355 LYS A C 1
ATOM 2886 O O . LYS A 1 355 ? 28.630 -0.567 -2.237 1.00 33.88 355 LYS A O 1
ATOM 2891 N N . GLU A 1 356 ? 26.584 -1.163 -2.941 1.00 29.47 356 GLU A N 1
ATOM 2892 C CA . GLU A 1 356 ? 26.597 -2.499 -2.347 1.00 29.47 356 GLU A CA 1
ATOM 2893 C C . GLU A 1 356 ? 26.149 -3.514 -3.398 1.00 29.47 356 GLU A C 1
ATOM 2895 O O . GLU A 1 356 ? 25.000 -3.561 -3.838 1.00 29.47 356 GLU A O 1
ATOM 2900 N N . HIS A 1 357 ? 27.118 -4.306 -3.855 1.00 31.42 357 HIS A N 1
ATOM 2901 C CA . HIS A 1 357 ? 26.888 -5.457 -4.711 1.00 31.42 357 HIS A CA 1
ATOM 2902 C C . HIS A 1 357 ? 26.309 -6.591 -3.862 1.00 31.42 357 HIS A C 1
ATOM 2904 O O . HIS A 1 357 ? 27.035 -7.237 -3.113 1.00 31.42 357 HIS A O 1
ATOM 2910 N N . ALA A 1 358 ? 25.016 -6.873 -4.013 1.00 28.73 358 ALA A N 1
ATOM 2911 C CA . ALA A 1 358 ? 24.419 -8.099 -3.500 1.00 28.73 358 ALA A CA 1
ATOM 2912 C C . ALA A 1 358 ? 24.439 -9.179 -4.592 1.00 28.73 358 ALA A C 1
ATOM 2914 O O . ALA A 1 358 ? 23.556 -9.255 -5.449 1.00 28.73 358 ALA A O 1
ATOM 2915 N N . THR A 1 359 ? 25.456 -10.039 -4.554 1.00 32.81 359 THR A N 1
ATOM 2916 C CA . THR A 1 359 ? 25.465 -11.320 -5.263 1.00 32.81 359 THR A CA 1
ATOM 2917 C C . THR A 1 359 ? 24.402 -12.231 -4.654 1.00 32.81 359 THR A C 1
ATOM 2919 O O . THR A 1 359 ? 24.499 -12.663 -3.511 1.00 32.81 359 THR A O 1
ATOM 2922 N N . SER A 1 360 ? 23.367 -12.553 -5.425 1.00 31.36 360 SER A N 1
ATOM 2923 C CA . SER A 1 360 ? 22.488 -13.682 -5.118 1.00 31.36 360 SER A CA 1
ATOM 2924 C C . SER A 1 360 ? 22.323 -14.531 -6.371 1.00 31.36 360 SER A C 1
ATOM 2926 O O . SER A 1 360 ? 21.648 -14.159 -7.328 1.00 31.36 360 SER A O 1
ATOM 2928 N N . GLN A 1 361 ? 23.007 -15.676 -6.359 1.00 35.75 361 GLN A N 1
ATOM 2929 C CA . GLN A 1 361 ? 22.809 -16.761 -7.308 1.00 35.75 361 GLN A CA 1
ATOM 2930 C C . GLN A 1 361 ? 21.379 -17.285 -7.144 1.00 35.75 361 GLN A C 1
ATOM 2932 O O . GLN A 1 361 ? 20.996 -17.744 -6.071 1.00 35.75 361 GLN A O 1
ATOM 2937 N N . SER A 1 362 ? 20.583 -17.226 -8.210 1.00 31.56 362 SER A N 1
ATOM 2938 C CA . SER A 1 362 ? 19.334 -17.980 -8.304 1.00 31.56 362 SER A CA 1
ATOM 2939 C C . SER A 1 362 ? 19.302 -18.702 -9.644 1.00 31.56 362 SER A C 1
ATOM 2941 O O . SER A 1 362 ? 19.682 -18.132 -10.666 1.00 31.56 362 SER A O 1
ATOM 2943 N N . GLN A 1 363 ? 18.907 -19.972 -9.587 1.00 35.03 363 GLN A N 1
ATOM 2944 C CA . GLN A 1 363 ? 18.847 -20.943 -10.678 1.00 35.03 363 GLN A CA 1
ATOM 2945 C C . GLN A 1 363 ? 18.329 -20.338 -11.990 1.00 35.03 363 GLN A C 1
ATOM 2947 O O . GLN A 1 363 ? 17.368 -19.567 -11.980 1.00 35.03 363 GLN A O 1
ATOM 2952 N N . ALA A 1 364 ? 18.969 -20.723 -13.099 1.00 37.09 364 ALA A N 1
ATOM 2953 C CA . ALA A 1 364 ? 18.747 -20.230 -14.455 1.00 37.09 364 ALA A CA 1
ATOM 2954 C C . ALA A 1 364 ? 17.265 -20.284 -14.868 1.00 37.09 364 ALA A C 1
ATOM 2956 O O . ALA A 1 364 ? 16.773 -21.265 -15.420 1.00 37.09 364 ALA A O 1
ATOM 2957 N N . LYS A 1 365 ? 16.544 -19.197 -14.597 1.00 56.62 365 LYS A N 1
ATOM 2958 C CA . LYS A 1 365 ? 15.234 -18.906 -15.172 1.00 56.62 365 LYS A CA 1
ATOM 2959 C C . LYS A 1 365 ? 15.459 -17.921 -16.311 1.00 56.62 365 LYS A C 1
ATOM 2961 O O . LYS A 1 365 ? 16.253 -16.994 -16.164 1.00 56.62 365 LYS A O 1
ATOM 2966 N N . LYS A 1 366 ? 14.760 -18.135 -17.429 1.00 61.91 366 LYS A N 1
ATOM 2967 C CA . LYS A 1 366 ? 14.775 -17.253 -18.603 1.00 61.91 366 LYS A CA 1
ATOM 2968 C C . LYS A 1 366 ? 14.668 -15.776 -18.165 1.00 61.91 366 LYS A C 1
ATOM 2970 O O . LYS A 1 366 ? 13.874 -15.498 -17.258 1.00 61.91 366 LYS A O 1
ATOM 2975 N N . PRO A 1 367 ? 15.463 -14.860 -18.750 1.00 63.84 367 PRO A N 1
ATOM 2976 C CA . PRO A 1 367 ? 15.378 -13.439 -18.428 1.00 63.84 367 PRO A CA 1
ATOM 2977 C C . PRO A 1 367 ? 13.962 -12.910 -18.714 1.00 63.84 367 PRO A C 1
ATOM 2979 O O . PRO A 1 367 ? 13.336 -13.385 -19.668 1.00 63.84 367 PRO A O 1
ATOM 2982 N N . PRO A 1 368 ? 13.449 -11.973 -17.892 1.00 69.19 368 PRO A N 1
ATOM 2983 C CA . PRO A 1 368 ? 12.119 -11.410 -18.088 1.00 69.19 368 PRO A CA 1
ATOM 2984 C C . PRO A 1 368 ? 12.021 -10.701 -19.437 1.00 69.19 368 PRO A C 1
ATOM 2986 O O . PRO A 1 368 ? 12.985 -10.080 -19.893 1.00 69.19 368 PRO A O 1
ATOM 2989 N N . LYS A 1 369 ? 10.850 -10.771 -20.064 1.00 73.44 369 LYS A N 1
ATOM 2990 C CA . LYS A 1 369 ? 10.559 -10.045 -21.301 1.00 73.44 369 LYS A CA 1
ATOM 2991 C C . LYS A 1 369 ? 9.801 -8.757 -21.000 1.00 73.44 369 LYS A C 1
ATOM 2993 O O . LYS A 1 369 ? 8.849 -8.750 -20.223 1.00 73.44 369 LYS A O 1
ATOM 2998 N N . PHE A 1 370 ? 10.199 -7.674 -21.663 1.00 77.00 370 PHE A N 1
ATOM 2999 C CA . PHE A 1 370 ? 9.492 -6.397 -21.635 1.00 77.00 370 PHE A CA 1
ATOM 3000 C C . PHE A 1 370 ? 8.885 -6.137 -23.014 1.00 77.00 370 PHE A C 1
ATOM 3002 O O . PHE A 1 370 ? 9.620 -5.871 -23.960 1.00 77.00 370 PHE A O 1
ATOM 3009 N N . VAL A 1 371 ? 7.561 -6.282 -23.141 1.00 77.06 371 VAL A N 1
ATOM 3010 C CA . VAL A 1 371 ? 6.840 -6.118 -24.414 1.00 77.06 371 VAL A CA 1
ATOM 3011 C C . VAL A 1 371 ? 5.487 -5.455 -24.163 1.00 77.06 371 VAL A C 1
ATOM 3013 O O . VAL A 1 371 ? 4.559 -6.085 -23.660 1.00 77.06 371 VAL A O 1
ATOM 3016 N N . THR A 1 372 ? 5.355 -4.181 -24.527 1.00 72.56 372 THR A N 1
ATOM 3017 C CA . THR A 1 372 ? 4.153 -3.376 -24.246 1.00 72.56 372 THR A CA 1
ATOM 3018 C C . THR A 1 372 ? 3.511 -2.771 -25.493 1.00 72.56 372 THR A C 1
ATOM 3020 O O . THR A 1 372 ? 2.336 -2.403 -25.446 1.00 72.56 372 THR A O 1
ATOM 3023 N N . LEU A 1 373 ? 4.225 -2.699 -26.617 1.00 74.56 373 LEU A N 1
ATOM 3024 C CA . LEU A 1 373 ? 3.752 -2.089 -27.863 1.00 74.56 373 LEU A CA 1
ATOM 3025 C C . LEU A 1 373 ? 3.483 -3.114 -28.970 1.00 74.56 373 LEU A C 1
ATOM 3027 O O . LEU A 1 373 ? 2.747 -2.815 -29.907 1.00 74.56 373 LEU A O 1
ATOM 3031 N N . VAL A 1 374 ? 4.024 -4.330 -28.860 1.00 75.31 374 VAL A N 1
ATOM 3032 C CA . VAL A 1 374 ? 3.767 -5.413 -29.823 1.00 75.31 374 VAL A CA 1
ATOM 3033 C C . VAL A 1 374 ? 2.527 -6.211 -29.409 1.00 75.31 374 VAL A C 1
ATOM 3035 O O . VAL A 1 374 ? 2.615 -7.166 -28.639 1.00 75.31 374 VAL A O 1
ATOM 3038 N N . ASP A 1 375 ? 1.358 -5.835 -29.933 1.00 70.56 375 ASP A N 1
ATOM 3039 C CA . ASP A 1 375 ? 0.064 -6.421 -29.539 1.00 70.56 375 ASP A CA 1
ATOM 3040 C C . ASP A 1 375 ? -0.023 -7.942 -29.733 1.00 70.56 375 ASP A C 1
ATOM 3042 O O . ASP A 1 375 ? -0.590 -8.638 -28.892 1.00 70.56 375 ASP A O 1
ATOM 3046 N N . ILE A 1 376 ? 0.603 -8.472 -30.788 1.00 67.81 376 ILE A N 1
ATOM 3047 C CA . ILE A 1 376 ? 0.632 -9.915 -31.090 1.00 67.81 376 ILE A CA 1
ATOM 3048 C C . ILE A 1 376 ? 1.306 -10.705 -29.963 1.00 67.81 376 ILE A C 1
ATOM 3050 O O . ILE A 1 376 ? 0.909 -11.824 -29.662 1.00 67.81 376 ILE A O 1
ATOM 3054 N N . LEU A 1 377 ? 2.295 -10.109 -29.295 1.00 67.00 377 LEU A N 1
ATOM 3055 C CA . LEU A 1 377 ? 3.019 -10.761 -28.213 1.00 67.00 377 LEU A CA 1
ATOM 3056 C C . LEU A 1 377 ? 2.308 -10.638 -26.863 1.00 67.00 377 LEU A C 1
ATOM 3058 O O . LEU A 1 377 ? 2.628 -11.418 -25.975 1.00 67.00 377 LEU A O 1
ATOM 3062 N N . LYS A 1 378 ? 1.335 -9.724 -26.697 1.00 65.94 378 LYS A N 1
ATOM 3063 C CA . LYS A 1 378 ? 0.627 -9.490 -25.419 1.00 65.94 378 LYS A CA 1
ATOM 3064 C C . LYS A 1 378 ? -0.224 -10.673 -24.959 1.00 65.94 378 LYS A C 1
ATOM 3066 O O . LYS A 1 378 ? -0.428 -10.843 -23.755 1.00 65.94 378 LYS A O 1
ATOM 3071 N N . GLN A 1 379 ? -0.730 -11.470 -25.899 1.00 61.72 379 GLN A N 1
ATOM 3072 C CA . GLN A 1 379 ? -1.608 -12.606 -25.602 1.00 61.72 379 GLN A CA 1
ATOM 3073 C C . GLN A 1 379 ? -0.840 -13.772 -24.952 1.00 61.72 379 GLN A C 1
ATOM 3075 O O . GLN A 1 379 ? -1.368 -14.401 -24.036 1.00 61.72 379 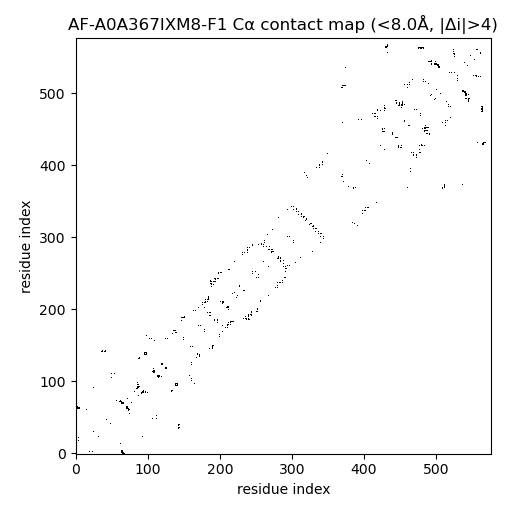GLN A O 1
ATOM 3080 N N . ASP A 1 380 ? 0.438 -13.947 -25.305 1.00 63.19 380 ASP A N 1
ATOM 3081 C CA . ASP A 1 380 ? 1.290 -15.064 -24.865 1.00 63.19 380 ASP A CA 1
ATOM 3082 C C . ASP A 1 380 ? 2.279 -14.698 -23.740 1.00 63.19 380 ASP A C 1
ATOM 3084 O O . ASP A 1 380 ? 3.225 -15.438 -23.454 1.00 63.19 380 ASP A O 1
ATOM 3088 N N . ILE A 1 381 ? 2.086 -13.551 -23.078 1.00 72.12 381 ILE A N 1
ATOM 3089 C CA . ILE A 1 381 ? 2.958 -13.131 -21.974 1.00 72.12 381 ILE A CA 1
ATOM 3090 C C . ILE A 1 381 ? 2.601 -13.899 -20.702 1.00 72.12 381 ILE A C 1
ATOM 3092 O O . ILE A 1 381 ? 1.454 -13.873 -20.229 1.00 72.12 381 ILE A O 1
ATOM 3096 N N . ASP A 1 382 ? 3.607 -14.545 -20.115 1.00 76.44 382 ASP A N 1
ATOM 3097 C CA . ASP A 1 382 ? 3.447 -15.263 -18.861 1.00 76.44 382 ASP A CA 1
ATOM 3098 C C . ASP A 1 382 ? 3.128 -14.310 -17.688 1.00 76.44 382 ASP A C 1
ATOM 3100 O O . ASP A 1 382 ? 3.272 -13.084 -17.748 1.00 76.44 382 ASP A O 1
ATOM 3104 N N . LYS A 1 383 ? 2.641 -14.870 -16.577 1.00 77.88 383 LYS A N 1
ATOM 3105 C CA . LYS A 1 383 ? 2.250 -14.074 -15.401 1.00 77.88 383 LYS A CA 1
ATOM 3106 C C . LYS A 1 383 ? 3.420 -13.260 -14.828 1.00 77.88 38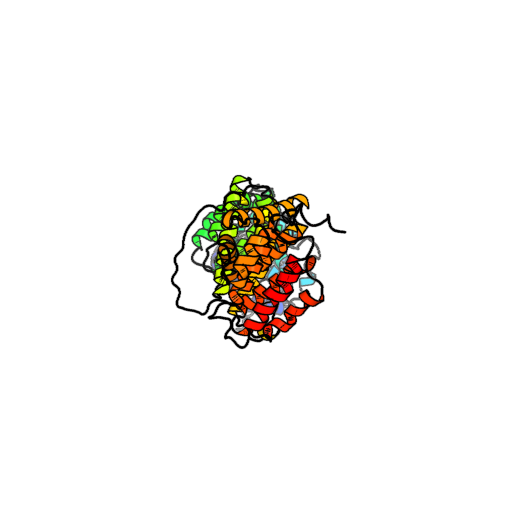3 LYS A C 1
ATOM 3108 O O . LYS A 1 383 ? 3.195 -12.196 -14.256 1.00 77.88 383 LYS A O 1
ATOM 3113 N N . ARG A 1 384 ? 4.651 -13.757 -14.944 1.00 77.00 384 ARG A N 1
ATOM 3114 C CA . ARG A 1 384 ? 5.845 -13.164 -14.338 1.00 77.00 384 ARG A CA 1
ATOM 3115 C C . ARG A 1 384 ? 6.315 -11.950 -15.134 1.00 77.00 384 ARG A C 1
ATOM 3117 O O . ARG A 1 384 ? 6.583 -10.913 -14.533 1.00 77.00 384 ARG A O 1
ATOM 3124 N N . ASP A 1 385 ? 6.316 -12.052 -16.456 1.00 76.31 385 ASP A N 1
ATOM 3125 C CA . ASP A 1 385 ? 6.566 -10.952 -17.381 1.00 76.31 385 ASP A CA 1
ATOM 3126 C C . ASP A 1 385 ? 5.469 -9.877 -17.254 1.00 76.31 385 ASP A C 1
ATOM 3128 O O . ASP A 1 385 ? 5.777 -8.690 -17.183 1.00 76.31 385 ASP A O 1
ATOM 3132 N N . LYS A 1 386 ? 4.194 -10.263 -17.072 1.00 80.75 386 LYS A N 1
ATOM 3133 C CA . LYS A 1 386 ? 3.103 -9.313 -16.749 1.00 80.75 386 LYS A CA 1
ATOM 3134 C C . LYS A 1 386 ? 3.358 -8.534 -15.457 1.00 80.75 386 LYS A C 1
ATOM 3136 O O . LYS A 1 386 ? 3.160 -7.322 -15.425 1.00 80.75 386 LYS A O 1
ATOM 3141 N N . ILE A 1 387 ? 3.810 -9.209 -14.398 1.00 81.00 387 ILE A N 1
ATOM 3142 C CA . ILE A 1 387 ? 4.166 -8.551 -13.131 1.00 81.00 387 ILE A CA 1
ATOM 3143 C C . ILE A 1 387 ? 5.387 -7.642 -13.309 1.00 81.00 387 ILE A C 1
ATOM 3145 O O . ILE A 1 387 ? 5.406 -6.543 -12.762 1.00 81.00 387 ILE A O 1
ATOM 3149 N N . TYR A 1 388 ? 6.393 -8.076 -14.070 1.00 82.19 388 TYR A N 1
ATOM 3150 C CA . TYR A 1 388 ? 7.582 -7.277 -14.362 1.00 82.19 388 TYR A CA 1
ATOM 3151 C C . TYR A 1 388 ? 7.233 -5.980 -15.102 1.00 82.19 388 TYR A C 1
ATOM 3153 O O . TYR A 1 388 ? 7.661 -4.906 -14.683 1.00 82.19 388 TYR A O 1
ATOM 3161 N N . MET A 1 389 ? 6.395 -6.063 -16.138 1.00 81.75 389 MET A N 1
ATOM 3162 C CA . MET A 1 389 ? 5.912 -4.892 -16.872 1.00 81.75 389 MET A CA 1
ATOM 3163 C C . MET A 1 389 ? 5.084 -3.954 -15.986 1.00 81.75 389 MET A C 1
ATOM 3165 O O . MET A 1 389 ? 5.364 -2.760 -15.962 1.00 81.75 389 MET A O 1
ATOM 3169 N N . ASP A 1 390 ? 4.135 -4.478 -15.199 1.00 83.62 390 ASP A N 1
ATOM 3170 C CA . ASP A 1 390 ? 3.326 -3.657 -14.281 1.00 83.62 390 ASP A CA 1
ATOM 3171 C C . ASP A 1 390 ? 4.200 -3.001 -13.189 1.00 83.62 390 ASP A C 1
ATOM 3173 O O . ASP A 1 390 ? 3.959 -1.857 -12.817 1.00 83.62 390 ASP A O 1
ATOM 3177 N N . ASN A 1 391 ? 5.268 -3.656 -12.718 1.00 85.12 391 ASN A N 1
ATOM 3178 C CA . ASN A 1 391 ? 6.236 -3.056 -11.790 1.00 85.12 391 ASN A CA 1
ATOM 3179 C C . ASN A 1 391 ? 7.020 -1.888 -12.423 1.00 85.12 391 ASN A C 1
ATOM 3181 O O . ASN A 1 391 ? 7.249 -0.869 -11.761 1.00 85.12 391 ASN A O 1
ATOM 3185 N N . ILE A 1 392 ? 7.439 -2.022 -13.686 1.00 83.25 392 ILE A N 1
ATOM 3186 C CA . ILE A 1 392 ? 8.112 -0.945 -14.431 1.00 83.25 392 ILE A CA 1
ATOM 3187 C C . ILE A 1 392 ? 7.156 0.228 -14.630 1.00 83.25 392 ILE A C 1
ATOM 3189 O O . ILE A 1 392 ? 7.515 1.366 -14.337 1.00 83.25 392 ILE A O 1
ATOM 3193 N N . GLU A 1 393 ? 5.929 -0.043 -15.070 1.00 82.94 393 GLU A N 1
ATOM 3194 C CA . GLU A 1 393 ? 4.909 0.980 -15.285 1.00 82.94 393 GLU A CA 1
ATOM 3195 C C . GLU A 1 393 ? 4.553 1.708 -13.982 1.00 82.94 393 GLU A C 1
ATOM 3197 O O . GLU A 1 393 ? 4.506 2.937 -13.960 1.00 82.94 393 GLU A O 1
ATOM 3202 N N . GLN A 1 394 ? 4.407 0.986 -12.864 1.00 79.00 394 GLN A N 1
ATOM 3203 C CA . GLN A 1 394 ? 4.205 1.599 -11.548 1.00 79.00 394 GLN A CA 1
ATOM 3204 C C . GLN A 1 394 ? 5.377 2.496 -11.144 1.00 79.00 394 GLN A C 1
ATOM 3206 O O . GLN A 1 394 ? 5.149 3.607 -10.662 1.00 79.00 394 GLN A O 1
ATOM 3211 N N . THR A 1 395 ? 6.614 2.054 -11.376 1.00 81.06 395 THR A N 1
ATOM 3212 C CA . THR A 1 395 ? 7.811 2.857 -11.087 1.00 81.06 395 THR A CA 1
ATOM 3213 C C . THR A 1 395 ? 7.831 4.117 -11.945 1.00 81.06 395 THR A C 1
ATOM 3215 O O . THR A 1 395 ? 8.015 5.211 -11.425 1.00 81.06 395 THR A O 1
ATOM 3218 N N . ALA A 1 396 ? 7.548 3.995 -13.242 1.00 79.25 396 ALA A N 1
ATOM 3219 C CA . ALA A 1 396 ? 7.470 5.139 -14.136 1.00 79.25 396 ALA A CA 1
ATOM 3220 C C . ALA A 1 396 ? 6.313 6.083 -13.752 1.00 79.25 396 ALA A C 1
ATOM 3222 O O . ALA A 1 396 ? 6.449 7.299 -13.857 1.00 79.25 396 ALA A O 1
ATOM 3223 N N . SER A 1 397 ? 5.167 5.565 -13.292 1.00 78.81 397 SER A N 1
ATOM 3224 C CA . SER A 1 397 ? 3.993 6.362 -12.887 1.00 78.81 397 SER A CA 1
ATOM 3225 C C . SER A 1 397 ? 4.250 7.288 -11.696 1.00 78.81 397 SER A C 1
ATOM 3227 O O . SER A 1 397 ? 3.559 8.294 -11.560 1.00 78.81 397 SER A O 1
ATOM 3229 N N . LEU A 1 398 ? 5.251 6.988 -10.855 1.00 75.88 398 LEU A N 1
ATOM 3230 C CA . LEU A 1 398 ? 5.667 7.879 -9.767 1.00 75.88 398 LEU A CA 1
ATOM 3231 C C . LEU A 1 398 ? 6.018 9.271 -10.297 1.00 75.88 398 LEU A C 1
ATOM 3233 O O . LEU A 1 398 ? 5.630 10.266 -9.692 1.00 75.88 398 LEU A O 1
ATOM 3237 N N . PHE A 1 399 ? 6.673 9.332 -11.459 1.00 73.81 399 PHE A N 1
ATOM 3238 C CA . PHE A 1 399 ? 7.080 10.592 -12.071 1.00 73.81 399 PHE A CA 1
ATOM 3239 C C . PHE A 1 399 ? 5.899 11.436 -12.551 1.00 73.81 399 PHE A C 1
ATOM 3241 O O . PHE A 1 399 ? 5.963 12.653 -12.449 1.00 73.81 399 PHE A O 1
ATOM 3248 N N . ASP A 1 400 ? 4.790 10.825 -12.980 1.00 73.81 400 ASP A N 1
ATOM 3249 C CA . ASP A 1 400 ? 3.587 11.582 -13.358 1.00 73.81 400 ASP A CA 1
ATOM 3250 C C . ASP A 1 400 ? 2.862 12.106 -12.123 1.00 73.81 400 ASP A C 1
ATOM 3252 O O . ASP A 1 400 ? 2.381 13.233 -12.125 1.00 73.81 400 ASP A O 1
ATOM 3256 N N . LYS A 1 401 ? 2.820 11.310 -11.046 1.00 73.62 401 LYS A N 1
ATOM 3257 C CA . LYS A 1 401 ? 2.149 11.698 -9.799 1.00 73.62 401 LYS A CA 1
ATOM 3258 C C . LYS A 1 401 ? 2.771 12.939 -9.167 1.00 73.62 401 LYS A C 1
ATOM 3260 O O . LYS A 1 401 ? 2.053 13.696 -8.529 1.00 73.62 401 LYS A O 1
ATOM 3265 N N . PHE A 1 402 ? 4.065 13.193 -9.380 1.00 71.69 402 PHE A N 1
ATOM 3266 C CA . PHE A 1 402 ? 4.673 14.443 -8.925 1.00 71.69 402 PHE A CA 1
ATOM 3267 C C . PHE A 1 402 ? 4.059 15.677 -9.592 1.00 71.69 402 PHE A C 1
ATOM 3269 O O . PHE A 1 402 ? 3.979 16.714 -8.946 1.00 71.69 402 PHE A O 1
ATOM 3276 N N . LYS A 1 403 ? 3.556 15.576 -10.828 1.00 76.56 403 LYS A N 1
ATOM 3277 C CA . LYS A 1 403 ? 2.994 16.714 -11.572 1.00 76.56 403 LYS A CA 1
ATOM 3278 C C . LYS A 1 403 ? 1.873 17.424 -10.817 1.00 76.56 403 LYS A C 1
ATOM 3280 O O . LYS A 1 403 ? 1.813 18.647 -10.826 1.00 76.56 403 LYS A O 1
ATOM 3285 N N . ASP A 1 404 ? 1.017 16.649 -10.159 1.00 74.44 404 ASP A N 1
ATOM 3286 C CA . ASP A 1 404 ? -0.144 17.161 -9.425 1.00 74.44 404 ASP A CA 1
ATOM 3287 C C . ASP A 1 404 ? 0.196 17.515 -7.967 1.00 74.44 404 ASP A C 1
ATOM 3289 O O . ASP A 1 404 ? -0.659 17.960 -7.204 1.00 74.44 404 ASP A O 1
ATOM 3293 N N . CYS A 1 405 ? 1.442 17.276 -7.559 1.00 67.25 405 CYS A N 1
ATOM 3294 C CA . CYS A 1 405 ? 1.886 17.318 -6.172 1.00 67.25 405 CYS A CA 1
ATOM 3295 C C . CYS A 1 405 ? 2.972 18.364 -5.898 1.00 67.25 405 CYS A C 1
ATOM 3297 O O . CYS A 1 405 ? 3.178 18.718 -4.740 1.00 67.25 405 CYS A O 1
ATOM 3299 N N . VAL A 1 406 ? 3.677 18.840 -6.927 1.00 71.25 406 VAL A N 1
ATOM 3300 C CA . VAL A 1 406 ? 4.753 19.835 -6.803 1.00 71.25 406 VAL A CA 1
ATOM 3301 C C . VAL A 1 406 ? 4.534 21.006 -7.762 1.00 71.25 406 VAL A C 1
ATOM 3303 O O . VAL A 1 406 ? 3.704 20.934 -8.669 1.00 71.25 406 VAL A O 1
ATOM 3306 N N . SER A 1 407 ? 5.260 22.112 -7.570 1.00 76.19 407 SER A N 1
ATOM 3307 C CA . SER A 1 407 ? 5.190 23.241 -8.505 1.00 76.19 407 SER A CA 1
ATOM 3308 C C . SER A 1 407 ? 5.713 22.845 -9.894 1.00 76.19 407 SER A C 1
ATOM 3310 O O . SER A 1 407 ? 6.497 21.907 -10.037 1.00 76.19 407 SER A O 1
ATOM 3312 N N . SER A 1 408 ? 5.329 23.583 -10.940 1.00 80.19 408 SER A N 1
ATOM 3313 C CA . SER A 1 408 ? 5.800 23.289 -12.304 1.00 80.19 408 SER A CA 1
ATOM 3314 C C . SER A 1 408 ? 7.327 23.385 -12.452 1.00 80.19 408 SER A C 1
ATOM 3316 O O . SER A 1 408 ? 7.898 22.701 -13.298 1.00 80.19 408 SER A O 1
ATOM 3318 N N . GLU A 1 409 ? 7.980 24.226 -11.649 1.00 79.94 409 GLU A N 1
ATOM 3319 C CA . GLU A 1 409 ? 9.439 24.376 -11.619 1.00 79.94 409 GLU A CA 1
ATOM 3320 C C . GLU A 1 409 ? 10.094 23.156 -10.960 1.00 79.94 409 GLU A C 1
ATOM 3322 O O . GLU A 1 409 ? 10.937 22.505 -11.567 1.00 79.94 409 GLU A O 1
ATOM 3327 N N . GLN A 1 410 ? 9.588 22.734 -9.800 1.00 75.31 410 GLN A N 1
ATOM 3328 C CA . GLN A 1 410 ? 10.064 21.538 -9.096 1.00 75.31 410 GLN A CA 1
ATOM 3329 C C . GLN A 1 410 ? 9.849 20.262 -9.910 1.00 75.31 410 GLN A C 1
ATOM 3331 O O . GLN A 1 410 ? 10.696 19.370 -9.940 1.00 75.31 410 GLN A O 1
ATOM 3336 N N . TYR A 1 411 ? 8.715 20.180 -10.606 1.00 79.44 411 TYR A N 1
ATOM 3337 C CA . TYR A 1 411 ? 8.441 19.092 -11.530 1.00 79.44 411 TYR A CA 1
ATOM 3338 C C . TYR A 1 411 ? 9.510 19.025 -12.625 1.00 79.44 411 TYR A C 1
ATOM 3340 O O . TYR A 1 411 ? 10.005 17.945 -12.944 1.00 79.44 411 TYR A O 1
ATOM 3348 N N . SER A 1 412 ? 9.905 20.178 -13.166 1.00 80.44 412 SER A N 1
ATOM 3349 C CA . SER A 1 412 ? 10.997 20.278 -14.130 1.00 80.44 412 SER A CA 1
ATOM 3350 C C . SER A 1 412 ? 12.336 19.854 -13.525 1.00 80.44 412 SER A C 1
ATOM 3352 O O . SER A 1 412 ? 13.045 19.058 -14.145 1.00 80.44 412 SER A O 1
ATOM 3354 N N . ASP A 1 413 ? 12.665 20.305 -12.317 1.00 81.12 413 ASP A N 1
ATOM 3355 C CA . ASP A 1 413 ? 13.942 20.010 -11.657 1.00 81.12 413 ASP A CA 1
ATOM 3356 C C . ASP A 1 413 ? 14.141 18.517 -11.383 1.00 81.12 413 ASP A C 1
ATOM 3358 O O . ASP A 1 413 ? 15.219 17.985 -11.645 1.00 81.12 413 ASP A O 1
ATOM 3362 N N . ILE A 1 414 ? 13.092 17.802 -10.956 1.00 79.88 414 ILE A N 1
ATOM 3363 C CA . ILE A 1 414 ? 13.143 16.342 -10.755 1.00 79.88 414 ILE A CA 1
ATOM 3364 C C . ILE A 1 414 ? 13.555 15.631 -12.052 1.00 79.88 414 ILE A C 1
ATOM 3366 O O . ILE A 1 414 ? 14.432 14.765 -12.047 1.00 79.88 414 ILE A O 1
ATOM 3370 N N . HIS A 1 415 ? 12.952 16.006 -13.184 1.00 82.81 415 HIS A N 1
ATOM 3371 C CA . HIS A 1 415 ? 13.265 15.390 -14.474 1.00 82.81 415 HIS A CA 1
ATOM 3372 C C . HIS A 1 415 ? 14.655 15.798 -14.986 1.00 82.81 415 HIS A C 1
ATOM 3374 O O . HIS A 1 415 ? 15.363 14.962 -15.556 1.00 82.81 415 HIS A O 1
ATOM 3380 N N . HIS A 1 416 ? 15.080 17.046 -14.746 1.00 82.75 416 HIS A N 1
ATOM 3381 C CA . HIS A 1 416 ? 16.444 17.493 -15.049 1.00 82.75 416 HIS A CA 1
ATOM 3382 C C . HIS A 1 416 ? 17.472 16.713 -14.230 1.00 82.75 416 HIS A C 1
ATOM 3384 O O . HIS A 1 416 ? 18.477 16.279 -14.790 1.00 82.75 416 HIS A O 1
ATOM 3390 N N . HIS A 1 417 ? 17.202 16.462 -12.948 1.00 82.62 417 HIS A N 1
ATOM 3391 C CA . HIS A 1 417 ? 18.095 15.700 -12.080 1.00 82.62 417 HIS A CA 1
ATOM 3392 C C . HIS A 1 417 ? 18.282 14.262 -12.558 1.00 82.62 417 HIS A C 1
ATOM 3394 O O . HIS A 1 417 ? 19.407 13.777 -12.650 1.00 82.62 417 HIS A O 1
ATOM 3400 N N . ILE A 1 418 ? 17.193 13.574 -12.911 1.00 82.69 418 ILE A N 1
ATOM 3401 C CA . ILE A 1 418 ? 17.260 12.195 -13.419 1.00 82.69 418 ILE A CA 1
ATOM 3402 C C . ILE A 1 418 ? 18.106 12.143 -14.690 1.00 82.69 418 ILE A C 1
ATOM 3404 O O . ILE A 1 418 ? 18.991 11.297 -14.816 1.00 82.69 418 ILE A O 1
ATOM 3408 N N . LEU A 1 419 ? 17.870 13.062 -15.627 1.00 84.00 419 LEU A N 1
ATOM 3409 C CA . LEU A 1 419 ? 18.637 13.110 -16.868 1.00 84.00 419 LEU A CA 1
ATOM 3410 C C . LEU A 1 419 ? 20.094 13.493 -16.640 1.00 84.00 419 LEU A C 1
ATOM 3412 O O . LEU A 1 419 ? 20.970 12.919 -17.287 1.00 84.00 419 LEU A O 1
ATOM 3416 N N . PHE A 1 420 ? 20.370 14.404 -15.711 1.00 83.62 420 PHE A N 1
ATOM 3417 C CA . PHE A 1 420 ? 21.728 14.737 -15.303 1.00 83.62 420 PHE A CA 1
ATOM 3418 C C . PHE A 1 420 ? 22.437 13.516 -14.707 1.00 83.62 420 PHE A C 1
ATOM 3420 O O . PHE A 1 420 ? 23.549 13.191 -15.119 1.00 83.62 420 PHE A O 1
ATOM 3427 N N . PHE A 1 421 ? 21.772 12.774 -13.818 1.00 83.75 421 PHE A N 1
ATOM 3428 C CA . PHE A 1 421 ? 22.295 11.537 -13.247 1.00 83.75 421 PHE A CA 1
ATOM 3429 C C . PHE A 1 421 ? 22.615 10.502 -14.331 1.00 83.75 421 PHE A C 1
ATOM 3431 O O . PHE A 1 421 ? 23.734 9.991 -14.367 1.00 83.75 421 PHE A O 1
ATOM 3438 N N . LEU A 1 422 ? 21.682 10.225 -15.246 1.00 83.69 422 LEU A N 1
ATOM 3439 C CA . LEU A 1 422 ? 21.908 9.298 -16.360 1.00 83.69 422 LEU A CA 1
ATOM 3440 C C . LEU A 1 422 ? 23.078 9.759 -17.243 1.00 83.69 422 LEU A C 1
ATOM 3442 O O . LEU A 1 422 ? 23.984 8.980 -17.542 1.00 83.69 422 LEU A O 1
ATOM 3446 N N . SER A 1 423 ? 23.118 11.050 -17.575 1.00 82.19 423 SER A N 1
ATOM 3447 C CA . SER A 1 423 ? 24.193 11.645 -18.375 1.00 82.19 423 SER A CA 1
ATOM 3448 C C . SER A 1 423 ? 25.549 11.549 -17.673 1.00 82.19 423 SER A C 1
ATOM 3450 O O . SER A 1 423 ? 26.543 11.247 -18.321 1.00 82.19 423 SER A O 1
ATOM 3452 N N . SER A 1 424 ? 25.603 11.709 -16.347 1.00 83.50 424 SER A N 1
ATOM 3453 C CA . SER A 1 424 ? 26.839 11.569 -15.563 1.00 83.50 424 SER A CA 1
ATOM 3454 C C . SER A 1 424 ? 27.420 10.150 -15.587 1.00 83.50 424 SER A C 1
ATOM 3456 O O . SER A 1 424 ? 28.626 9.969 -15.430 1.00 83.50 424 SER A O 1
ATOM 3458 N N . LYS A 1 425 ? 26.574 9.125 -15.778 1.00 83.25 425 LYS A N 1
ATOM 3459 C CA . LYS A 1 425 ? 27.006 7.720 -15.847 1.00 83.25 425 LYS A CA 1
ATOM 3460 C C . LYS A 1 425 ? 27.519 7.346 -17.228 1.00 83.25 425 LYS A C 1
ATOM 3462 O O . LYS A 1 425 ? 28.380 6.476 -17.335 1.00 83.25 425 LYS A O 1
ATOM 3467 N N . TRP A 1 426 ? 26.954 7.954 -18.262 1.00 85.44 426 TRP A N 1
ATOM 3468 C CA . TRP A 1 426 ? 27.194 7.566 -19.647 1.00 85.44 426 TRP A CA 1
ATOM 3469 C C . TRP A 1 426 ? 28.135 8.505 -20.394 1.00 85.44 426 TRP A C 1
ATOM 3471 O O . TRP A 1 426 ? 28.680 8.106 -21.419 1.00 85.44 426 TRP A O 1
ATOM 3481 N N . SER A 1 427 ? 28.326 9.723 -19.881 1.00 81.31 427 SER A N 1
ATOM 3482 C CA . SER A 1 427 ? 29.125 10.786 -20.494 1.00 81.31 427 SER A CA 1
ATOM 3483 C C . SER A 1 427 ? 28.816 10.939 -21.990 1.00 81.31 427 SER A C 1
ATOM 3485 O O . SER A 1 427 ? 29.721 10.776 -22.815 1.00 81.31 427 SER A O 1
ATOM 3487 N N . PRO A 1 428 ? 27.539 11.185 -22.362 1.00 79.62 428 PRO A N 1
ATOM 3488 C CA . PRO A 1 428 ? 27.159 11.324 -23.758 1.00 79.62 428 PRO A CA 1
ATOM 3489 C C . PRO A 1 428 ? 27.983 12.439 -24.401 1.00 79.62 428 PRO A C 1
ATOM 3491 O O . PRO A 1 428 ? 28.209 13.491 -23.802 1.00 79.62 428 PRO A O 1
ATOM 3494 N N . SER A 1 429 ? 28.461 12.179 -25.614 1.00 78.75 429 SER A N 1
ATOM 3495 C CA . SER A 1 429 ? 29.291 13.114 -26.356 1.00 78.75 429 SER A CA 1
ATOM 3496 C C . SER A 1 429 ? 28.654 13.412 -27.703 1.00 78.75 429 SER A C 1
ATOM 3498 O O . SER A 1 429 ? 28.187 12.503 -28.408 1.00 78.75 429 SER A O 1
ATOM 3500 N N . ALA A 1 430 ? 28.652 14.696 -28.046 1.00 74.88 430 ALA A N 1
ATOM 3501 C CA . ALA A 1 430 ? 28.315 15.143 -29.376 1.00 74.88 430 ALA A CA 1
ATOM 3502 C C . ALA A 1 430 ? 29.459 14.779 -30.327 1.00 74.88 430 ALA A C 1
ATOM 3504 O O . ALA A 1 430 ? 30.635 15.001 -30.037 1.00 74.88 430 ALA A O 1
ATOM 3505 N N . ALA A 1 431 ? 29.107 14.227 -31.481 1.00 71.75 431 ALA A N 1
ATOM 3506 C CA . ALA A 1 431 ? 30.068 13.826 -32.499 1.00 71.75 431 ALA A CA 1
ATOM 3507 C C . ALA A 1 431 ? 29.756 14.531 -33.828 1.00 71.75 431 ALA A C 1
ATOM 3509 O O . ALA A 1 431 ? 28.586 14.824 -34.101 1.00 71.75 431 ALA A O 1
ATOM 3510 N N . PRO A 1 432 ? 30.777 14.839 -34.650 1.00 75.94 432 PRO A N 1
ATOM 3511 C CA . PRO A 1 432 ? 30.563 15.412 -35.972 1.00 75.94 432 PRO A CA 1
ATOM 3512 C C . PRO A 1 432 ? 29.924 14.375 -36.900 1.00 75.94 432 PRO A C 1
ATOM 3514 O O . PRO A 1 432 ? 30.131 13.174 -36.741 1.00 75.94 432 PRO A O 1
ATOM 3517 N N . MET A 1 433 ? 29.170 14.829 -37.902 1.00 73.50 433 MET A N 1
ATOM 3518 C CA . MET A 1 433 ? 28.463 13.925 -38.821 1.00 73.50 433 MET A CA 1
ATOM 3519 C C . MET A 1 433 ? 29.403 12.946 -39.546 1.00 73.50 433 MET A C 1
ATOM 3521 O O . MET A 1 433 ? 29.095 11.763 -39.674 1.00 73.50 433 MET A O 1
ATOM 3525 N N . THR A 1 434 ? 30.582 13.428 -39.942 1.00 76.56 434 THR A N 1
ATOM 3526 C CA . THR A 1 434 ? 31.612 12.650 -40.648 1.00 76.56 434 THR A CA 1
ATOM 3527 C C . THR A 1 434 ? 32.089 11.429 -39.861 1.00 76.56 434 THR A C 1
ATOM 3529 O O . THR A 1 434 ? 32.448 10.419 -40.455 1.00 76.56 434 THR A O 1
ATOM 3532 N N . ALA A 1 435 ? 32.025 11.479 -38.528 1.00 79.00 435 ALA A N 1
ATOM 3533 C CA . ALA A 1 435 ? 32.378 10.364 -37.655 1.00 79.00 435 ALA A CA 1
ATOM 3534 C C . ALA A 1 435 ? 31.497 9.127 -37.918 1.00 79.00 435 ALA A C 1
ATOM 3536 O O . ALA A 1 435 ? 31.986 8.001 -37.982 1.00 79.00 435 ALA A O 1
ATOM 3537 N N . TYR A 1 436 ? 30.191 9.326 -38.122 1.00 83.81 436 TYR A N 1
ATOM 3538 C CA . TYR A 1 436 ? 29.249 8.224 -38.340 1.00 83.81 436 TYR A CA 1
ATOM 3539 C C . TYR A 1 436 ? 29.183 7.748 -39.789 1.00 83.81 436 TYR A C 1
ATOM 3541 O O . TYR A 1 436 ? 28.835 6.588 -40.020 1.00 83.81 436 TYR A O 1
ATOM 3549 N N . ASP A 1 437 ? 29.546 8.608 -40.743 1.00 78.38 437 ASP A N 1
ATOM 3550 C CA . ASP A 1 437 ? 29.628 8.248 -42.160 1.00 78.38 437 ASP A CA 1
ATOM 3551 C C . ASP A 1 437 ? 30.661 7.141 -42.408 1.00 78.38 437 ASP A C 1
ATOM 3553 O O . ASP A 1 437 ? 30.422 6.256 -43.226 1.00 78.38 437 ASP A O 1
ATOM 3557 N N . ASP A 1 438 ? 31.752 7.127 -41.639 1.00 76.50 438 ASP A N 1
ATOM 3558 C CA . ASP A 1 438 ? 32.771 6.075 -41.703 1.00 76.50 438 ASP A CA 1
ATOM 3559 C C . ASP A 1 438 ? 32.437 4.854 -40.828 1.00 76.50 438 ASP A C 1
ATOM 3561 O O . ASP A 1 438 ? 32.782 3.714 -41.161 1.00 76.50 438 ASP A O 1
ATOM 3565 N N . ALA A 1 439 ? 31.780 5.088 -39.691 1.00 81.62 439 ALA A N 1
ATOM 3566 C CA . ALA A 1 439 ? 31.593 4.103 -38.631 1.00 81.62 439 ALA A CA 1
ATOM 3567 C C . ALA A 1 439 ? 30.402 3.152 -38.872 1.00 81.62 439 ALA A C 1
ATOM 3569 O O . ALA A 1 439 ? 30.532 1.931 -38.723 1.00 81.62 439 ALA A O 1
ATOM 3570 N N . LEU A 1 440 ? 29.247 3.686 -39.288 1.00 84.38 440 LEU A N 1
ATOM 3571 C CA . LEU A 1 440 ? 28.018 2.905 -39.475 1.00 84.38 440 LEU A CA 1
ATOM 3572 C C . LEU A 1 440 ? 28.079 1.890 -40.632 1.00 84.38 440 LEU A C 1
ATOM 3574 O O . LEU A 1 440 ? 27.664 0.757 -40.397 1.00 84.38 440 LEU A O 1
ATOM 3578 N N . PRO A 1 441 ? 28.642 2.189 -41.827 1.00 83.38 441 PRO A N 1
ATOM 3579 C CA . PRO A 1 441 ? 28.768 1.185 -42.893 1.00 83.38 441 PRO A CA 1
ATOM 3580 C C . PRO A 1 441 ? 29.596 -0.039 -42.484 1.00 83.38 441 PRO A C 1
ATOM 3582 O O . PRO A 1 441 ? 29.471 -1.113 -43.070 1.00 83.38 441 PRO A O 1
ATOM 3585 N N . ARG A 1 442 ? 30.480 0.128 -41.492 1.00 83.50 442 ARG A N 1
ATOM 3586 C CA . ARG A 1 442 ? 31.346 -0.929 -40.958 1.00 83.50 442 ARG A CA 1
ATOM 3587 C C . ARG A 1 442 ? 30.738 -1.637 -39.747 1.00 83.50 442 ARG A C 1
ATOM 3589 O O . ARG A 1 442 ? 31.348 -2.582 -39.253 1.00 83.50 442 ARG A O 1
ATOM 3596 N N . ASN A 1 443 ? 29.566 -1.201 -39.279 1.00 82.81 443 ASN A N 1
ATOM 3597 C CA . ASN A 1 443 ? 28.929 -1.650 -38.042 1.00 82.81 443 ASN A CA 1
ATOM 3598 C C . ASN A 1 443 ? 29.817 -1.457 -36.795 1.00 82.81 443 ASN A C 1
ATOM 3600 O O . ASN A 1 443 ? 29.866 -2.327 -35.926 1.00 82.81 443 ASN A O 1
ATOM 3604 N N . ILE A 1 444 ? 30.540 -0.332 -36.706 1.00 84.00 444 ILE A N 1
ATOM 3605 C CA . ILE A 1 444 ? 31.454 -0.027 -35.590 1.00 84.00 444 ILE A CA 1
ATOM 3606 C C . ILE A 1 444 ? 30.917 1.187 -34.812 1.00 84.00 444 ILE A C 1
ATOM 3608 O O . ILE A 1 444 ? 31.221 2.315 -35.180 1.00 84.00 444 ILE A O 1
ATOM 3612 N N . PRO A 1 445 ? 30.114 1.000 -33.753 1.00 84.56 445 PRO A N 1
ATOM 3613 C CA . PRO A 1 445 ? 29.636 2.103 -32.920 1.00 84.56 445 PRO A CA 1
ATOM 3614 C C . PRO A 1 445 ? 30.769 2.665 -32.047 1.00 84.56 445 PRO A C 1
ATOM 3616 O O . PRO A 1 445 ? 31.709 1.943 -31.700 1.00 84.56 445 PRO A O 1
ATOM 3619 N N . TYR A 1 446 ? 30.680 3.937 -31.644 1.00 86.69 446 TYR A N 1
ATOM 3620 C CA . TYR A 1 446 ? 31.659 4.514 -30.718 1.00 86.69 446 TYR A CA 1
ATOM 3621 C C . TYR A 1 446 ? 31.485 3.963 -29.291 1.00 86.69 446 TYR A C 1
ATOM 3623 O O . TYR A 1 446 ? 30.407 3.480 -28.933 1.00 86.69 446 TYR A O 1
ATOM 3631 N N . PRO A 1 447 ? 32.510 4.064 -28.419 1.00 86.44 447 PRO A N 1
ATOM 3632 C CA . PRO A 1 447 ? 32.432 3.542 -27.051 1.00 86.44 447 PRO A CA 1
ATOM 3633 C C . PRO A 1 447 ? 31.254 4.079 -26.220 1.00 86.44 447 PRO A C 1
ATOM 3635 O O . PRO A 1 447 ? 30.649 3.324 -25.454 1.00 86.44 447 PRO A O 1
ATOM 3638 N N . TRP A 1 448 ? 30.887 5.356 -26.375 1.00 85.19 448 TRP A N 1
ATOM 3639 C CA . TRP A 1 448 ? 29.721 5.930 -25.688 1.00 85.19 448 TRP A CA 1
ATOM 3640 C C . TRP A 1 448 ? 28.396 5.389 -26.248 1.00 85.19 448 TRP A C 1
ATOM 3642 O O . TRP A 1 448 ? 27.472 5.153 -25.474 1.00 85.19 448 TRP A O 1
ATOM 3652 N N . ASP A 1 449 ? 28.316 5.096 -27.552 1.00 89.19 449 ASP A N 1
ATOM 3653 C CA . ASP A 1 449 ? 27.130 4.492 -28.177 1.00 89.19 449 ASP A CA 1
ATOM 3654 C C . ASP A 1 449 ? 26.909 3.072 -27.668 1.00 89.19 449 ASP A C 1
ATOM 3656 O O . ASP A 1 449 ? 25.788 2.685 -27.343 1.00 89.19 449 ASP A O 1
ATOM 3660 N N . ILE A 1 450 ? 27.999 2.312 -27.530 1.00 88.88 450 ILE A N 1
ATOM 3661 C CA . ILE A 1 450 ? 27.982 0.980 -26.922 1.00 88.88 450 ILE A CA 1
ATOM 3662 C C . ILE A 1 450 ? 27.519 1.074 -25.471 1.00 88.88 450 ILE A C 1
ATOM 3664 O O . ILE A 1 450 ? 26.667 0.290 -25.060 1.00 88.88 450 ILE A O 1
ATOM 3668 N N . THR A 1 451 ? 28.057 2.024 -24.704 1.00 89.62 451 THR A N 1
ATOM 3669 C CA . THR A 1 451 ? 27.736 2.189 -23.279 1.00 89.62 451 THR A CA 1
ATOM 3670 C C . THR A 1 451 ? 26.261 2.538 -23.076 1.00 89.62 451 THR A C 1
ATOM 3672 O O . THR A 1 451 ? 25.571 1.866 -22.311 1.00 89.62 451 THR A O 1
ATOM 3675 N N . ILE A 1 452 ? 25.758 3.548 -23.791 1.00 90.25 452 ILE A N 1
ATOM 3676 C CA . ILE A 1 452 ? 24.366 4.003 -23.690 1.00 90.25 452 ILE A CA 1
ATOM 3677 C C . ILE A 1 452 ? 23.417 2.943 -24.250 1.00 90.25 452 ILE A C 1
ATOM 3679 O O . ILE A 1 452 ? 22.476 2.535 -23.575 1.00 90.25 452 ILE A O 1
ATOM 3683 N N . GLY A 1 453 ? 23.670 2.456 -25.465 1.00 89.19 453 GLY A N 1
ATOM 3684 C CA . GLY A 1 453 ? 22.810 1.473 -26.112 1.00 89.19 453 GLY A CA 1
ATOM 3685 C C . GLY A 1 453 ? 22.738 0.149 -25.353 1.00 89.19 453 GLY A C 1
ATOM 3686 O O . GLY A 1 453 ? 21.650 -0.401 -25.190 1.00 89.19 453 GLY A O 1
ATOM 3687 N N . SER A 1 454 ? 23.857 -0.321 -24.789 1.00 88.00 454 SER A N 1
ATOM 3688 C CA . SER A 1 454 ? 23.850 -1.517 -23.935 1.00 88.00 454 SER A CA 1
ATOM 3689 C C . SER A 1 454 ? 23.096 -1.277 -22.630 1.00 88.00 454 SER A C 1
ATOM 3691 O O . SER A 1 454 ? 22.370 -2.165 -22.206 1.00 88.00 454 SER A O 1
ATOM 3693 N N . ALA A 1 455 ? 23.171 -0.081 -22.030 1.00 89.38 455 ALA A N 1
ATOM 3694 C CA . ALA A 1 455 ? 22.375 0.232 -20.842 1.00 89.38 455 ALA A CA 1
ATOM 3695 C C . ALA A 1 455 ? 20.868 0.109 -21.119 1.00 89.38 455 ALA A C 1
ATOM 3697 O O . ALA A 1 455 ? 20.154 -0.496 -20.322 1.00 89.38 455 ALA A O 1
ATOM 3698 N N . PHE A 1 456 ? 20.388 0.623 -22.256 1.00 88.44 456 PHE A N 1
ATOM 3699 C CA . PHE A 1 456 ? 18.981 0.490 -22.647 1.00 88.44 456 PHE A CA 1
ATOM 3700 C C . PHE A 1 456 ? 18.605 -0.949 -23.024 1.00 88.44 456 PHE A C 1
ATOM 3702 O O . PHE A 1 456 ? 17.536 -1.390 -22.617 1.00 88.44 456 PHE A O 1
ATOM 3709 N N . LYS A 1 457 ? 19.489 -1.692 -23.706 1.00 85.94 457 LYS A N 1
ATOM 3710 C CA . LYS A 1 457 ? 19.278 -3.113 -24.041 1.00 85.94 457 LYS A CA 1
ATOM 3711 C C . LYS A 1 457 ? 19.206 -4.011 -22.801 1.00 85.94 457 LYS A C 1
ATOM 3713 O O . LYS A 1 457 ? 18.409 -4.945 -22.732 1.00 85.94 457 LYS A O 1
ATOM 3718 N N . ASP A 1 458 ? 20.088 -3.772 -21.834 1.00 83.31 458 ASP A N 1
ATOM 3719 C CA . ASP A 1 458 ? 20.212 -4.596 -20.629 1.00 83.31 458 ASP A CA 1
ATOM 3720 C C . ASP A 1 458 ? 19.175 -4.192 -19.565 1.00 83.31 458 ASP A C 1
ATOM 3722 O O . ASP A 1 458 ? 18.812 -4.988 -18.690 1.00 83.31 458 ASP A O 1
ATOM 3726 N N . HIS A 1 459 ? 18.653 -2.963 -19.655 1.00 83.81 459 HIS A N 1
ATOM 3727 C CA . HIS A 1 459 ? 17.627 -2.418 -18.771 1.00 83.81 459 HIS A CA 1
ATOM 3728 C C . HIS A 1 459 ? 16.479 -1.763 -19.567 1.00 83.81 459 HIS A C 1
ATOM 3730 O O . HIS A 1 459 ? 16.335 -0.537 -19.537 1.00 83.81 459 HIS A O 1
ATOM 3736 N N . PRO A 1 460 ? 15.578 -2.557 -20.185 1.00 78.31 460 PRO A N 1
ATOM 3737 C CA . PRO A 1 460 ? 14.481 -2.044 -21.022 1.00 78.31 460 PRO A CA 1
ATOM 3738 C C . PRO A 1 460 ? 13.554 -1.049 -20.298 1.00 78.31 460 PRO A C 1
ATOM 3740 O O . PRO A 1 460 ? 12.940 -0.177 -20.911 1.00 78.31 460 PRO A O 1
ATOM 3743 N N . ALA A 1 461 ? 13.485 -1.141 -18.963 1.00 77.94 461 ALA A N 1
ATOM 3744 C CA . ALA A 1 461 ? 12.758 -0.224 -18.083 1.00 77.94 461 ALA A CA 1
ATOM 3745 C C . ALA A 1 461 ? 13.224 1.243 -18.171 1.00 77.94 461 ALA A C 1
ATOM 3747 O O . ALA A 1 461 ? 12.483 2.144 -17.775 1.00 77.94 461 ALA A O 1
ATOM 3748 N N . LEU A 1 462 ? 14.433 1.494 -18.684 1.00 84.94 462 LEU A N 1
ATOM 3749 C CA . LEU A 1 462 ? 14.945 2.845 -18.890 1.00 84.94 462 LEU A CA 1
ATOM 3750 C C . LEU A 1 462 ? 14.146 3.607 -19.948 1.00 84.94 462 LEU A C 1
ATOM 3752 O O . LEU A 1 462 ? 13.998 4.816 -19.798 1.00 84.94 462 LEU A O 1
ATOM 3756 N N . PHE A 1 463 ? 13.579 2.938 -20.962 1.00 86.88 463 PHE A N 1
ATOM 3757 C CA . PHE A 1 463 ? 12.769 3.605 -21.988 1.00 86.88 463 PHE A CA 1
ATOM 3758 C C . PHE A 1 463 ? 11.554 4.334 -21.390 1.00 86.88 463 PHE A C 1
ATOM 3760 O O . PHE A 1 463 ? 11.480 5.547 -21.565 1.00 86.88 463 PHE A O 1
ATOM 3767 N N . PRO A 1 464 ? 10.652 3.684 -20.622 1.00 83.88 464 PRO A N 1
ATOM 3768 C CA . PRO A 1 464 ? 9.532 4.373 -19.976 1.00 83.88 464 PRO A CA 1
ATOM 3769 C C . PRO A 1 464 ? 9.926 5.548 -19.070 1.00 83.88 464 PRO A C 1
ATOM 3771 O O . PRO A 1 464 ? 9.200 6.535 -18.997 1.00 83.88 464 PRO A O 1
ATOM 3774 N N . ILE A 1 465 ? 11.053 5.452 -18.356 1.00 82.75 465 ILE A N 1
ATOM 3775 C CA . ILE A 1 465 ? 11.534 6.533 -17.478 1.00 82.75 465 ILE A CA 1
ATOM 3776 C C . ILE A 1 465 ? 12.066 7.694 -18.325 1.00 82.75 465 ILE A C 1
ATOM 3778 O O . ILE A 1 465 ? 11.722 8.854 -18.095 1.00 82.75 465 ILE A O 1
ATOM 3782 N N . PHE A 1 466 ? 12.875 7.380 -19.336 1.00 86.69 466 PHE A N 1
ATOM 3783 C CA . PHE A 1 466 ? 13.463 8.358 -20.241 1.00 86.69 466 PHE A CA 1
ATOM 3784 C C . PHE A 1 466 ? 12.391 9.085 -21.066 1.00 86.69 466 PHE A C 1
ATOM 3786 O O . PHE A 1 466 ? 12.407 10.311 -21.128 1.00 86.69 466 PHE A O 1
ATOM 3793 N N . GLU A 1 467 ? 11.406 8.355 -21.602 1.00 86.19 467 GLU A N 1
ATOM 3794 C CA . GLU A 1 467 ? 10.240 8.880 -22.333 1.00 86.19 467 GLU A CA 1
ATOM 3795 C C . GLU A 1 467 ? 9.477 9.955 -21.550 1.00 86.19 467 GLU A C 1
ATOM 3797 O O . GLU A 1 467 ? 8.963 10.897 -22.152 1.00 86.19 467 GLU A O 1
ATOM 3802 N N . LYS A 1 468 ? 9.413 9.841 -20.219 1.00 81.19 468 LYS A N 1
ATOM 3803 C CA . LYS A 1 468 ? 8.790 10.852 -19.354 1.00 81.19 468 LYS A CA 1
ATOM 3804 C C . LYS A 1 468 ? 9.684 12.065 -19.158 1.00 81.19 468 LYS A C 1
ATOM 3806 O O . LYS A 1 468 ? 9.227 13.196 -19.286 1.00 81.19 468 LYS A O 1
ATOM 3811 N N . CYS A 1 469 ? 10.974 11.843 -18.922 1.00 82.19 469 CYS A N 1
ATOM 3812 C CA . CYS A 1 469 ? 11.924 12.929 -18.695 1.00 82.19 469 CYS A CA 1
ATOM 3813 C C . CYS A 1 469 ? 12.070 13.854 -19.907 1.00 82.19 469 CYS A C 1
ATOM 3815 O O . CYS A 1 469 ? 12.110 15.074 -19.748 1.00 82.19 469 CYS A O 1
ATOM 3817 N N . ILE A 1 470 ? 12.092 13.304 -21.123 1.00 81.31 470 ILE A N 1
ATOM 3818 C CA . ILE A 1 470 ? 12.254 14.117 -22.336 1.00 81.31 470 ILE A CA 1
ATOM 3819 C C . ILE A 1 470 ? 11.048 15.010 -22.659 1.00 81.31 470 ILE A C 1
ATOM 3821 O O . ILE A 1 470 ? 11.186 15.945 -23.440 1.00 81.31 470 ILE A O 1
ATOM 3825 N N . GLN A 1 471 ? 9.869 14.734 -22.089 1.00 78.94 471 GLN A N 1
ATOM 3826 C CA . GLN A 1 471 ? 8.688 15.588 -22.272 1.00 78.94 471 GLN A CA 1
ATOM 3827 C C . GLN A 1 471 ? 8.813 16.904 -21.498 1.00 78.94 471 GLN A C 1
ATOM 3829 O O . GLN A 1 471 ? 8.099 17.860 -21.792 1.00 78.94 471 GLN A O 1
ATOM 3834 N N . VAL A 1 472 ? 9.709 16.942 -20.508 1.00 77.12 472 VAL A N 1
ATOM 3835 C CA . VAL A 1 472 ? 9.863 18.046 -19.558 1.00 77.12 472 VAL A CA 1
ATOM 3836 C C . VAL A 1 472 ? 11.188 18.790 -19.767 1.00 77.12 472 VAL A C 1
ATOM 3838 O O . VAL A 1 472 ? 11.244 20.009 -19.621 1.00 77.12 472 VAL A O 1
ATOM 3841 N N . VAL A 1 473 ? 12.259 18.079 -20.133 1.00 75.12 473 VAL A N 1
ATOM 3842 C CA . VAL A 1 473 ? 13.632 18.614 -20.181 1.00 75.12 473 VAL A CA 1
ATOM 3843 C C . VAL A 1 473 ? 14.062 19.035 -21.585 1.00 75.12 473 VAL A C 1
ATOM 3845 O O . VAL A 1 473 ? 13.654 18.450 -22.588 1.00 75.12 473 VAL A O 1
ATOM 3848 N N . LYS A 1 474 ? 14.927 20.060 -21.660 1.00 67.38 474 LYS A N 1
ATOM 3849 C CA . LYS A 1 474 ? 15.423 20.619 -22.927 1.00 67.38 474 LYS A CA 1
ATOM 3850 C C . LYS A 1 474 ? 16.116 19.562 -23.813 1.00 67.38 474 LYS A C 1
ATOM 3852 O O . LYS A 1 474 ? 16.870 18.738 -23.295 1.00 67.38 474 LYS A O 1
ATOM 3857 N N . PRO A 1 475 ? 15.983 19.654 -25.153 1.00 67.69 475 PRO A N 1
ATOM 3858 C CA . PRO A 1 475 ? 16.473 18.625 -26.074 1.00 67.69 475 PRO A CA 1
ATOM 3859 C C . PRO A 1 475 ? 17.989 18.385 -26.079 1.00 67.69 475 PRO A C 1
ATOM 3861 O O . PRO A 1 475 ? 18.415 17.294 -26.417 1.00 67.69 475 PRO A O 1
ATOM 3864 N N . ALA A 1 476 ? 18.832 19.367 -25.743 1.00 65.75 476 ALA A N 1
ATOM 3865 C CA . ALA A 1 476 ? 20.273 19.289 -26.028 1.00 65.75 476 ALA A CA 1
ATOM 3866 C C . ALA A 1 476 ? 20.968 18.047 -25.428 1.00 65.75 476 ALA A C 1
ATOM 3868 O O . ALA A 1 476 ? 21.659 17.336 -26.148 1.00 65.75 476 ALA A O 1
ATOM 3869 N N . THR A 1 477 ? 20.735 17.742 -24.149 1.00 65.88 477 THR A N 1
ATOM 3870 C CA . THR A 1 477 ? 21.361 16.598 -23.456 1.00 65.88 477 THR A CA 1
ATOM 3871 C C . THR A 1 477 ? 20.688 15.262 -23.791 1.00 65.88 477 THR A C 1
ATOM 3873 O O . THR A 1 477 ? 21.340 14.225 -23.881 1.00 65.88 477 THR A O 1
ATOM 3876 N N . THR A 1 478 ? 19.371 15.266 -24.000 1.00 77.69 478 THR A N 1
ATOM 3877 C CA . THR A 1 478 ? 18.593 14.056 -24.320 1.00 77.69 478 THR A CA 1
ATOM 3878 C C . THR A 1 478 ? 18.839 13.589 -25.751 1.00 77.69 478 THR A C 1
ATOM 3880 O O . THR A 1 478 ? 18.789 12.396 -26.046 1.00 77.69 478 THR A O 1
ATOM 3883 N N . ASN A 1 479 ? 19.184 14.524 -26.626 1.00 81.50 479 ASN A N 1
ATOM 3884 C CA . ASN A 1 479 ? 19.463 14.296 -28.025 1.00 81.50 479 ASN A CA 1
ATOM 3885 C C . ASN A 1 479 ? 20.707 13.419 -28.274 1.00 81.50 479 ASN A C 1
ATOM 3887 O O . ASN A 1 479 ? 20.644 12.510 -29.103 1.00 81.50 479 ASN A O 1
ATOM 3891 N N . ASP A 1 480 ? 21.803 13.628 -27.536 1.00 81.94 480 ASP A N 1
ATOM 3892 C CA . ASP A 1 480 ? 23.011 12.785 -27.625 1.00 81.94 480 ASP A CA 1
ATOM 3893 C C . ASP A 1 480 ? 22.736 11.336 -27.197 1.00 81.94 480 ASP A C 1
ATOM 3895 O O . ASP A 1 480 ? 23.262 10.380 -27.778 1.00 81.94 480 ASP A O 1
ATOM 3899 N N . ILE A 1 481 ? 21.871 11.166 -26.194 1.00 87.62 481 ILE A N 1
ATOM 3900 C CA . ILE A 1 481 ? 21.435 9.857 -25.703 1.00 87.62 481 ILE A CA 1
ATOM 3901 C C . ILE A 1 481 ? 20.591 9.157 -26.777 1.00 87.62 481 ILE A C 1
ATOM 3903 O O . ILE A 1 481 ? 20.898 8.023 -27.138 1.00 87.62 481 ILE A O 1
ATOM 3907 N N . ILE A 1 482 ? 19.589 9.835 -27.354 1.00 88.12 482 ILE A N 1
ATOM 3908 C CA . ILE A 1 482 ? 18.736 9.281 -28.426 1.00 88.12 482 ILE A CA 1
ATOM 3909 C C . ILE A 1 482 ? 19.576 8.852 -29.636 1.00 88.12 482 ILE A C 1
ATOM 3911 O O . ILE A 1 482 ? 19.382 7.755 -30.164 1.00 88.12 482 ILE A O 1
ATOM 3915 N N . ARG A 1 483 ? 20.544 9.680 -30.047 1.00 87.38 483 ARG A N 1
ATOM 3916 C CA . ARG A 1 483 ? 21.491 9.360 -31.124 1.00 87.38 483 ARG A CA 1
ATOM 3917 C C . ARG A 1 483 ? 22.281 8.089 -30.824 1.00 87.38 483 ARG A C 1
ATOM 3919 O O . ARG A 1 483 ? 22.395 7.223 -31.687 1.00 87.38 483 ARG A O 1
ATOM 3926 N N . SER A 1 484 ? 22.805 7.979 -29.607 1.00 89.31 484 SER A N 1
ATOM 3927 C CA . SER A 1 484 ? 23.603 6.832 -29.167 1.00 89.31 484 SER A CA 1
ATOM 3928 C C . SER A 1 484 ? 22.790 5.536 -29.185 1.00 89.31 484 SER A C 1
ATOM 3930 O O . SER A 1 484 ? 23.268 4.510 -29.667 1.00 89.31 484 SER A O 1
ATOM 3932 N N . ILE A 1 485 ? 21.529 5.598 -28.740 1.00 91.31 485 ILE A N 1
ATOM 3933 C CA . ILE A 1 485 ? 20.586 4.473 -28.802 1.00 91.31 485 ILE A CA 1
ATOM 3934 C C . ILE A 1 485 ? 20.316 4.079 -30.264 1.00 91.31 485 ILE A C 1
ATOM 3936 O O . ILE A 1 485 ? 20.383 2.897 -30.601 1.00 91.31 485 ILE A O 1
ATOM 3940 N N . LEU A 1 486 ? 20.060 5.048 -31.152 1.00 91.25 486 LEU A N 1
ATOM 3941 C CA . LEU A 1 486 ? 19.811 4.789 -32.575 1.00 91.25 486 LEU A CA 1
ATOM 3942 C C . LEU A 1 486 ? 20.993 4.103 -33.260 1.00 91.25 486 LEU A C 1
ATOM 3944 O O . LEU A 1 486 ? 20.808 3.075 -33.911 1.00 91.25 486 LEU A O 1
ATOM 3948 N N . VAL A 1 487 ? 22.200 4.638 -33.078 1.00 90.62 487 VAL A N 1
ATOM 3949 C CA . VAL A 1 487 ? 23.435 4.060 -33.624 1.00 90.62 487 VAL A CA 1
ATOM 3950 C C . VAL A 1 487 ? 23.631 2.630 -33.124 1.00 90.62 487 VAL A C 1
ATOM 3952 O O . VAL A 1 487 ? 23.919 1.734 -33.917 1.00 90.62 487 VAL A O 1
ATOM 3955 N N . TYR A 1 488 ? 23.413 2.388 -31.830 1.00 93.25 488 TYR A N 1
ATOM 3956 C CA . TYR A 1 488 ? 23.528 1.052 -31.259 1.00 93.25 488 TYR A CA 1
ATOM 3957 C C . TYR A 1 488 ? 22.557 0.051 -31.892 1.00 93.25 488 TYR A C 1
ATOM 3959 O O . TYR A 1 488 ? 22.980 -1.035 -32.286 1.00 93.25 488 TYR A O 1
ATOM 3967 N N . PHE A 1 489 ? 21.272 0.401 -32.023 1.00 93.44 489 PHE A N 1
ATOM 3968 C CA . PHE A 1 489 ? 20.284 -0.516 -32.599 1.00 93.44 489 PHE A CA 1
ATOM 3969 C C . PHE A 1 489 ? 20.484 -0.733 -34.102 1.00 93.44 489 PHE A C 1
ATOM 3971 O O . PHE A 1 489 ? 20.286 -1.854 -34.565 1.00 93.44 489 PHE A O 1
ATOM 3978 N N . ILE A 1 490 ? 20.955 0.273 -34.851 1.00 93.62 490 ILE A N 1
ATOM 3979 C CA . ILE A 1 490 ? 21.389 0.081 -36.246 1.00 93.62 490 ILE A CA 1
ATOM 3980 C C . ILE A 1 490 ? 22.463 -1.005 -36.319 1.00 93.62 490 ILE A C 1
ATOM 3982 O O . ILE A 1 490 ? 22.345 -1.935 -37.115 1.00 93.62 490 ILE A O 1
ATOM 3986 N N . VAL A 1 491 ? 23.489 -0.913 -35.472 1.00 93.00 491 VAL A N 1
ATOM 3987 C CA . VAL A 1 491 ? 24.574 -1.899 -35.442 1.00 93.00 491 VAL A CA 1
ATOM 3988 C C . VAL A 1 491 ? 24.051 -3.265 -35.007 1.00 93.00 491 VAL A C 1
ATOM 3990 O O . VAL A 1 491 ? 24.367 -4.253 -35.660 1.00 93.00 491 VAL A O 1
ATOM 3993 N N . PHE A 1 492 ? 23.237 -3.333 -33.948 1.00 92.88 492 PHE A N 1
ATOM 3994 C CA . PHE A 1 492 ? 22.677 -4.581 -33.417 1.00 92.88 492 PHE A CA 1
ATOM 3995 C C . PHE A 1 492 ? 21.941 -5.391 -34.489 1.00 92.88 492 PHE A C 1
ATOM 3997 O O . PHE A 1 492 ? 22.247 -6.566 -34.683 1.00 92.88 492 PHE A O 1
ATOM 4004 N N . TRP A 1 493 ? 21.014 -4.767 -35.220 1.00 94.56 493 TRP A N 1
ATOM 4005 C CA . TRP A 1 493 ? 20.240 -5.461 -36.254 1.00 94.56 493 TRP A CA 1
ATOM 4006 C C . TRP A 1 493 ? 21.087 -5.880 -37.461 1.00 94.56 493 TRP A C 1
ATOM 4008 O O . TRP A 1 493 ? 20.729 -6.836 -38.146 1.00 94.56 493 TRP A O 1
ATOM 4018 N N . ASN A 1 494 ? 22.231 -5.221 -37.674 1.00 92.50 494 ASN A N 1
ATOM 4019 C CA . ASN A 1 494 ? 23.200 -5.527 -38.727 1.00 92.50 494 ASN A CA 1
ATOM 4020 C C . ASN A 1 494 ? 24.360 -6.442 -38.273 1.00 92.50 494 ASN A C 1
ATOM 4022 O O . ASN A 1 494 ? 25.257 -6.743 -39.068 1.00 92.50 494 ASN A O 1
ATOM 4026 N N . MET A 1 495 ? 24.360 -6.924 -37.022 1.00 90.44 495 MET A N 1
ATOM 4027 C CA . MET A 1 495 ? 25.348 -7.899 -36.544 1.00 90.44 495 MET A CA 1
ATOM 4028 C C . MET A 1 495 ? 25.216 -9.223 -37.299 1.00 90.44 495 MET A C 1
ATOM 4030 O O . MET A 1 495 ? 24.108 -9.680 -37.581 1.00 90.44 495 MET A O 1
ATOM 4034 N N . LYS A 1 496 ? 26.345 -9.885 -37.581 1.00 88.69 496 LYS A N 1
ATOM 4035 C CA . LYS A 1 496 ? 26.390 -11.132 -38.371 1.00 88.69 496 LYS A CA 1
ATOM 4036 C C . LYS A 1 496 ? 25.513 -12.237 -37.776 1.00 88.69 496 LYS A C 1
ATOM 4038 O O . LYS A 1 496 ? 24.907 -13.010 -38.512 1.00 88.69 496 LYS A O 1
ATOM 4043 N N . GLU A 1 497 ? 25.432 -12.288 -36.455 1.00 88.00 497 GLU A N 1
ATOM 4044 C CA . GLU A 1 497 ? 24.647 -13.249 -35.687 1.00 88.00 497 GLU A CA 1
ATOM 4045 C C . GLU A 1 497 ? 23.140 -12.953 -35.743 1.00 88.00 497 GLU A C 1
ATOM 4047 O O . GLU A 1 497 ? 22.331 -13.865 -35.600 1.00 88.00 497 GLU A O 1
ATOM 4052 N N . VAL A 1 498 ? 22.761 -11.692 -35.972 1.00 89.94 498 VAL A N 1
ATOM 4053 C CA . VAL A 1 498 ? 21.377 -11.205 -35.900 1.00 89.94 498 VAL A CA 1
ATOM 4054 C C . VAL A 1 498 ? 20.731 -11.150 -37.286 1.00 89.94 498 VAL A C 1
ATOM 4056 O O . VAL A 1 498 ? 19.595 -11.592 -37.441 1.00 89.94 498 VAL A O 1
ATOM 4059 N N . VAL A 1 499 ? 21.457 -10.704 -38.319 1.00 91.50 499 VAL A N 1
ATOM 4060 C CA . VAL A 1 499 ? 20.932 -10.504 -39.692 1.00 91.50 499 VAL A CA 1
ATOM 4061 C C . VAL A 1 499 ? 20.361 -11.760 -40.347 1.00 91.50 499 VAL A C 1
ATOM 4063 O O . VAL A 1 499 ? 19.562 -11.661 -41.274 1.00 91.50 499 VAL A O 1
ATOM 4066 N N . THR A 1 500 ? 20.779 -12.942 -39.893 1.00 90.38 500 THR A N 1
ATOM 4067 C CA . THR A 1 500 ? 20.329 -14.230 -40.446 1.00 90.38 500 THR A CA 1
ATOM 4068 C C . THR A 1 500 ? 18.930 -14.626 -39.978 1.00 90.38 500 THR A C 1
ATOM 4070 O O . THR A 1 500 ? 18.343 -15.568 -40.510 1.00 90.38 500 THR A O 1
ATOM 4073 N N . VAL A 1 501 ? 18.379 -13.913 -38.993 1.00 89.50 501 VAL A N 1
ATOM 4074 C CA . VAL A 1 501 ? 17.097 -14.252 -38.393 1.00 89.50 501 VAL A CA 1
ATOM 4075 C C . VAL A 1 501 ? 15.933 -13.791 -39.288 1.00 89.50 501 VAL A C 1
ATOM 4077 O O . VAL A 1 501 ? 15.843 -12.606 -39.626 1.00 89.50 501 VAL A O 1
ATOM 4080 N N . PRO A 1 502 ? 14.993 -14.697 -39.629 1.00 83.44 502 PRO A N 1
ATOM 4081 C CA . PRO A 1 502 ? 13.921 -14.422 -40.589 1.00 83.44 502 PRO A CA 1
ATOM 4082 C C . PRO A 1 502 ? 12.812 -13.520 -40.037 1.00 83.44 502 PRO A C 1
ATOM 4084 O O . PRO A 1 502 ? 12.046 -12.960 -40.809 1.00 83.44 502 PRO A O 1
ATOM 4087 N N . THR A 1 503 ? 12.713 -13.373 -38.712 1.00 85.56 503 THR A N 1
ATOM 4088 C CA . THR A 1 503 ? 11.758 -12.474 -38.054 1.00 85.56 503 THR A CA 1
ATOM 4089 C C . THR A 1 503 ? 12.368 -11.811 -36.823 1.00 85.56 503 THR A C 1
ATOM 4091 O O . THR A 1 503 ? 12.966 -12.468 -35.962 1.00 85.56 503 THR A O 1
ATOM 4094 N N . THR A 1 504 ? 12.158 -10.503 -36.702 1.00 87.56 504 THR A N 1
ATOM 4095 C CA . THR A 1 504 ? 12.567 -9.688 -35.546 1.00 87.56 504 THR A CA 1
ATOM 4096 C C . THR A 1 504 ? 11.920 -10.135 -34.229 1.00 87.56 504 THR A C 1
ATOM 4098 O O . THR A 1 504 ? 12.485 -9.882 -33.166 1.00 87.56 504 THR A O 1
ATOM 4101 N N . LEU A 1 505 ? 10.799 -10.874 -34.267 1.00 83.69 505 LEU A N 1
ATOM 4102 C CA . LEU A 1 505 ? 10.127 -11.437 -33.083 1.00 83.69 505 LEU A CA 1
ATOM 4103 C C . LEU A 1 505 ? 11.029 -12.360 -32.251 1.00 83.69 505 LEU A C 1
ATOM 4105 O O . LEU A 1 505 ? 10.817 -12.514 -31.046 1.00 83.69 505 LEU A O 1
ATOM 4109 N N . THR A 1 506 ? 12.056 -12.944 -32.870 1.00 83.69 506 THR A N 1
ATOM 4110 C CA . THR A 1 506 ? 13.088 -13.731 -32.175 1.00 83.69 506 THR A CA 1
ATOM 4111 C C . THR A 1 506 ? 13.776 -12.906 -31.083 1.00 83.69 506 THR A C 1
ATOM 4113 O O . THR A 1 506 ? 14.062 -13.421 -30.002 1.00 83.69 506 THR A O 1
ATOM 4116 N N . TYR A 1 507 ? 13.952 -11.606 -31.332 1.00 85.81 507 TYR A N 1
ATOM 4117 C CA . TYR A 1 507 ? 14.499 -10.617 -30.407 1.00 85.81 507 TYR A CA 1
ATOM 4118 C C . TYR A 1 507 ? 13.402 -9.652 -29.937 1.00 85.81 507 TYR A C 1
ATOM 4120 O O . TYR A 1 507 ? 13.526 -8.437 -30.054 1.00 85.81 507 TYR A O 1
ATOM 4128 N N . ALA A 1 508 ? 12.304 -10.199 -29.405 1.00 82.12 508 ALA A N 1
ATOM 4129 C CA . ALA A 1 508 ? 11.111 -9.446 -29.004 1.00 82.12 508 ALA A CA 1
ATOM 4130 C C . ALA A 1 508 ? 11.385 -8.208 -28.123 1.00 82.12 508 ALA A C 1
ATOM 4132 O O . ALA A 1 508 ? 10.750 -7.176 -28.322 1.00 82.12 508 ALA A O 1
ATOM 4133 N N . THR A 1 509 ? 12.324 -8.292 -27.173 1.00 82.88 509 THR A N 1
ATOM 4134 C CA . THR A 1 509 ? 12.693 -7.150 -26.318 1.00 82.88 509 THR A CA 1
ATOM 4135 C C . THR A 1 509 ? 13.406 -6.064 -27.126 1.00 82.88 509 THR A C 1
ATOM 4137 O O . THR A 1 509 ? 13.015 -4.906 -27.065 1.00 82.88 509 THR A O 1
ATOM 4140 N N . GLN A 1 510 ? 14.386 -6.425 -27.959 1.00 89.38 510 GLN A N 1
ATOM 4141 C CA . GLN A 1 510 ? 15.092 -5.459 -28.811 1.00 89.38 510 GLN A CA 1
ATOM 4142 C C . GLN A 1 510 ? 14.178 -4.860 -29.884 1.00 89.38 510 GLN A C 1
ATOM 4144 O O . GLN A 1 510 ? 14.334 -3.700 -30.264 1.00 89.38 510 GLN A O 1
ATOM 4149 N N . LEU A 1 511 ? 13.194 -5.624 -30.359 1.00 90.44 511 LEU A N 1
ATOM 4150 C CA . LEU A 1 511 ? 12.135 -5.133 -31.234 1.00 90.44 511 LEU A CA 1
ATOM 4151 C C . LEU A 1 511 ? 11.273 -4.075 -30.525 1.00 90.44 511 LEU A C 1
ATOM 4153 O O . LEU A 1 511 ? 11.059 -3.005 -31.087 1.00 90.44 511 LEU A O 1
ATOM 4157 N N . GLU A 1 512 ? 10.823 -4.335 -29.294 1.00 88.56 512 GLU A N 1
ATOM 4158 C CA . GLU A 1 512 ? 10.098 -3.357 -28.466 1.00 88.56 512 GLU A CA 1
ATOM 4159 C C . GLU A 1 512 ? 10.919 -2.071 -28.261 1.00 88.56 512 GLU A C 1
ATOM 4161 O O . GLU A 1 512 ? 10.404 -0.969 -28.449 1.00 88.56 512 GLU A O 1
ATOM 4166 N N . GLU A 1 513 ? 12.204 -2.200 -27.931 1.00 89.69 513 GLU A N 1
ATOM 4167 C CA . GLU A 1 513 ? 13.134 -1.077 -27.747 1.00 89.69 513 GLU A CA 1
ATOM 4168 C C . GLU A 1 513 ? 13.316 -0.269 -29.039 1.00 89.69 513 GLU A C 1
ATOM 4170 O O . GLU A 1 513 ? 13.293 0.962 -29.023 1.00 89.69 513 GLU A O 1
ATOM 4175 N N . THR A 1 514 ? 13.408 -0.954 -30.180 1.00 93.12 514 THR A N 1
ATOM 4176 C CA . THR A 1 514 ? 13.502 -0.322 -31.502 1.00 93.12 514 THR A CA 1
ATOM 4177 C C . THR A 1 514 ? 12.217 0.431 -31.856 1.00 93.12 514 THR A C 1
ATOM 4179 O O . THR A 1 514 ? 12.273 1.545 -32.376 1.00 93.12 514 THR A O 1
ATOM 4182 N N . ILE A 1 515 ? 11.045 -0.131 -31.539 1.00 92.44 515 ILE A N 1
ATOM 4183 C CA . ILE A 1 515 ? 9.753 0.550 -31.714 1.00 92.44 515 ILE A CA 1
ATOM 4184 C C . ILE A 1 515 ? 9.706 1.819 -30.853 1.00 92.44 515 ILE A C 1
ATOM 4186 O O . ILE A 1 515 ? 9.363 2.889 -31.356 1.00 92.44 515 ILE A O 1
ATOM 4190 N N . ARG A 1 516 ? 10.087 1.721 -29.574 1.00 90.69 516 ARG A N 1
ATOM 4191 C CA . ARG A 1 516 ? 10.122 2.859 -28.640 1.00 90.69 516 ARG A CA 1
ATOM 4192 C C . ARG A 1 516 ? 11.065 3.953 -29.119 1.00 90.69 516 ARG A C 1
ATOM 4194 O O . ARG A 1 516 ? 10.670 5.113 -29.156 1.00 90.69 516 ARG A O 1
ATOM 4201 N N . LEU A 1 517 ? 12.255 3.593 -29.592 1.00 91.25 517 LEU A N 1
ATOM 4202 C CA . LEU A 1 517 ? 13.192 4.523 -30.219 1.00 91.25 517 LEU A CA 1
ATOM 4203 C C . LEU A 1 517 ? 12.571 5.273 -31.411 1.00 91.25 517 LEU A C 1
ATOM 4205 O O . LEU A 1 517 ? 12.718 6.488 -31.520 1.00 91.25 517 LEU A O 1
ATOM 4209 N N . VAL A 1 518 ? 11.856 4.586 -32.303 1.00 90.75 518 VAL A N 1
ATOM 4210 C CA . VAL A 1 518 ? 11.209 5.246 -33.451 1.00 90.75 518 VAL A CA 1
ATOM 4211 C C . VAL A 1 518 ? 10.097 6.195 -33.003 1.00 90.75 518 VAL A C 1
ATOM 4213 O O . VAL A 1 518 ? 9.939 7.274 -33.574 1.00 90.75 518 VAL A O 1
ATOM 4216 N N . LEU A 1 519 ? 9.365 5.845 -31.943 1.00 88.81 519 LEU A N 1
ATOM 4217 C CA . LEU A 1 519 ? 8.381 6.738 -31.329 1.00 88.81 519 LEU A CA 1
ATOM 4218 C C . LEU A 1 519 ? 9.034 7.945 -30.639 1.00 88.81 519 LEU A C 1
ATOM 4220 O O . LEU A 1 519 ? 8.497 9.048 -30.734 1.00 88.81 519 LEU A O 1
ATOM 4224 N N . LEU A 1 520 ? 10.203 7.773 -30.014 1.00 87.06 520 LEU A N 1
ATOM 4225 C CA . LEU A 1 520 ? 11.009 8.869 -29.463 1.00 87.06 520 LEU A CA 1
ATOM 4226 C C . LEU A 1 520 ? 11.463 9.846 -30.553 1.00 87.06 520 LEU A C 1
ATOM 4228 O O . LEU A 1 520 ? 11.493 11.053 -30.333 1.00 87.06 520 LEU A O 1
ATOM 4232 N N . LEU A 1 521 ? 11.761 9.334 -31.748 1.00 86.88 521 LEU A N 1
ATOM 4233 C CA . LEU A 1 521 ? 12.145 10.127 -32.915 1.00 86.88 521 LEU A CA 1
ATOM 4234 C C . LEU A 1 521 ? 10.955 10.785 -33.632 1.00 86.88 521 LEU A C 1
ATOM 4236 O O . LEU A 1 521 ? 11.165 11.507 -34.604 1.00 86.88 521 LEU A O 1
ATOM 4240 N N . LYS A 1 522 ? 9.710 10.600 -33.165 1.00 86.62 522 LYS A N 1
ATOM 4241 C CA . LYS A 1 522 ? 8.506 11.214 -33.756 1.00 86.62 522 LYS A CA 1
ATOM 4242 C C . LYS A 1 522 ? 8.616 12.729 -34.002 1.00 86.62 522 LYS A C 1
ATOM 4244 O O . LYS A 1 522 ? 8.148 13.155 -35.053 1.00 86.62 522 LYS A O 1
ATOM 4249 N N . PRO A 1 523 ? 9.215 13.555 -33.119 1.00 80.75 523 PRO A N 1
ATOM 4250 C CA . PRO A 1 523 ? 9.387 14.986 -33.389 1.00 80.75 523 PRO A CA 1
ATOM 4251 C C . PRO A 1 523 ? 10.299 15.282 -34.589 1.00 80.75 523 PRO A C 1
ATOM 4253 O O . PRO A 1 523 ? 10.201 16.350 -35.187 1.00 80.75 523 PRO A O 1
ATOM 4256 N N . SER A 1 524 ? 11.180 14.341 -34.935 1.00 80.75 524 SER A N 1
ATOM 4257 C CA . SER A 1 524 ? 12.197 14.471 -35.980 1.00 80.75 524 SER A CA 1
ATOM 4258 C C . SER A 1 524 ? 11.879 13.668 -37.242 1.00 80.75 524 SER A C 1
ATOM 4260 O O . SER A 1 524 ? 12.574 13.839 -38.235 1.00 80.75 524 SER A O 1
ATOM 4262 N N . LEU A 1 525 ? 10.868 12.795 -37.230 1.00 85.50 525 LEU A N 1
ATOM 4263 C CA . LEU A 1 525 ? 10.522 11.904 -38.340 1.00 85.50 525 LEU A CA 1
ATOM 4264 C C . LEU A 1 525 ? 9.152 12.247 -38.944 1.00 85.50 525 LEU A C 1
ATOM 4266 O O . LEU A 1 525 ? 8.223 12.613 -38.224 1.00 85.50 525 LEU A O 1
ATOM 4270 N N . PRO A 1 526 ? 8.966 12.065 -40.264 1.00 88.94 526 PRO A N 1
ATOM 4271 C CA . PRO A 1 526 ? 7.666 12.202 -40.892 1.00 88.94 526 PRO A CA 1
ATOM 4272 C C . PRO A 1 526 ? 6.761 11.055 -40.436 1.00 88.94 526 PRO A C 1
ATOM 4274 O O . PRO A 1 526 ? 7.215 9.931 -40.203 1.00 88.94 526 PRO A O 1
ATOM 4277 N N . GLN A 1 527 ? 5.454 11.311 -40.373 1.00 89.31 527 GLN A N 1
ATOM 4278 C CA . GLN A 1 527 ? 4.479 10.364 -39.819 1.00 89.31 527 GLN A CA 1
ATOM 4279 C C . GLN A 1 527 ? 4.515 8.978 -40.487 1.00 89.31 527 GLN A C 1
ATOM 4281 O O . GLN A 1 527 ? 4.251 7.975 -39.829 1.00 89.31 527 GLN A O 1
ATOM 4286 N N . VAL A 1 528 ? 4.870 8.905 -41.774 1.00 91.44 528 VAL A N 1
ATOM 4287 C CA . VAL A 1 528 ? 5.029 7.639 -42.510 1.00 91.44 528 VAL A CA 1
ATOM 4288 C C . VAL A 1 528 ? 6.157 6.787 -41.923 1.00 91.44 528 VAL A C 1
ATOM 4290 O O . VAL A 1 528 ? 5.950 5.601 -41.674 1.00 91.44 528 VAL A O 1
ATOM 4293 N N . LEU A 1 529 ? 7.320 7.386 -41.642 1.00 90.62 529 LEU A N 1
ATOM 4294 C CA . LEU A 1 529 ? 8.449 6.674 -41.035 1.00 90.62 529 LEU A CA 1
ATOM 4295 C C . LEU A 1 529 ? 8.167 6.321 -39.580 1.00 90.62 529 LEU A C 1
ATOM 4297 O O . LEU A 1 529 ? 8.511 5.223 -39.156 1.00 90.62 529 LEU A O 1
ATOM 4301 N N . VAL A 1 530 ? 7.465 7.184 -38.845 1.00 90.06 530 VAL A N 1
ATOM 4302 C CA . VAL A 1 530 ? 6.991 6.839 -37.500 1.00 90.06 530 VAL A CA 1
ATOM 4303 C C . VAL A 1 530 ? 6.094 5.604 -37.573 1.00 90.06 530 VAL A C 1
ATOM 4305 O O . VAL A 1 530 ? 6.381 4.615 -36.919 1.00 90.06 530 VAL A O 1
ATOM 4308 N N . ASN A 1 531 ? 5.070 5.593 -38.432 1.00 91.12 531 ASN A N 1
ATOM 4309 C CA . ASN A 1 531 ? 4.116 4.482 -38.552 1.00 91.12 531 ASN A CA 1
ATOM 4310 C C . ASN A 1 531 ? 4.734 3.153 -39.023 1.00 91.12 531 ASN A C 1
ATOM 4312 O O . ASN A 1 531 ? 4.095 2.109 -38.865 1.00 91.12 531 ASN A O 1
ATOM 4316 N N . SER A 1 532 ? 5.955 3.172 -39.571 1.00 91.75 532 SER A N 1
ATOM 4317 C CA . SER A 1 532 ? 6.657 1.962 -40.013 1.00 91.75 532 SER A CA 1
ATOM 4318 C C . SER A 1 532 ? 6.891 0.956 -38.881 1.00 91.75 532 SER A C 1
ATOM 4320 O O . SER A 1 532 ? 6.952 -0.240 -39.159 1.00 91.75 532 SER A O 1
ATOM 4322 N N . TYR A 1 533 ? 6.898 1.399 -37.612 1.00 91.38 533 TYR A N 1
ATOM 4323 C CA . TYR A 1 533 ? 7.076 0.522 -36.445 1.00 91.38 533 TYR A CA 1
ATOM 4324 C C . TYR A 1 533 ? 6.086 -0.652 -36.411 1.00 91.38 533 TYR A C 1
ATOM 4326 O O . TYR A 1 533 ? 6.403 -1.730 -35.913 1.00 91.38 533 TYR A O 1
ATOM 4334 N N . ARG A 1 534 ? 4.884 -0.462 -36.974 1.00 88.31 534 ARG A N 1
ATOM 4335 C CA . ARG A 1 534 ? 3.831 -1.488 -37.046 1.00 88.31 534 ARG A CA 1
ATOM 4336 C C . ARG A 1 534 ? 4.213 -2.670 -37.933 1.00 88.31 534 ARG A C 1
ATOM 4338 O O . ARG A 1 534 ? 3.655 -3.750 -37.775 1.00 88.31 534 ARG A O 1
ATOM 4345 N N . LEU A 1 535 ? 5.141 -2.457 -38.863 1.00 89.69 535 LEU A N 1
ATOM 4346 C CA . LEU A 1 535 ? 5.648 -3.484 -39.763 1.00 89.69 535 LEU A CA 1
ATOM 4347 C C . LEU A 1 535 ? 6.826 -4.246 -39.155 1.00 89.69 535 LEU A C 1
ATOM 4349 O O . LEU A 1 535 ? 7.069 -5.376 -39.561 1.00 89.69 535 LEU A O 1
ATOM 4353 N N . PHE A 1 536 ? 7.527 -3.672 -38.167 1.00 93.12 536 PHE A N 1
ATOM 4354 C CA . PHE A 1 536 ? 8.773 -4.237 -37.637 1.00 93.12 536 PHE A CA 1
ATOM 4355 C C . PHE A 1 536 ? 8.661 -5.701 -37.196 1.00 93.12 536 PHE A C 1
ATOM 4357 O O . PHE A 1 536 ? 9.573 -6.449 -37.542 1.00 93.12 536 PHE A O 1
ATOM 4364 N N . PRO A 1 537 ? 7.579 -6.159 -36.524 1.00 87.69 537 PRO A N 1
ATOM 4365 C CA . PRO A 1 537 ? 7.426 -7.568 -36.140 1.00 87.69 537 PRO A CA 1
ATOM 4366 C C . PRO A 1 537 ? 7.436 -8.559 -37.315 1.00 87.69 537 PRO A C 1
ATOM 4368 O O . PRO A 1 537 ? 7.723 -9.740 -37.131 1.00 87.69 537 PRO A O 1
ATOM 4371 N N . PHE A 1 538 ? 7.105 -8.090 -38.519 1.00 87.56 538 PHE A N 1
ATOM 4372 C CA . PHE A 1 538 ? 6.987 -8.910 -39.725 1.00 87.56 538 PHE A CA 1
ATOM 4373 C C . PHE A 1 538 ? 8.220 -8.839 -40.627 1.00 87.56 538 PHE A C 1
ATOM 4375 O O . PHE A 1 538 ? 8.284 -9.567 -41.613 1.00 87.56 538 PHE A O 1
ATOM 4382 N N . LEU A 1 539 ? 9.182 -7.976 -40.299 1.00 91.31 539 LEU A N 1
ATOM 4383 C CA . LEU A 1 539 ? 10.443 -7.869 -41.020 1.00 91.31 539 LEU A CA 1
ATOM 4384 C C . LEU A 1 539 ? 11.431 -8.932 -40.531 1.00 91.31 539 LEU A C 1
ATOM 4386 O O . LEU A 1 539 ? 11.419 -9.336 -39.362 1.00 91.31 539 LEU A O 1
ATOM 4390 N N . SER A 1 540 ? 12.335 -9.333 -41.417 1.00 93.06 540 SER A N 1
ATOM 4391 C CA . SER A 1 540 ? 13.588 -9.973 -41.029 1.00 93.06 540 SER A CA 1
ATOM 4392 C C . SER A 1 540 ? 14.494 -8.987 -40.289 1.00 93.06 540 SER A C 1
ATOM 4394 O O . SER A 1 540 ? 14.351 -7.765 -40.394 1.00 93.06 540 SER A O 1
ATOM 4396 N N . ALA A 1 541 ? 15.462 -9.512 -39.536 1.00 92.19 541 ALA A N 1
ATOM 4397 C CA . ALA A 1 541 ? 16.424 -8.674 -38.825 1.00 92.19 541 ALA A CA 1
ATOM 4398 C C . ALA A 1 541 ? 17.208 -7.753 -39.776 1.00 92.19 541 ALA A C 1
ATOM 4400 O O . ALA A 1 541 ? 17.400 -6.575 -39.476 1.00 92.19 541 ALA A O 1
ATOM 4401 N N . LYS A 1 542 ? 17.593 -8.274 -40.949 1.00 93.00 542 LYS A N 1
ATOM 4402 C CA . LYS A 1 542 ? 18.282 -7.506 -41.988 1.00 93.00 542 LYS A CA 1
ATOM 4403 C C . LYS A 1 542 ? 17.418 -6.367 -42.530 1.00 93.00 542 LYS A C 1
ATOM 4405 O O . LYS A 1 542 ? 17.893 -5.242 -42.597 1.00 93.00 542 LYS A O 1
ATOM 4410 N N . GLU A 1 543 ? 16.156 -6.629 -42.870 1.00 95.06 543 GLU A N 1
ATOM 4411 C CA . GLU A 1 543 ? 15.246 -5.588 -43.375 1.00 95.06 543 GLU A CA 1
ATOM 4412 C C . GLU A 1 543 ? 15.018 -4.476 -42.346 1.00 95.06 543 GLU A C 1
ATOM 4414 O O . GLU A 1 543 ? 14.974 -3.303 -42.712 1.00 95.06 543 GLU A O 1
ATOM 4419 N N . LEU A 1 544 ? 14.912 -4.820 -41.056 1.00 95.62 544 LEU A N 1
ATOM 4420 C CA . LEU A 1 544 ? 14.817 -3.818 -39.996 1.00 95.62 544 LEU A CA 1
ATOM 4421 C C . LEU A 1 544 ? 16.119 -3.012 -39.859 1.00 95.62 544 LEU A C 1
ATOM 4423 O O . LEU A 1 544 ? 16.065 -1.787 -39.760 1.00 95.62 544 LEU A O 1
ATOM 4427 N N . GLY A 1 545 ? 17.281 -3.671 -39.898 1.00 93.50 545 GLY A N 1
ATOM 4428 C CA . GLY A 1 545 ? 18.588 -3.007 -39.878 1.00 93.50 545 GLY A CA 1
ATOM 4429 C C . GLY A 1 545 ? 18.790 -2.051 -41.058 1.00 93.50 545 GLY A C 1
ATOM 4430 O O . GLY A 1 545 ? 19.213 -0.910 -40.860 1.00 93.50 545 GLY A O 1
ATOM 4431 N N . ASP A 1 546 ? 18.422 -2.482 -42.265 1.00 93.00 546 ASP A N 1
ATOM 4432 C CA . ASP A 1 546 ? 18.470 -1.674 -43.486 1.00 93.00 546 ASP A CA 1
ATOM 4433 C C . ASP A 1 546 ? 17.486 -0.497 -43.417 1.00 93.00 546 ASP A C 1
ATOM 4435 O O . ASP A 1 546 ? 17.843 0.621 -43.783 1.00 93.00 546 ASP A O 1
ATOM 4439 N N . LEU A 1 547 ? 16.274 -0.692 -42.887 1.00 94.44 547 LEU A N 1
ATOM 4440 C CA . LEU A 1 547 ? 15.304 0.390 -42.699 1.00 94.44 547 LEU A CA 1
ATOM 4441 C C . LEU A 1 547 ? 15.815 1.450 -41.712 1.00 94.44 547 LEU A C 1
ATOM 4443 O O . LEU A 1 547 ? 15.715 2.653 -41.977 1.00 94.44 547 LEU A O 1
ATOM 4447 N N . LEU A 1 548 ? 16.384 1.020 -40.582 1.00 93.69 548 LEU A N 1
ATOM 4448 C CA . LEU A 1 548 ? 16.955 1.929 -39.590 1.00 93.69 548 LEU A CA 1
ATOM 4449 C C . LEU A 1 548 ? 18.134 2.725 -40.168 1.00 93.69 548 LEU A C 1
ATOM 4451 O O . LEU A 1 548 ? 18.222 3.928 -39.930 1.00 93.69 548 LEU A O 1
ATOM 4455 N N . TYR A 1 549 ? 19.016 2.085 -40.938 1.00 92.31 549 TYR A N 1
ATOM 4456 C CA . TYR A 1 549 ? 20.214 2.724 -41.487 1.00 92.31 549 TYR A CA 1
ATOM 4457 C C . TYR A 1 549 ? 19.951 3.528 -42.771 1.00 92.31 549 TYR A C 1
ATOM 4459 O O . TYR A 1 549 ? 20.255 4.716 -42.856 1.00 92.31 549 TYR A O 1
ATOM 4467 N N . GLN A 1 550 ? 19.375 2.903 -43.794 1.00 91.06 550 GLN A N 1
ATOM 4468 C CA . GLN A 1 550 ? 19.255 3.514 -45.117 1.00 91.06 550 GLN A CA 1
ATOM 4469 C C . GLN A 1 550 ? 18.127 4.541 -45.187 1.00 91.06 550 GLN A C 1
ATOM 4471 O O . GLN A 1 550 ? 18.212 5.474 -45.985 1.00 91.06 550 GLN A O 1
ATOM 4476 N N . VAL A 1 551 ? 17.091 4.405 -44.351 1.00 91.38 551 VAL A N 1
ATOM 4477 C CA . VAL A 1 551 ? 15.907 5.273 -44.395 1.00 91.38 551 VAL A CA 1
ATOM 4478 C C . VAL A 1 551 ? 15.843 6.197 -43.184 1.00 91.38 551 VAL A C 1
ATOM 4480 O O . VAL A 1 551 ? 15.876 7.415 -43.352 1.00 91.38 551 VAL A O 1
ATOM 4483 N N . ILE A 1 552 ? 15.764 5.651 -41.966 1.00 90.06 552 ILE A N 1
ATOM 4484 C CA . ILE A 1 552 ? 15.558 6.459 -40.751 1.00 90.06 552 ILE A CA 1
ATOM 4485 C C . ILE A 1 552 ? 16.797 7.299 -40.439 1.00 90.06 552 ILE A C 1
ATOM 4487 O O . ILE A 1 552 ? 16.681 8.516 -40.301 1.00 90.06 552 ILE A O 1
ATOM 4491 N N . TRP A 1 553 ? 17.982 6.690 -40.381 1.00 87.88 553 TRP A N 1
ATOM 4492 C CA . TRP A 1 553 ? 19.230 7.413 -40.148 1.00 87.88 553 TRP A CA 1
ATOM 4493 C C . TRP A 1 553 ? 19.518 8.413 -41.265 1.00 87.88 553 TRP A C 1
ATOM 4495 O O . TRP A 1 553 ? 19.813 9.566 -40.968 1.00 87.88 553 TRP A O 1
ATOM 4505 N N . SER A 1 554 ? 19.343 8.034 -42.534 1.00 85.62 554 SER A N 1
ATOM 4506 C CA . SER A 1 554 ? 19.459 8.973 -43.658 1.00 85.62 554 SER A CA 1
ATOM 4507 C C . SER A 1 554 ? 18.514 10.167 -43.520 1.00 85.62 554 SER A C 1
ATOM 4509 O O . SER A 1 554 ? 18.939 11.299 -43.731 1.00 85.62 554 SER A O 1
ATOM 4511 N N . TYR A 1 555 ? 17.252 9.963 -43.135 1.00 86.75 555 TYR A N 1
ATOM 4512 C CA . TYR A 1 555 ? 16.323 11.075 -42.927 1.00 86.75 555 TYR A CA 1
ATOM 4513 C C . TYR A 1 555 ? 16.778 11.978 -41.774 1.00 86.75 555 TYR A C 1
ATOM 4515 O O . TYR A 1 555 ? 16.874 13.196 -41.933 1.00 86.75 555 TYR A O 1
ATOM 4523 N N . VAL A 1 556 ? 17.105 11.378 -40.625 1.00 80.81 556 VAL A N 1
ATOM 4524 C CA . VAL A 1 556 ? 17.592 12.101 -39.442 1.00 80.81 556 VAL A CA 1
ATOM 4525 C C . VAL A 1 556 ? 18.854 12.897 -39.791 1.00 80.81 556 VAL A C 1
ATOM 4527 O O . VAL A 1 556 ? 18.919 14.078 -39.460 1.00 80.81 556 VAL A O 1
ATOM 4530 N N . ARG A 1 557 ? 19.781 12.311 -40.559 1.00 75.88 557 ARG A N 1
ATOM 4531 C CA . ARG A 1 557 ? 21.012 12.933 -41.074 1.00 75.88 557 ARG A CA 1
ATOM 4532 C C . ARG A 1 557 ? 20.762 14.174 -41.935 1.00 75.88 557 ARG A C 1
ATOM 4534 O O . ARG A 1 557 ? 21.507 15.143 -41.821 1.00 75.88 557 ARG A O 1
ATOM 4541 N N . HIS A 1 558 ? 19.747 14.161 -42.797 1.00 73.81 558 HIS A N 1
ATOM 4542 C CA . HIS A 1 558 ? 19.461 15.281 -43.707 1.00 73.81 558 HIS A CA 1
ATOM 4543 C C . HIS A 1 558 ? 18.520 16.337 -43.098 1.00 73.81 558 HIS A C 1
ATOM 4545 O O . HIS A 1 558 ? 18.367 17.423 -43.657 1.00 73.81 558 HIS A O 1
ATOM 4551 N N . SER A 1 559 ? 17.915 16.061 -41.938 1.00 69.81 559 SER A N 1
ATOM 4552 C CA . SER A 1 559 ? 17.049 17.010 -41.231 1.00 69.81 559 SER A CA 1
ATOM 4553 C C . SER A 1 559 ? 17.836 18.181 -40.602 1.00 69.81 559 SER A C 1
ATOM 4555 O O . SER A 1 559 ? 19.052 18.124 -40.390 1.00 69.81 559 SER A O 1
ATOM 4557 N N . THR A 1 560 ? 17.172 19.315 -40.351 1.00 56.62 560 THR A N 1
ATOM 4558 C CA . THR A 1 560 ? 17.814 20.543 -39.835 1.00 56.62 560 THR A CA 1
ATOM 4559 C C . THR A 1 560 ? 18.117 20.506 -38.336 1.00 56.62 560 THR A C 1
ATOM 4561 O O . THR A 1 560 ? 19.064 21.164 -37.921 1.00 56.62 560 THR A O 1
ATOM 4564 N N . ASN A 1 561 ? 17.404 19.688 -37.554 1.00 59.00 561 ASN A N 1
ATOM 4565 C CA . ASN A 1 561 ? 17.587 19.525 -36.110 1.00 59.00 561 ASN A CA 1
ATOM 4566 C C . ASN A 1 561 ? 17.874 18.060 -35.787 1.00 59.00 561 ASN A C 1
ATOM 4568 O O . ASN A 1 561 ? 16.961 17.271 -35.544 1.00 59.00 561 ASN A O 1
ATOM 4572 N N . ILE A 1 562 ? 19.155 17.708 -35.808 1.00 58.25 562 ILE A N 1
ATOM 4573 C CA . ILE A 1 562 ? 19.605 16.346 -35.547 1.00 58.25 562 ILE A CA 1
ATOM 4574 C C . ILE A 1 562 ? 19.872 16.209 -34.056 1.00 58.25 562 ILE A C 1
ATOM 4576 O O . ILE A 1 562 ? 20.675 16.980 -33.519 1.00 58.25 562 ILE A O 1
ATOM 4580 N N . PRO A 1 563 ? 19.244 15.242 -33.373 1.00 61.00 563 PRO A N 1
ATOM 4581 C CA . PRO A 1 563 ? 19.582 14.962 -31.997 1.00 61.00 563 PRO A CA 1
ATOM 4582 C C . PRO A 1 563 ? 21.080 14.631 -31.859 1.00 61.00 563 PRO A C 1
ATOM 4584 O O . PRO A 1 563 ? 21.539 13.613 -32.361 1.00 61.00 563 PRO A O 1
ATOM 4587 N N . GLY A 1 564 ? 21.853 15.511 -31.218 1.00 57.78 564 GLY A N 1
ATOM 4588 C CA . GLY A 1 564 ? 23.171 15.192 -30.672 1.00 57.78 564 GLY A CA 1
ATOM 4589 C C . GLY A 1 564 ? 24.315 15.136 -31.684 1.00 57.78 564 GLY A C 1
ATOM 4590 O O . GLY A 1 564 ? 25.350 14.508 -31.449 1.00 57.78 564 GLY A O 1
ATOM 4591 N N . ILE A 1 565 ? 24.113 15.750 -32.853 1.00 61.53 565 ILE A N 1
ATOM 4592 C CA . ILE A 1 565 ? 25.130 15.872 -33.900 1.00 61.53 565 ILE A CA 1
ATOM 4593 C C . ILE A 1 565 ? 25.327 17.346 -34.223 1.00 61.53 565 ILE A C 1
ATOM 4595 O O . ILE A 1 565 ? 24.380 18.048 -34.584 1.00 61.53 565 ILE A O 1
ATOM 4599 N N . HIS A 1 566 ? 26.572 17.810 -34.140 1.00 60.47 566 HIS A N 1
ATOM 4600 C CA . HIS A 1 566 ? 26.936 19.137 -34.617 1.00 60.47 566 HIS A CA 1
ATOM 4601 C C . HIS A 1 566 ? 27.162 19.086 -36.128 1.00 60.47 566 HIS A C 1
ATOM 4603 O O . HIS A 1 566 ? 27.995 18.318 -36.616 1.00 60.47 566 HIS A O 1
ATOM 4609 N N . LYS A 1 567 ? 26.436 19.925 -36.876 1.00 59.47 567 LYS A N 1
ATOM 4610 C CA . LYS A 1 567 ? 26.827 20.238 -38.250 1.00 59.47 567 LYS A CA 1
ATOM 4611 C C . LYS A 1 567 ? 28.093 21.080 -38.158 1.00 59.47 567 LYS A C 1
ATOM 4613 O O . LYS A 1 567 ? 28.060 22.176 -37.605 1.00 59.47 567 LYS A O 1
ATOM 4618 N N . THR A 1 568 ? 29.207 20.568 -38.665 1.00 49.16 568 THR A N 1
ATOM 4619 C CA . THR A 1 568 ? 30.287 21.448 -39.102 1.00 49.16 568 THR A CA 1
ATOM 4620 C C . THR A 1 568 ? 29.675 22.381 -40.137 1.00 49.16 568 THR A C 1
ATOM 4622 O O . THR A 1 568 ? 29.055 21.911 -41.090 1.00 49.16 568 THR A O 1
ATOM 4625 N N . GLU A 1 569 ? 29.744 23.694 -39.915 1.00 42.88 569 GLU A N 1
ATOM 4626 C CA . GLU A 1 569 ? 29.445 24.646 -40.979 1.00 42.88 569 GLU A CA 1
ATOM 4627 C C . GLU A 1 569 ? 30.399 24.328 -42.131 1.00 42.88 569 GLU A C 1
ATOM 4629 O O . GLU A 1 569 ? 31.584 24.656 -42.061 1.00 42.88 569 GLU A O 1
ATOM 4634 N N . ASP A 1 570 ? 29.898 23.682 -43.182 1.00 37.56 570 ASP A N 1
ATOM 4635 C CA . ASP A 1 570 ? 30.584 23.632 -44.466 1.00 37.56 570 ASP A CA 1
ATOM 4636 C C . ASP A 1 570 ? 30.579 25.055 -45.037 1.00 37.56 570 ASP A C 1
ATOM 4638 O O . ASP A 1 570 ? 29.809 25.418 -45.927 1.00 37.56 570 ASP A O 1
ATOM 4642 N N . LYS A 1 571 ? 31.469 25.905 -44.516 1.00 40.19 571 LYS A N 1
ATOM 4643 C CA . LYS A 1 571 ? 31.956 27.084 -45.228 1.00 40.19 571 LYS A CA 1
ATOM 4644 C C . LYS A 1 571 ? 32.849 26.601 -46.361 1.00 40.19 571 LYS A C 1
ATOM 4646 O O . LYS A 1 571 ? 34.062 26.726 -46.267 1.00 40.19 571 LYS A O 1
ATOM 4651 N N . GLN A 1 572 ? 32.241 26.012 -47.386 1.00 41.84 572 GLN A N 1
ATOM 4652 C CA . GLN A 1 572 ? 32.774 25.836 -48.738 1.00 41.84 572 GLN A CA 1
ATOM 4653 C C . GLN A 1 572 ? 31.795 24.955 -49.515 1.00 41.84 572 GLN A C 1
ATOM 4655 O O . GLN A 1 572 ? 31.982 23.750 -49.563 1.00 41.84 572 GLN A O 1
ATOM 4660 N N . LEU A 1 573 ? 30.735 25.555 -50.072 1.00 39.06 573 LEU A N 1
ATOM 4661 C CA . LEU A 1 573 ? 30.053 25.132 -51.317 1.00 39.06 573 LEU A CA 1
ATOM 4662 C C . LEU A 1 573 ? 28.809 26.001 -51.615 1.00 39.06 573 LEU A C 1
ATOM 4664 O O . LEU A 1 573 ? 27.797 25.517 -52.108 1.00 39.06 573 LEU A O 1
ATOM 4668 N N . VAL A 1 574 ? 28.883 27.312 -51.356 1.00 35.69 574 VAL A N 1
ATOM 4669 C CA . VAL A 1 574 ? 27.930 28.299 -51.905 1.00 35.69 574 VAL A CA 1
ATOM 4670 C C . VAL A 1 574 ? 28.715 29.462 -52.516 1.00 35.69 574 VAL A C 1
ATOM 4672 O O . VAL A 1 574 ? 28.535 30.612 -52.159 1.00 35.69 574 VAL A O 1
ATOM 4675 N N . GLU A 1 575 ? 29.648 29.142 -53.410 1.00 35.16 575 GLU A N 1
ATOM 4676 C CA . GLU A 1 575 ? 30.146 30.062 -54.444 1.00 35.16 575 GLU A CA 1
ATOM 4677 C C . GLU A 1 575 ? 30.433 29.233 -55.699 1.00 35.16 575 GLU A C 1
ATOM 4679 O O . GLU A 1 575 ? 31.571 28.990 -56.093 1.00 35.16 575 GLU A O 1
ATOM 4684 N N . LYS A 1 576 ? 29.358 28.693 -56.273 1.00 37.66 576 LYS A N 1
ATOM 4685 C CA . LYS A 1 576 ? 29.245 28.365 -57.698 1.00 37.66 576 LYS A CA 1
ATOM 4686 C C . LYS A 1 576 ? 27.778 28.099 -58.026 1.00 37.66 576 LYS A C 1
ATOM 4688 O O . LYS A 1 576 ? 27.431 26.995 -58.415 1.00 37.66 576 LYS A O 1
ATOM 4693 N N . TYR A 1 577 ? 26.947 29.110 -57.784 1.00 36.94 577 TYR A N 1
ATOM 4694 C CA . TYR A 1 577 ? 25.877 29.582 -58.667 1.00 36.94 577 TYR A CA 1
ATOM 4695 C C . TYR A 1 577 ? 25.567 31.027 -58.298 1.00 36.94 577 TYR A C 1
ATOM 4697 O O . TYR A 1 577 ? 25.398 31.283 -57.085 1.00 36.94 577 TYR A O 1
#

Nearest PDB structures (foldseek):
  7wtw-assembly1_K  TM=3.758E-01  e=1.940E-01  Homo sapiens
  8eza-assembly1_L  TM=2.179E-01  e=3.359E-01  Homo sapiens
  3gjx-assembly1_A  TM=2.010E-01  e=4.833E+00  Mus musculus

Radius of gyration: 37.72 Å; Cα contacts (8 Å, |Δi|>4): 610; chains: 1; bounding box: 83×61×112 Å

Sequence (577 aa):
MIHTIFVNNRIDFQRFTLGYLLSLPKISPALLNESWSSMFNLIYENNTAGSIFYHEKNTLSSIAKNKEGEIEPIAHLFSRWLATVAFDPKGYIMRHAMDVMIMLDTLAYDSRLDLSHLLPTGDRSILDTLQPSIKQLNLEPASIDLFDWINSRTAPNDLRIPLFLLQLIMINNDSKEYTANLFVQLITRLNCAKDLVLKLIPTAESKWPGIFQIALENIFSKTIAIHIANTTQIEKILGNLAALYEDSQKEPGYQAFHAYINSHSRQVLLVFINHPSTACRVMGYRVLNNSKFYQQMNPQDQEHLSQLLVDAWFRHLKGRYFGQESKDLLYIQQRLNVDTLQQQQSSLFDRIHSKEHATSQSQAKKPPKFVTLVDILKQDIDKRDKIYMDNIEQTASLFDKFKDCVSSEQYSDIHHHILFFLSSKWSPSAAPMTAYDDALPRNIPYPWDITIGSAFKDHPALFPIFEKCIQVVKPATTNDIIRSILVYFIVFWNMKEVVTVPTTLTYATQLEETIRLVLLLKPSLPQVLVNSYRLFPFLSAKELGDLLYQVIWSYVRHSTNIPGIHKTEDKQLVEKY

Organism: Rhizopus azygosporus (NCBI:txid86630)

Solvent-accessible surface area (backbone atoms only — not comparable to full-atom values): 32630 Å² total; per-residue (Å²): 88,78,52,75,68,82,84,89,66,101,78,53,71,56,56,55,51,52,52,44,69,73,42,35,54,79,74,36,54,67,59,36,68,74,42,40,37,64,53,49,43,61,34,57,48,91,52,40,46,53,52,40,54,44,51,41,75,75,61,57,73,49,53,32,22,40,69,88,68,48,82,40,40,43,80,73,45,46,65,54,40,42,61,66,33,38,60,20,85,88,28,75,37,38,66,43,34,55,48,55,51,53,52,52,53,55,40,33,70,31,80,89,62,66,36,57,84,75,49,51,91,64,100,53,50,79,58,64,79,45,46,82,66,49,68,84,48,88,63,57,57,79,58,60,63,65,61,64,56,55,61,72,50,87,53,82,77,65,45,54,61,60,46,50,53,53,50,48,43,54,70,50,47,88,50,68,68,57,51,24,49,49,52,37,46,42,38,58,68,37,90,75,27,38,74,56,50,46,68,41,40,61,63,47,39,74,79,38,74,66,39,68,40,53,18,50,50,46,36,63,70,46,50,47,60,75,34,70,85,42,59,70,60,45,28,47,30,32,42,31,59,19,58,60,32,66,88,45,81,84,48,63,62,38,67,44,49,21,51,52,43,45,79,37,40,68,63,59,44,62,66,22,76,75,40,89,50,63,63,34,28,38,25,42,47,40,35,54,54,46,38,50,28,69,81,79,52,56,73,73,62,47,49,58,49,50,51,54,52,51,54,47,47,55,50,45,53,52,32,35,55,72,71,73,44,62,70,64,47,52,55,54,45,51,53,43,50,54,64,50,50,64,73,59,87,72,65,76,81,80,60,89,77,76,92,76,87,80,89,74,94,70,81,96,64,83,80,82,57,57,69,89,80,52,71,85,58,56,80,76,57,50,74,53,32,51,44,49,45,52,50,45,51,54,59,40,47,52,65,58,58,40,58,85,65,47,55,77,64,58,44,38,49,56,34,42,49,54,51,49,54,54,40,71,76,46,60,67,63,73,44,52,62,71,61,49,68,64,21,56,86,71,56,49,70,54,74,50,19,48,51,45,22,46,50,43,70,77,35,61,65,49,53,64,45,48,65,54,29,60,77,67,38,74,61,73,72,55,16,22,48,53,40,22,37,50,51,30,50,32,33,52,25,60,31,83,88,39,36,76,37,75,40,29,55,82,46,44,46,62,44,40,52,51,41,50,50,43,59,70,39,40,92,69,42,58,69,70,67,39,57,46,52,81,51,46,64,75,24,28,20,38,58,48,18,47,45,42,46,70,47,49,45,46,50,42,70,72,45,93,74,42,54,33,46,50,78,76,80,74,89,77,83,88,84,86,128

pLDDT: mean 75.35, std 14.91, range [28.73, 95.62]

Secondary structure (DSSP, 8-state):
--B--PPP-S--HHHHHHHHHHHHHHH-HHHHHHHHHHHHHHHHGGGHHHHHHHHHHHH---EEE-TTS-EEEHHHHHHHHIIIIIS-TT-TTGGGHHHHHHHHHHHHT-TTT--GGGS-SSS--TTTTTHHHHTTS----SSS-HHHHHHT--SGGGGHHHHHHHHHHHHH---HHHHHHHHHHHHHH-S--HHHHHHHHHHHHHHSTTHHHHHHHHIIIIIHHHTTT-HHHHHHHHHHHHHHTSS-TTSTTHHHHHHHHHHHHHHHHHHHHT-S-HHHHHHHHHHHHHHTGGGG--HHHHHHHHHHHHHHHHHHHHHHHTT-S-HHHHHHHHHHHHHHHTT--SSGGG----------------PPP--SS-HHHHTT--HHHHHHHHHHHHHHHHHHHGGGTS-HHHHHHHHHHHHHHHHHHH----EEHHHHHHHGGGT---HHHHHHHHHHHH-TTHHHHHHHHTTTS-HHHHHHHHHHHHHHHHHHHTSTTTTT-S-GGGGHHHHHHHHHHHHHTTTTS-HHHHHGGGGGGGS-HHHHHHIIIIIIIHHHHHSSS-TTEE-----SSSS--

Mean predicted aligned error: 15.2 Å